Protein AF-A0A0E0FRI1-F1 (afdb_monomer)

Mean predicted aligned error: 16.9 Å

Sequence (372 aa):
MPLLLCRRRRRLLLLLLLVAASHGASNDTYDTSMCLQETTTCGDVSISYPFYFSDKTGYINGSSNSYCGYPGLAIDCDDGKAPILQLNGAEKYKVNYINVGSITNVSLVDQEVVDDSSGCPRVDHNVTFAQGSWLFFPAGMSLDYLVFFLGCSFPNLFLPPENIDPITCSFIGLIGPSYVLPKDQVPPGSWSQFCQKIYEVPVVKYQSMDPKGDAWRKGGYGQVLRQGFPLSVNDSRRPPNCTQCEESKGRCGFSQDGEFIGCLCPNGRVRSVRCSASDLTTGKPFVSRFALYLQRPKGAPPISACNIARREVAGKWPPSSDDSSDRLFQQAFSTSFQQTPSSSLWQASSDGEEKGQASVLPLATKTANTSL

Radius of gyration: 36.81 Å; Cα contacts (8 Å, |Δi|>4): 542; chains: 1; bounding box: 82×71×117 Å

Organism: Oryza nivara (NCBI:txid4536)

Nearest PDB structures (foldseek):
  9c3c-assembly1_g  TM=1.149E-01  e=7.091E+00  Oryctolagus cuniculus

pLDDT: mean 73.16, std 25.93, range [24.34, 97.12]

InterPro domains:
  IPR025287 Wall-associated receptor kinase, galacturonan-binding domain [PF13947] (37-108)
  IPR032872 Wall-associated receptor kinase, C-terminal [PF14380] (185-267)

Foldseek 3Di:
DPPVVVVVVVVVVVVVVVVVVPPPPPCQFADLQLACPDWDDQPNETDHALAGAQVSAQDGQNFGRKGFHFPQRHWHGDHPDFIWGDFPVDFIWGWPYWDDDPWTKTFTFGVQLVPDPQLAGDDDAERDHDVPDQKDADPPAAKWKKKKQFQFDDDPVDDDPPLFDFAPDDDPPHHHGMAIDTPVPDDDDPSVVGGPDMYIYIFHDDDDDDSSDNCNSPNVCSVRSVNGDMITGNCVPPDQLQVQAVVQVWTFMAHPVRHTRFTQASCRGTHRRYDDPVRPDNDDPCPPPPPPPPPDDPDDDDDDDDDDDDDDDDDDDDDDDDDDDDDDDVPDPDDDDDDDDDDDDDDDDDDDDDDDDDDDDDDDDDDDDDDD

Solvent-accessible surface area (backbone atoms only — not comparable to full-atom values): 23433 Å² total; per-residue (Å²): 134,69,70,64,59,54,56,51,52,52,50,51,52,51,50,53,51,51,57,62,64,61,60,66,75,73,78,47,54,46,70,56,82,35,41,64,87,58,76,44,72,37,65,95,29,63,44,41,68,55,37,31,53,60,85,34,50,39,64,50,89,90,33,63,60,14,35,36,31,48,61,78,37,42,32,44,65,56,92,90,38,74,28,31,34,49,41,58,86,71,49,56,20,34,53,72,41,58,45,83,62,100,68,36,34,39,28,37,22,58,40,59,46,69,71,40,82,82,49,50,48,56,82,91,63,58,87,59,70,42,91,88,53,34,61,44,76,57,87,90,61,73,66,38,42,41,32,39,38,36,21,28,56,69,56,97,90,46,78,73,67,86,92,63,72,55,35,75,63,84,58,90,96,52,62,60,55,29,39,66,37,51,57,93,70,57,76,93,73,69,54,82,81,35,22,77,42,76,34,58,37,71,21,50,65,68,81,89,69,62,63,76,38,68,59,33,26,60,21,47,55,39,65,51,51,69,71,8,29,69,32,30,57,53,65,88,73,56,51,73,49,42,53,46,4,44,76,47,68,19,41,38,25,21,34,76,88,57,45,82,64,26,12,41,21,71,53,23,39,51,27,82,36,45,42,51,80,82,31,64,54,76,76,72,84,81,73,75,80,75,73,79,79,78,74,75,77,90,84,77,81,85,82,75,86,80,90,76,86,85,82,84,81,89,84,82,88,87,83,90,83,84,91,87,93,75,92,88,79,93,78,82,87,77,90,84,83,84,89,88,89,85,91,79,91,84,86,85,85,82,88,84,88,80,86,87,84,88,84,83,88,81,92,84,83,90,81,88,83,84,89,132

Structure (mmCIF, N/CA/C/O backbone):
data_AF-A0A0E0FRI1-F1
#
_entry.id   AF-A0A0E0FRI1-F1
#
loop_
_atom_site.group_PDB
_atom_site.id
_atom_site.type_symbol
_atom_site.label_atom_id
_atom_site.label_alt_id
_atom_site.label_comp_id
_atom_site.label_asym_id
_atom_site.label_entity_id
_atom_site.label_seq_id
_atom_site.pdbx_PDB_ins_code
_atom_site.Cartn_x
_atom_site.Cartn_y
_atom_site.Cartn_z
_atom_site.occupancy
_atom_site.B_iso_or_equiv
_atom_site.auth_seq_id
_atom_site.auth_comp_id
_atom_site.auth_asym_id
_atom_site.auth_atom_id
_atom_site.pdbx_PDB_model_num
ATOM 1 N N . MET A 1 1 ? 59.464 -24.545 -49.730 1.00 50.00 1 MET A N 1
ATOM 2 C CA . MET A 1 1 ? 58.785 -23.874 -48.593 1.00 50.00 1 MET A CA 1
ATOM 3 C C . MET A 1 1 ? 57.539 -23.011 -48.952 1.00 50.00 1 MET A C 1
ATOM 5 O O . MET A 1 1 ? 57.302 -22.041 -48.246 1.00 50.00 1 MET A O 1
ATOM 9 N N . PRO A 1 2 ? 56.660 -23.330 -49.934 1.00 50.22 2 PRO A N 1
ATOM 10 C CA . PRO A 1 2 ? 55.430 -22.533 -50.151 1.00 50.22 2 PRO A CA 1
ATOM 11 C C . PRO A 1 2 ? 54.157 -23.112 -49.489 1.00 50.22 2 PRO A C 1
ATOM 13 O O . PRO A 1 2 ? 53.202 -22.384 -49.223 1.00 50.22 2 PRO A O 1
ATOM 16 N N . LEU A 1 3 ? 54.133 -24.409 -49.154 1.00 44.06 3 LEU A N 1
ATOM 17 C CA . LEU A 1 3 ? 52.933 -25.093 -48.636 1.00 44.06 3 LEU A CA 1
ATOM 18 C C . LEU A 1 3 ? 52.617 -24.785 -47.157 1.00 44.06 3 LEU A C 1
ATOM 20 O O . LEU A 1 3 ? 51.465 -24.876 -46.732 1.00 44.06 3 LEU A O 1
ATOM 24 N N . LEU A 1 4 ? 53.618 -24.369 -46.372 1.00 47.00 4 LEU A N 1
ATOM 25 C CA . LEU A 1 4 ? 53.456 -24.029 -44.951 1.00 47.00 4 LEU A CA 1
ATOM 26 C C . LEU A 1 4 ? 52.779 -22.664 -44.744 1.00 47.00 4 LEU A C 1
ATOM 28 O O . LEU A 1 4 ? 51.980 -22.507 -43.820 1.00 47.00 4 LEU A O 1
ATOM 32 N N . LEU A 1 5 ? 53.024 -21.703 -45.641 1.00 48.66 5 LEU A N 1
ATOM 33 C CA . LEU A 1 5 ? 52.415 -20.367 -45.602 1.00 48.66 5 LEU A CA 1
ATOM 34 C C . LEU A 1 5 ? 50.912 -20.417 -45.926 1.00 48.66 5 LEU A C 1
ATOM 36 O O . LEU A 1 5 ? 50.117 -19.722 -45.294 1.00 48.66 5 LEU A O 1
ATOM 40 N N . CYS A 1 6 ? 50.506 -21.307 -46.836 1.00 48.62 6 CYS A N 1
ATOM 41 C CA . CYS A 1 6 ? 49.106 -21.477 -47.233 1.00 48.62 6 CYS A CA 1
ATOM 42 C C . CYS A 1 6 ? 48.256 -22.121 -46.116 1.00 48.62 6 CYS A C 1
ATOM 44 O O . CYS A 1 6 ? 47.144 -21.676 -45.824 1.00 48.62 6 CYS A O 1
ATOM 46 N N . ARG A 1 7 ? 48.819 -23.106 -45.396 1.00 54.81 7 ARG A N 1
ATOM 47 C CA . ARG A 1 7 ? 48.184 -23.730 -44.217 1.00 54.81 7 ARG A CA 1
ATOM 48 C C . ARG A 1 7 ? 48.037 -22.752 -43.044 1.00 54.81 7 ARG A C 1
ATOM 50 O O . ARG A 1 7 ? 47.020 -22.791 -42.352 1.00 54.81 7 ARG A O 1
ATOM 57 N N . ARG A 1 8 ? 49.013 -21.855 -42.843 1.00 54.03 8 ARG A N 1
ATOM 58 C CA . ARG A 1 8 ? 48.976 -20.810 -41.802 1.00 54.03 8 ARG A CA 1
ATOM 59 C C . ARG A 1 8 ? 47.919 -19.743 -42.097 1.00 54.03 8 ARG A C 1
ATOM 61 O O . ARG A 1 8 ? 47.149 -19.413 -41.204 1.00 54.03 8 ARG A O 1
ATOM 68 N N . ARG A 1 9 ? 47.811 -19.282 -43.352 1.00 56.50 9 ARG A N 1
ATOM 69 C CA . ARG A 1 9 ? 46.761 -18.341 -43.792 1.00 56.50 9 ARG A CA 1
ATOM 70 C C . ARG A 1 9 ? 45.357 -18.925 -43.647 1.00 56.50 9 ARG A C 1
ATOM 72 O O . ARG A 1 9 ? 44.471 -18.242 -43.151 1.00 56.50 9 ARG A O 1
ATOM 79 N N . ARG A 1 10 ? 45.166 -20.200 -44.009 1.00 57.91 10 ARG A N 1
ATOM 80 C CA . ARG A 1 10 ? 43.874 -20.894 -43.871 1.00 57.91 10 ARG A CA 1
ATOM 81 C C . ARG A 1 10 ? 43.460 -21.070 -42.406 1.00 57.91 10 ARG A C 1
ATOM 83 O O . ARG A 1 10 ? 42.294 -20.883 -42.093 1.00 57.91 10 ARG A O 1
ATOM 90 N N . ARG A 1 11 ? 44.408 -21.359 -41.503 1.00 59.19 11 ARG A N 1
ATOM 91 C CA . ARG A 1 11 ? 44.155 -21.392 -40.050 1.00 59.19 11 ARG A CA 1
ATOM 92 C C . ARG A 1 11 ? 43.825 -20.010 -39.482 1.00 59.19 11 ARG A C 1
ATOM 94 O O . ARG A 1 11 ? 42.908 -19.918 -38.680 1.00 59.19 11 ARG A O 1
ATOM 101 N N . LEU A 1 12 ? 44.512 -18.953 -39.926 1.00 63.72 12 LEU A N 1
ATOM 102 C CA . LEU A 1 12 ? 44.218 -17.577 -39.503 1.00 63.72 12 LEU A CA 1
ATOM 103 C C . LEU A 1 12 ? 42.824 -17.117 -39.960 1.00 63.72 12 LEU A C 1
ATOM 105 O O . LEU A 1 12 ? 42.102 -16.506 -39.186 1.00 63.72 12 LEU A O 1
ATOM 109 N N . LEU A 1 13 ? 42.434 -17.447 -41.195 1.00 63.28 13 LEU A N 1
ATOM 110 C CA . LEU A 1 13 ? 41.099 -17.165 -41.735 1.00 63.28 13 LEU A CA 1
ATOM 111 C C . LEU A 1 13 ? 40.000 -17.938 -40.997 1.00 63.28 13 LEU A C 1
ATOM 113 O O . LEU A 1 13 ? 38.961 -17.360 -40.708 1.00 63.28 13 LEU A O 1
ATOM 117 N N . LEU A 1 14 ? 40.233 -19.210 -40.648 1.00 61.91 14 LEU A N 1
ATOM 118 C CA . LEU A 1 14 ? 39.306 -19.983 -39.813 1.00 61.91 14 LEU A CA 1
ATOM 119 C C . LEU A 1 14 ? 39.193 -19.415 -38.391 1.00 61.91 14 LEU A C 1
ATOM 121 O O . LEU A 1 14 ? 38.09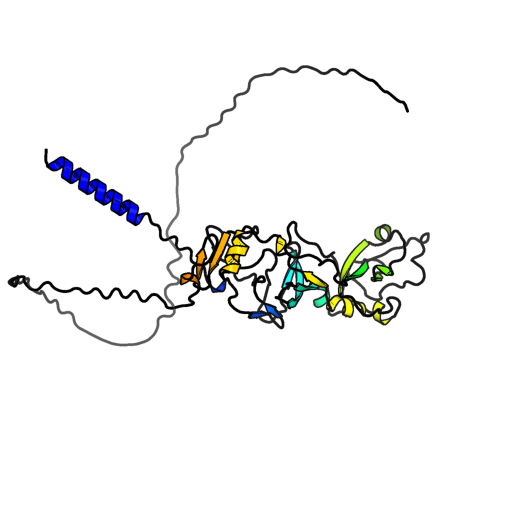0 -19.344 -37.871 1.00 61.91 14 LEU A O 1
ATOM 125 N N . LEU A 1 15 ? 40.299 -18.975 -37.783 1.00 59.75 15 LEU A N 1
ATOM 126 C CA . LEU A 1 15 ? 40.288 -18.300 -36.480 1.00 59.75 15 LEU A CA 1
ATOM 127 C C . LEU A 1 15 ? 39.533 -16.964 -36.540 1.00 59.75 15 LEU A C 1
ATOM 129 O O . LEU A 1 15 ? 38.719 -16.698 -35.669 1.00 59.75 15 LEU A O 1
ATOM 133 N N . LEU A 1 16 ? 39.728 -16.158 -37.587 1.00 59.78 16 LEU A N 1
ATOM 134 C CA . LEU A 1 16 ? 38.986 -14.907 -37.787 1.00 59.78 16 LEU A CA 1
ATOM 135 C C . LEU A 1 16 ? 37.489 -15.146 -38.048 1.00 59.78 16 LEU A C 1
ATOM 137 O O . LEU A 1 16 ? 36.662 -14.394 -37.545 1.00 59.78 16 LEU A O 1
ATOM 141 N N . LEU A 1 17 ? 37.127 -16.210 -38.77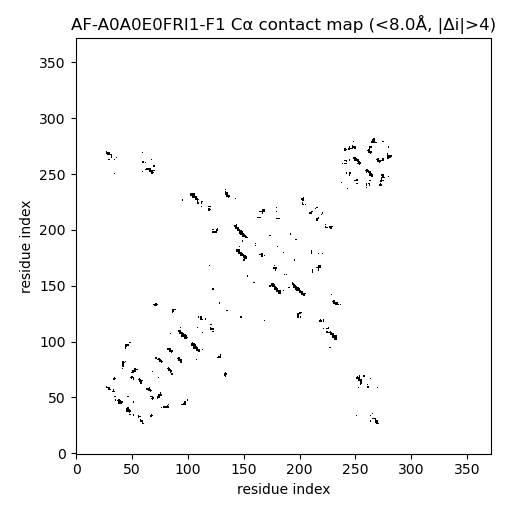4 1.00 57.16 17 LEU A N 1
ATOM 142 C CA . LEU A 1 17 ? 35.733 -16.632 -38.969 1.00 57.16 17 LEU A CA 1
ATOM 143 C C . LEU A 1 17 ? 35.096 -17.156 -37.673 1.00 57.16 17 LEU A C 1
ATOM 145 O O . LEU A 1 17 ? 33.928 -16.878 -37.423 1.00 57.16 17 LEU A O 1
ATOM 149 N N . LEU A 1 18 ? 35.856 -17.860 -36.829 1.00 54.97 18 LEU A N 1
ATOM 150 C CA . LEU A 1 18 ? 35.402 -18.312 -35.509 1.00 54.97 18 LEU A CA 1
ATOM 151 C C . LEU A 1 18 ? 35.226 -17.138 -34.529 1.00 54.97 18 LEU A C 1
ATOM 153 O O . LEU A 1 18 ? 34.271 -17.142 -33.764 1.00 54.97 18 LEU A O 1
ATOM 157 N N . VAL A 1 19 ? 36.079 -16.108 -34.598 1.00 56.28 19 VAL A N 1
ATOM 158 C CA . VAL A 1 19 ? 35.942 -14.870 -33.800 1.00 56.28 19 VAL A CA 1
ATOM 159 C C . VAL A 1 19 ? 34.794 -13.983 -34.313 1.00 56.28 19 VAL A C 1
ATOM 161 O O . VAL A 1 19 ? 34.107 -13.320 -33.537 1.00 56.28 19 VAL A O 1
ATOM 164 N N . ALA A 1 20 ? 34.518 -13.994 -35.620 1.00 51.81 20 ALA A N 1
ATOM 165 C CA . ALA A 1 20 ? 33.332 -13.340 -36.175 1.00 51.81 20 ALA A CA 1
ATOM 166 C C . ALA A 1 20 ? 32.034 -14.076 -35.785 1.00 51.81 20 ALA A C 1
ATOM 168 O O . ALA A 1 20 ? 31.030 -13.429 -35.506 1.00 51.81 20 ALA A O 1
ATOM 169 N N . ALA A 1 21 ? 32.067 -15.411 -35.692 1.00 44.97 21 ALA A N 1
ATOM 170 C CA . ALA A 1 21 ? 30.943 -16.229 -35.231 1.00 44.97 21 ALA A CA 1
ATOM 171 C C . ALA A 1 21 ? 30.756 -16.228 -33.699 1.00 44.97 21 ALA A C 1
ATOM 173 O O . ALA A 1 21 ? 29.693 -16.614 -33.223 1.00 44.97 21 ALA A O 1
ATOM 174 N N . SER A 1 22 ? 31.753 -15.780 -32.925 1.00 39.81 22 SER A N 1
ATOM 175 C CA . SER A 1 22 ? 31.656 -15.638 -31.465 1.00 39.81 22 SER A CA 1
ATOM 176 C C . SER A 1 22 ? 31.088 -14.294 -31.011 1.00 39.81 22 SER A C 1
ATOM 178 O O . SER A 1 22 ? 30.989 -14.056 -29.808 1.00 39.81 22 SER A O 1
ATOM 180 N N . HIS A 1 23 ? 30.680 -13.419 -31.935 1.00 43.00 23 HIS A N 1
ATOM 181 C CA . HIS A 1 23 ? 29.746 -12.348 -31.600 1.00 43.00 23 HIS A CA 1
ATOM 182 C C . HIS A 1 23 ? 28.373 -12.994 -31.460 1.00 43.00 23 HIS A C 1
ATOM 184 O O . HIS A 1 23 ? 27.545 -12.934 -32.368 1.00 43.00 23 HIS A O 1
ATOM 190 N N . GLY A 1 24 ? 28.171 -13.682 -30.333 1.00 37.09 24 GLY A N 1
ATOM 191 C CA . GLY A 1 24 ? 26.845 -14.081 -29.910 1.00 37.09 24 GLY A CA 1
ATOM 192 C C . GLY A 1 24 ? 25.979 -12.836 -29.983 1.00 37.09 24 GLY A C 1
ATOM 193 O O . GLY A 1 24 ? 26.239 -11.856 -29.287 1.00 37.09 24 GLY A O 1
ATOM 194 N N . ALA A 1 25 ? 24.999 -12.843 -30.882 1.00 40.66 25 ALA A N 1
ATOM 195 C CA . ALA A 1 25 ? 23.860 -11.969 -30.733 1.00 40.66 25 ALA A CA 1
ATOM 196 C C . ALA A 1 25 ? 23.246 -12.391 -29.400 1.00 40.66 25 ALA A C 1
ATOM 198 O O . ALA A 1 25 ? 22.553 -13.408 -29.340 1.00 40.66 25 ALA A O 1
ATOM 199 N N . SER A 1 26 ? 23.602 -11.697 -28.315 1.00 47.50 26 SER A N 1
ATOM 200 C CA . SER A 1 26 ? 22.835 -11.799 -27.090 1.00 47.50 26 SER A CA 1
ATOM 201 C C . SER A 1 26 ? 21.436 -11.389 -27.516 1.00 47.50 26 SER A C 1
ATOM 203 O O . SER A 1 26 ? 21.198 -10.280 -28.006 1.00 47.50 26 SER A O 1
ATOM 205 N N . ASN A 1 27 ? 20.533 -12.363 -27.524 1.00 54.16 27 ASN A N 1
ATOM 206 C CA . ASN A 1 27 ? 19.145 -12.122 -27.852 1.00 54.16 27 ASN A CA 1
ATOM 207 C C . ASN A 1 27 ? 18.535 -11.485 -26.601 1.00 54.16 27 ASN A C 1
ATOM 209 O O . ASN A 1 27 ? 17.724 -12.093 -25.912 1.00 54.16 27 ASN A O 1
ATOM 213 N N . ASP A 1 28 ? 19.034 -10.291 -26.269 1.00 77.12 28 ASP A N 1
ATOM 214 C CA . ASP A 1 28 ? 18.640 -9.463 -25.137 1.00 77.12 28 ASP A CA 1
ATOM 215 C C . ASP A 1 28 ? 17.300 -8.840 -25.511 1.00 77.12 28 ASP A C 1
ATOM 217 O O . ASP A 1 28 ? 17.172 -7.642 -25.757 1.00 77.12 28 ASP A O 1
ATOM 221 N N . THR A 1 29 ? 16.311 -9.700 -25.695 1.00 88.69 29 THR A N 1
ATOM 222 C CA . THR A 1 29 ? 14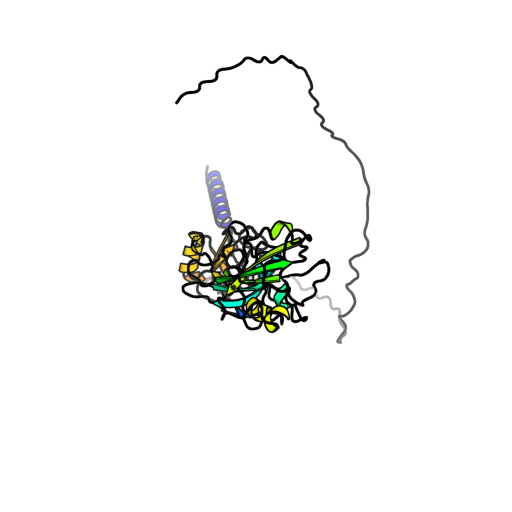.936 -9.358 -26.011 1.00 88.69 29 THR A CA 1
ATOM 223 C C . THR A 1 29 ? 14.060 -9.859 -24.886 1.00 88.69 29 THR A C 1
ATOM 225 O O . THR A 1 29 ? 14.317 -10.927 -24.336 1.00 88.69 29 THR A O 1
ATOM 228 N N . TYR A 1 30 ? 13.020 -9.109 -24.569 1.00 91.50 30 TYR A N 1
ATOM 229 C CA . TYR A 1 30 ? 12.029 -9.482 -23.571 1.00 91.50 30 TYR A CA 1
ATOM 230 C C . TYR A 1 30 ? 10.634 -9.402 -24.192 1.00 91.50 30 TYR A C 1
ATOM 232 O O . TYR A 1 30 ? 10.444 -8.770 -25.237 1.00 91.50 30 TYR A O 1
ATOM 240 N N . ASP A 1 31 ? 9.656 -10.045 -23.561 1.00 91.38 31 ASP A N 1
ATOM 241 C CA . ASP A 1 31 ? 8.264 -9.866 -23.954 1.00 91.38 31 ASP A CA 1
ATOM 242 C C . ASP A 1 31 ? 7.806 -8.455 -23.564 1.00 91.38 31 ASP A C 1
ATOM 244 O O . ASP A 1 31 ? 7.713 -8.120 -22.383 1.00 91.38 31 ASP A O 1
ATOM 248 N N . THR A 1 32 ? 7.497 -7.615 -24.556 1.00 90.25 32 THR A N 1
ATOM 249 C CA . THR A 1 32 ? 7.058 -6.235 -24.315 1.00 90.25 32 THR A CA 1
ATOM 250 C C . THR A 1 32 ? 5.785 -6.152 -23.486 1.00 90.25 32 THR A C 1
ATOM 252 O O . THR A 1 32 ? 5.547 -5.106 -22.887 1.00 90.25 32 THR A O 1
ATOM 255 N N . SER A 1 33 ? 4.988 -7.228 -23.433 1.00 90.25 33 SER A N 1
ATOM 256 C CA . SER A 1 33 ? 3.798 -7.307 -22.586 1.00 90.25 33 SER A CA 1
ATOM 257 C C . SER A 1 33 ? 4.132 -7.125 -21.100 1.00 90.25 33 SER A C 1
ATOM 259 O O . SER A 1 33 ? 3.318 -6.554 -20.378 1.00 90.25 33 SER A O 1
ATOM 261 N N . MET A 1 34 ? 5.348 -7.498 -20.669 1.00 92.81 34 MET A N 1
ATOM 262 C CA . MET A 1 34 ? 5.828 -7.352 -19.289 1.00 92.81 34 MET A CA 1
ATOM 263 C C . MET A 1 34 ? 5.856 -5.896 -18.818 1.00 92.81 34 MET A C 1
ATOM 265 O O . MET A 1 34 ? 5.704 -5.613 -17.633 1.00 92.81 34 MET A O 1
ATOM 269 N N . CYS A 1 35 ? 6.076 -4.962 -19.744 1.00 93.50 35 CYS A N 1
ATOM 270 C CA . CYS A 1 35 ? 6.164 -3.540 -19.456 1.00 93.50 35 CYS A CA 1
ATOM 271 C C . CYS A 1 35 ? 4.882 -2.822 -19.862 1.00 93.50 35 CYS A C 1
ATOM 273 O O . CYS A 1 35 ? 4.518 -2.796 -21.038 1.00 93.50 35 CYS A O 1
ATOM 275 N N . LEU A 1 36 ? 4.259 -2.120 -18.915 1.00 91.88 36 LEU A N 1
ATOM 276 C CA . LEU A 1 36 ? 3.157 -1.210 -19.221 1.00 91.88 36 LEU A CA 1
ATOM 277 C C . LEU A 1 36 ? 3.657 -0.026 -20.044 1.00 91.88 36 LEU A C 1
ATOM 279 O O . LEU A 1 36 ? 4.193 0.930 -19.494 1.00 91.88 36 LEU A O 1
ATOM 283 N N . GLN A 1 37 ? 3.499 -0.093 -21.368 1.00 86.75 37 GLN A N 1
ATOM 284 C CA . GLN A 1 37 ? 3.854 1.011 -22.265 1.00 86.75 37 GLN A CA 1
ATOM 285 C C . GLN A 1 37 ? 2.913 2.201 -22.090 1.00 86.75 37 GLN A C 1
ATOM 287 O O . GLN A 1 37 ? 3.372 3.343 -22.088 1.00 86.75 37 GLN A O 1
ATOM 292 N N . GLU A 1 38 ? 1.636 1.917 -21.856 1.00 89.19 38 GLU A N 1
ATOM 293 C CA . GLU A 1 38 ? 0.575 2.885 -21.607 1.00 89.19 38 GLU A CA 1
ATOM 294 C C . GLU A 1 38 ? -0.193 2.505 -20.338 1.00 89.19 38 GLU A C 1
ATOM 296 O O . GLU A 1 38 ? -0.126 1.369 -19.857 1.00 89.19 38 GLU A O 1
ATOM 301 N N . THR A 1 39 ? -0.916 3.475 -19.784 1.00 92.56 39 THR A N 1
ATOM 302 C CA . THR A 1 39 ? -1.776 3.269 -18.617 1.00 92.56 39 THR A CA 1
ATOM 303 C C . THR A 1 39 ? -2.863 2.243 -18.934 1.00 92.56 39 THR A C 1
ATOM 305 O O . THR A 1 39 ? -3.549 2.357 -19.945 1.00 92.56 39 THR A O 1
ATOM 308 N N . THR A 1 40 ? -3.036 1.254 -18.060 1.00 92.38 40 THR A N 1
ATOM 309 C CA . THR A 1 40 ? -4.040 0.187 -18.193 1.00 92.38 40 THR A CA 1
ATOM 310 C C . THR A 1 40 ? -4.911 0.146 -16.945 1.00 92.38 40 THR A C 1
ATOM 312 O O . THR A 1 40 ? -4.411 0.334 -15.842 1.00 92.38 40 THR A O 1
ATOM 315 N N . THR A 1 41 ? -6.210 -0.094 -17.086 1.00 92.06 41 THR A N 1
ATOM 316 C CA . THR A 1 41 ? -7.145 -0.126 -15.952 1.00 92.06 41 THR A CA 1
ATOM 317 C C . THR A 1 41 ? -7.211 -1.501 -15.292 1.00 92.06 41 THR A C 1
ATOM 319 O O . THR A 1 41 ? -7.268 -2.511 -15.988 1.00 92.06 41 THR A O 1
ATOM 322 N N . CYS A 1 42 ? -7.275 -1.521 -13.961 1.00 92.69 42 CYS A N 1
ATOM 323 C CA . CYS A 1 42 ? -7.640 -2.674 -13.144 1.00 92.69 42 CYS A CA 1
ATOM 324 C C . CYS A 1 42 ? -8.815 -2.291 -12.239 1.00 92.69 42 CYS A C 1
ATOM 326 O O . CYS A 1 42 ? -8.659 -1.468 -11.330 1.00 92.69 42 CYS A O 1
ATOM 328 N N . GLY A 1 43 ? -10.003 -2.828 -12.525 1.00 89.88 43 GLY A N 1
ATOM 329 C CA . GLY A 1 43 ? -11.245 -2.283 -11.976 1.00 89.88 43 GLY A CA 1
ATOM 330 C C . GLY A 1 43 ? -11.363 -0.791 -12.309 1.00 89.88 43 GLY A C 1
ATOM 331 O O . GLY A 1 43 ? -11.196 -0.395 -13.463 1.00 89.88 43 GLY A O 1
ATOM 332 N N . ASP A 1 44 ? -11.566 0.037 -11.285 1.00 89.81 44 ASP A N 1
ATOM 333 C CA . ASP A 1 44 ? -11.689 1.495 -11.423 1.00 89.81 44 ASP A CA 1
ATOM 334 C C . ASP A 1 44 ? -10.348 2.249 -11.310 1.00 89.81 44 ASP A C 1
ATOM 336 O O . ASP A 1 44 ? -10.314 3.480 -11.362 1.00 89.81 44 ASP A O 1
ATOM 340 N N . VAL A 1 45 ? -9.224 1.540 -11.142 1.00 93.94 45 VAL A N 1
ATOM 341 C CA . VAL A 1 45 ? -7.908 2.160 -10.928 1.00 93.94 45 VAL A CA 1
ATOM 342 C C . VAL A 1 45 ? -7.067 2.089 -12.195 1.00 93.94 45 VAL A C 1
ATOM 344 O O . VAL A 1 45 ? -6.880 1.036 -12.798 1.00 93.94 45 VAL A O 1
ATOM 347 N N . SER A 1 46 ? -6.507 3.230 -12.583 1.00 93.88 46 SER A N 1
ATOM 348 C CA . SER A 1 46 ? -5.532 3.326 -13.669 1.00 93.88 46 SER A CA 1
ATOM 349 C C . SER A 1 46 ? -4.131 2.952 -13.177 1.00 93.88 46 SER A C 1
ATOM 351 O O . SER A 1 46 ? -3.574 3.636 -12.320 1.00 93.88 46 SER A O 1
ATOM 353 N N . ILE A 1 47 ? -3.558 1.884 -13.732 1.00 95.19 47 ILE A N 1
ATOM 354 C CA . ILE A 1 47 ? -2.224 1.371 -13.411 1.00 95.19 47 ILE A CA 1
ATOM 355 C C . ILE A 1 47 ? -1.228 1.842 -14.469 1.00 95.19 47 ILE A C 1
ATOM 357 O O . ILE A 1 47 ? -1.428 1.665 -15.673 1.00 95.19 47 ILE A O 1
ATOM 361 N N . SER A 1 48 ? -0.130 2.434 -14.017 1.00 95.38 48 SER A N 1
ATOM 362 C CA . SER A 1 48 ? 0.977 2.862 -14.864 1.00 95.38 48 SER A CA 1
ATOM 363 C C . SER A 1 48 ? 2.300 2.738 -14.115 1.00 95.38 48 SER A C 1
ATOM 365 O O . SER A 1 48 ? 2.347 2.712 -12.884 1.00 95.38 48 SER A O 1
ATOM 367 N N . TYR A 1 49 ? 3.392 2.664 -14.873 1.00 95.38 49 TYR A N 1
ATOM 368 C CA . TYR A 1 49 ? 4.742 2.636 -14.315 1.00 95.38 49 TYR A CA 1
ATOM 369 C C . TYR A 1 49 ? 4.970 3.807 -13.340 1.00 95.38 49 TYR A C 1
ATOM 371 O O . TYR A 1 49 ? 4.618 4.938 -13.686 1.00 95.38 49 TYR A O 1
ATOM 379 N N . PRO A 1 50 ? 5.590 3.581 -12.168 1.00 95.75 50 PRO A N 1
ATOM 380 C CA . PRO A 1 50 ? 6.402 2.410 -11.809 1.00 95.75 50 PRO A CA 1
ATOM 381 C C . PRO A 1 50 ? 5.639 1.198 -11.251 1.00 95.75 50 PRO A C 1
ATOM 383 O O . PRO A 1 50 ? 6.278 0.197 -10.920 1.00 95.75 50 PRO A O 1
ATOM 386 N N . PHE A 1 51 ? 4.307 1.263 -11.164 1.00 97.12 51 PHE A N 1
ATOM 387 C CA . PHE A 1 51 ? 3.470 0.110 -10.833 1.00 97.12 51 PHE A CA 1
ATOM 388 C C . PHE A 1 51 ? 3.348 -0.823 -12.039 1.00 97.12 51 PHE A C 1
ATOM 390 O O . PHE A 1 51 ? 3.377 -0.385 -13.193 1.00 97.12 51 PHE A O 1
ATOM 397 N N . TYR A 1 52 ? 3.222 -2.116 -11.770 1.00 95.88 52 TYR A N 1
ATOM 398 C CA . TYR A 1 52 ? 3.159 -3.162 -12.789 1.00 95.88 52 TYR A CA 1
ATOM 399 C C . TYR A 1 52 ? 2.254 -4.296 -12.321 1.00 95.88 52 TYR A C 1
ATOM 401 O O . TYR A 1 52 ? 1.948 -4.388 -11.138 1.00 95.88 52 TYR A O 1
ATOM 409 N N . PHE A 1 53 ? 1.819 -5.154 -13.238 1.00 95.31 53 PHE A N 1
ATOM 410 C CA . PHE A 1 53 ? 0.975 -6.291 -12.885 1.00 95.31 53 PHE A CA 1
ATOM 411 C C . PHE A 1 53 ? 1.811 -7.481 -12.404 1.00 95.31 53 PHE A C 1
ATOM 413 O O . PHE A 1 53 ? 2.830 -7.806 -13.016 1.00 95.31 53 PHE A O 1
ATOM 420 N N . SER A 1 54 ? 1.394 -8.114 -11.307 1.00 94.25 54 SER A N 1
ATOM 421 C CA . SER A 1 54 ? 2.117 -9.219 -10.657 1.00 94.25 54 SER A CA 1
ATOM 422 C C . SER A 1 54 ? 2.252 -10.468 -11.537 1.00 94.25 54 SER A C 1
ATOM 424 O O . SER A 1 54 ? 3.212 -11.221 -11.384 1.00 94.25 54 SER A O 1
ATOM 426 N N . ASP A 1 55 ? 1.327 -10.676 -12.472 1.00 92.12 55 ASP A N 1
ATOM 427 C CA . ASP A 1 55 ? 1.298 -11.788 -13.425 1.00 92.12 55 ASP A CA 1
ATOM 428 C C . ASP A 1 55 ? 2.186 -11.544 -14.661 1.00 92.12 55 ASP A C 1
ATOM 430 O O . ASP A 1 55 ? 2.556 -12.484 -15.368 1.00 92.12 55 ASP A O 1
ATOM 434 N N . LYS A 1 56 ? 2.606 -10.296 -14.900 1.00 92.38 56 LYS A N 1
ATOM 435 C CA . LYS A 1 56 ? 3.425 -9.887 -16.051 1.00 92.38 56 LYS A CA 1
ATOM 436 C C . LYS A 1 56 ? 4.922 -9.980 -15.767 1.00 92.38 56 LYS A C 1
ATOM 438 O O . LYS A 1 56 ? 5.665 -8.999 -15.858 1.00 92.38 56 LYS A O 1
ATOM 443 N N . THR A 1 57 ? 5.371 -11.188 -15.437 1.00 93.75 57 THR A N 1
ATOM 444 C CA . THR A 1 57 ? 6.785 -11.505 -15.184 1.00 93.75 57 THR A CA 1
ATOM 445 C C . THR A 1 57 ? 7.389 -12.360 -16.298 1.00 93.75 57 THR A C 1
ATOM 447 O O . THR A 1 57 ? 6.685 -12.923 -17.133 1.00 93.75 57 THR A O 1
ATOM 450 N N . GLY A 1 58 ? 8.717 -12.448 -16.347 1.00 92.25 58 GLY A N 1
ATOM 451 C CA . GLY A 1 58 ? 9.408 -13.190 -17.397 1.00 92.25 58 GLY A CA 1
ATOM 452 C C . GLY A 1 58 ? 10.904 -13.329 -17.157 1.00 92.25 58 GLY A C 1
ATOM 453 O O . GLY A 1 58 ? 11.426 -12.948 -16.112 1.00 92.25 58 GLY A O 1
ATOM 454 N N . TYR A 1 59 ? 11.607 -13.919 -18.119 1.00 90.62 59 TYR A N 1
ATOM 455 C CA . TYR A 1 59 ? 13.051 -14.122 -18.028 1.00 90.62 59 TYR A CA 1
ATOM 456 C C . TYR A 1 59 ? 13.809 -12.937 -18.634 1.00 90.62 59 TYR A C 1
ATOM 458 O O . TYR A 1 59 ? 13.634 -12.630 -19.813 1.00 90.62 59 TYR A O 1
ATOM 466 N N . ILE A 1 60 ? 14.671 -12.290 -17.847 1.00 90.56 60 ILE A N 1
ATOM 467 C CA . ILE A 1 60 ? 15.495 -11.153 -18.279 1.00 90.56 60 ILE A CA 1
ATOM 468 C C . ILE A 1 60 ? 16.928 -11.377 -17.784 1.00 90.56 60 ILE A C 1
ATOM 470 O O . ILE A 1 60 ? 17.150 -11.612 -16.601 1.00 90.56 60 ILE A O 1
ATOM 474 N N . ASN A 1 61 ? 17.916 -11.295 -18.682 1.00 86.44 61 ASN A N 1
ATOM 475 C CA . ASN A 1 61 ? 19.353 -11.293 -18.357 1.00 86.44 61 ASN A CA 1
ATOM 476 C C . ASN A 1 61 ? 19.819 -12.369 -17.350 1.00 86.44 61 ASN A C 1
ATOM 478 O O . ASN A 1 61 ? 20.642 -12.089 -16.483 1.00 86.44 61 ASN A O 1
ATOM 482 N N . GLY A 1 62 ? 19.324 -13.606 -17.451 1.00 83.81 62 GLY A N 1
ATOM 483 C CA . GLY A 1 62 ? 19.732 -14.677 -16.528 1.00 83.81 62 GLY A CA 1
ATOM 484 C C . GLY A 1 62 ? 18.804 -14.890 -15.336 1.00 83.81 62 GLY A C 1
ATOM 485 O O . GLY A 1 62 ? 18.960 -15.885 -14.634 1.00 83.81 62 GLY A O 1
ATOM 486 N N . SER A 1 63 ? 17.838 -13.997 -15.113 1.00 88.62 63 SER A N 1
ATOM 487 C CA . SER A 1 63 ? 16.922 -14.045 -13.976 1.00 88.62 63 SER A CA 1
ATOM 488 C C . SER A 1 63 ? 15.509 -14.412 -14.429 1.00 88.62 63 SER A C 1
ATOM 490 O O . SER A 1 63 ? 14.911 -13.742 -15.272 1.00 88.62 63 SER A O 1
ATOM 492 N N . SER A 1 64 ? 14.964 -15.502 -13.884 1.00 90.62 64 SER A N 1
ATOM 493 C CA . SER A 1 64 ? 13.552 -15.870 -14.042 1.00 90.62 64 SER A CA 1
ATOM 494 C C . SER A 1 64 ? 12.647 -14.982 -13.189 1.00 90.62 64 SER A C 1
ATOM 496 O O . SER A 1 64 ? 13.090 -14.456 -12.172 1.00 90.62 64 SER A O 1
ATOM 498 N N . ASN A 1 65 ? 11.369 -14.866 -13.568 1.00 93.00 65 ASN A N 1
ATOM 499 C CA . ASN A 1 65 ? 10.348 -14.102 -12.834 1.00 93.00 65 ASN A CA 1
ATOM 500 C C . ASN A 1 65 ? 10.745 -12.638 -12.564 1.00 93.00 65 ASN A C 1
ATOM 502 O O . ASN A 1 65 ? 10.376 -12.041 -11.554 1.00 93.00 65 ASN A O 1
ATOM 506 N N . SER A 1 66 ? 11.522 -12.070 -13.475 1.00 95.75 66 SER A N 1
ATOM 507 C CA . SER A 1 66 ? 11.846 -10.654 -13.496 1.00 95.75 66 SER A CA 1
ATOM 508 C C . SER A 1 66 ? 10.632 -9.832 -13.912 1.00 95.75 66 SER A C 1
ATOM 510 O O . SER A 1 66 ? 9.759 -10.325 -14.629 1.00 95.75 66 SER A O 1
ATOM 512 N N . TYR A 1 67 ? 10.594 -8.566 -13.512 1.00 96.44 67 TYR A N 1
ATOM 513 C CA . TYR A 1 67 ? 9.459 -7.673 -13.747 1.00 96.44 67 TYR A CA 1
ATOM 514 C C . TYR A 1 67 ? 9.893 -6.274 -14.188 1.00 96.44 67 TYR A C 1
ATOM 516 O O . TYR A 1 67 ? 11.041 -5.867 -14.002 1.00 96.44 67 TYR A O 1
ATOM 524 N N . CYS A 1 68 ? 8.955 -5.538 -14.788 1.00 96.81 68 CYS A N 1
ATOM 525 C CA . CYS A 1 68 ? 9.160 -4.196 -15.328 1.00 96.81 68 CYS A CA 1
ATOM 526 C C . CYS A 1 68 ? 8.452 -3.132 -14.479 1.00 96.81 68 CYS A C 1
ATOM 528 O O . CYS A 1 68 ? 7.321 -2.741 -14.763 1.00 96.81 68 CYS A O 1
ATOM 530 N N . GLY A 1 69 ? 9.122 -2.658 -13.433 1.00 95.81 69 GLY A N 1
ATOM 531 C CA . GLY A 1 69 ? 8.567 -1.730 -12.449 1.00 95.81 69 GLY A CA 1
ATOM 532 C C . GLY A 1 69 ? 9.384 -1.742 -11.163 1.00 95.81 69 GLY A C 1
ATOM 533 O O . GLY A 1 69 ? 10.362 -2.482 -11.058 1.00 95.81 69 GLY A O 1
ATOM 534 N N . TYR A 1 70 ? 9.027 -0.915 -10.181 1.00 95.50 70 TYR A N 1
ATOM 535 C CA . TYR A 1 70 ? 9.813 -0.851 -8.944 1.00 95.50 70 TYR A CA 1
ATOM 536 C C . TYR A 1 70 ? 9.468 -1.990 -7.976 1.00 95.50 70 TYR A C 1
ATOM 538 O O . TYR A 1 70 ? 8.295 -2.336 -7.834 1.00 95.50 70 TYR A O 1
ATOM 546 N N . PRO A 1 71 ? 10.460 -2.555 -7.263 1.00 94.00 71 PRO A N 1
ATOM 547 C CA . PRO A 1 71 ? 10.224 -3.582 -6.251 1.00 94.00 71 PRO A CA 1
ATOM 548 C C . PRO A 1 71 ? 9.122 -3.203 -5.249 1.00 94.00 71 PRO A C 1
ATOM 550 O O . PRO A 1 71 ? 9.101 -2.094 -4.716 1.00 94.00 71 PRO A O 1
ATOM 553 N N . GLY A 1 72 ? 8.202 -4.136 -4.991 1.00 93.38 72 GLY A N 1
ATOM 554 C CA . GLY A 1 72 ? 7.074 -3.936 -4.072 1.00 93.38 72 GLY A CA 1
ATOM 555 C C . GLY A 1 72 ? 5.894 -3.126 -4.627 1.00 93.38 72 GLY A C 1
ATOM 556 O O . GLY A 1 72 ? 4.941 -2.898 -3.891 1.00 93.38 72 GLY A O 1
ATOM 557 N N . LEU A 1 73 ? 5.923 -2.703 -5.899 1.00 95.88 73 LEU A N 1
ATOM 558 C CA . LEU A 1 73 ? 4.807 -2.003 -6.564 1.00 95.88 73 LEU A CA 1
ATOM 559 C C . LEU A 1 73 ? 3.986 -2.907 -7.500 1.00 95.88 73 LEU A C 1
ATOM 561 O O . LEU A 1 73 ? 3.316 -2.415 -8.413 1.00 95.88 73 LEU A O 1
ATOM 565 N N . ALA A 1 74 ? 4.067 -4.223 -7.299 1.00 95.88 74 ALA A N 1
ATOM 566 C CA . ALA A 1 74 ? 3.256 -5.185 -8.030 1.00 95.88 74 ALA A CA 1
ATOM 567 C C . ALA A 1 74 ? 1.778 -5.029 -7.649 1.00 95.88 74 ALA A C 1
ATOM 569 O O . ALA A 1 74 ? 1.436 -4.959 -6.467 1.00 95.88 74 ALA A O 1
ATOM 570 N N . ILE A 1 75 ? 0.919 -5.008 -8.660 1.00 96.56 75 ILE A N 1
ATOM 571 C CA . ILE A 1 75 ? -0.532 -4.983 -8.542 1.00 96.56 75 ILE A CA 1
ATOM 572 C C . ILE A 1 75 ? -1.052 -6.338 -8.991 1.00 96.56 75 ILE A C 1
ATOM 574 O O . ILE A 1 75 ? -0.888 -6.722 -10.148 1.00 96.56 75 ILE A O 1
ATOM 578 N N . ASP A 1 76 ? -1.676 -7.046 -8.065 1.00 95.50 76 ASP A N 1
ATOM 579 C CA . ASP A 1 76 ? -2.456 -8.232 -8.362 1.00 95.50 76 ASP A CA 1
ATOM 580 C C . ASP A 1 76 ? -3.831 -7.800 -8.874 1.00 95.50 76 ASP A C 1
ATOM 582 O O . ASP A 1 76 ? -4.570 -7.071 -8.201 1.00 95.50 76 ASP A O 1
ATOM 586 N N . CYS A 1 77 ? -4.115 -8.175 -10.116 1.00 93.44 77 CYS A N 1
ATOM 587 C CA . CYS A 1 77 ? -5.307 -7.775 -10.841 1.00 93.44 77 CYS A CA 1
ATOM 588 C C . CYS A 1 77 ? -5.992 -9.009 -11.417 1.00 93.44 77 CYS A C 1
ATOM 590 O O . CYS A 1 77 ? -5.745 -9.405 -12.552 1.00 93.44 77 CYS A O 1
ATOM 592 N N . ASP A 1 78 ? -6.876 -9.600 -10.624 1.00 84.81 78 ASP A N 1
ATOM 593 C CA . ASP A 1 78 ? -7.818 -10.593 -11.123 1.00 84.81 78 ASP A CA 1
ATOM 594 C C . ASP A 1 78 ? -8.894 -9.887 -11.961 1.00 84.81 78 ASP A C 1
ATOM 596 O O . ASP A 1 78 ? -9.550 -8.958 -11.476 1.00 84.81 78 ASP A O 1
ATOM 600 N N . ASP A 1 79 ? -9.119 -10.351 -13.193 1.00 69.44 79 ASP A N 1
ATOM 601 C CA . ASP A 1 79 ? -10.142 -9.808 -14.092 1.00 69.44 79 ASP A CA 1
ATOM 602 C C . ASP A 1 79 ? -11.506 -9.677 -13.382 1.00 69.44 79 ASP A C 1
ATOM 604 O O . ASP A 1 79 ? -12.129 -10.658 -12.966 1.00 69.44 79 ASP A O 1
ATOM 608 N N . GLY A 1 80 ? -11.977 -8.434 -13.232 1.00 65.31 80 GLY A N 1
ATOM 609 C CA . GLY A 1 80 ? -13.257 -8.100 -12.596 1.00 65.31 80 GLY A CA 1
ATOM 610 C C . GLY A 1 80 ? -13.228 -7.922 -11.072 1.00 65.31 80 GLY A C 1
ATOM 611 O O . GLY A 1 80 ? -14.271 -7.603 -10.498 1.00 65.31 80 GLY A O 1
ATOM 612 N N . LYS A 1 81 ? -12.076 -8.084 -10.407 1.00 81.25 81 LYS A N 1
ATOM 613 C CA . LYS A 1 81 ? -11.904 -7.798 -8.971 1.00 81.25 81 LYS A CA 1
ATOM 614 C C . LYS A 1 81 ? -11.167 -6.479 -8.730 1.00 81.25 81 LYS A C 1
ATOM 616 O O . LYS A 1 81 ? -10.643 -5.845 -9.643 1.00 81.25 81 LYS A O 1
ATOM 621 N N . ALA A 1 82 ? -11.172 -6.041 -7.472 1.00 89.25 82 ALA A N 1
ATOM 622 C CA . ALA A 1 82 ? -10.452 -4.847 -7.056 1.00 89.25 82 ALA A CA 1
ATOM 623 C C . ALA A 1 82 ? -8.925 -5.081 -7.094 1.00 89.25 82 ALA A C 1
ATOM 625 O O . ALA A 1 82 ? -8.484 -6.160 -6.701 1.00 89.25 82 ALA A O 1
ATOM 626 N N . PRO A 1 83 ? -8.124 -4.085 -7.517 1.00 95.75 83 PRO A N 1
ATOM 627 C CA . PRO A 1 83 ? -6.664 -4.184 -7.536 1.00 95.75 83 PRO A CA 1
ATOM 628 C C . PRO A 1 83 ? -6.100 -4.353 -6.126 1.00 95.75 83 PRO A C 1
ATOM 630 O O . PRO A 1 83 ? -6.436 -3.570 -5.231 1.00 95.75 83 PRO A O 1
ATOM 633 N N . ILE A 1 84 ? -5.200 -5.321 -5.948 1.00 96.50 84 ILE A N 1
ATOM 634 C CA . ILE A 1 84 ? -4.553 -5.620 -4.667 1.00 96.50 84 ILE A CA 1
ATOM 635 C C . ILE A 1 84 ? -3.053 -5.327 -4.747 1.00 96.50 84 ILE A C 1
ATOM 637 O O . ILE A 1 84 ? -2.376 -5.713 -5.695 1.00 96.50 84 ILE A O 1
ATOM 641 N N . LEU A 1 85 ? -2.517 -4.672 -3.721 1.00 97.12 85 LEU A N 1
ATOM 642 C CA . LEU A 1 85 ? -1.085 -4.492 -3.498 1.00 97.12 85 LEU A CA 1
ATOM 643 C C . LEU A 1 85 ? -0.699 -5.179 -2.187 1.00 97.12 85 LEU A C 1
ATOM 645 O O . LEU A 1 85 ? -1.421 -5.080 -1.195 1.00 97.12 85 LEU A O 1
ATOM 649 N N . GLN A 1 86 ? 0.443 -5.866 -2.173 1.00 95.75 86 GLN A N 1
ATOM 650 C CA . GLN A 1 86 ? 0.944 -6.527 -0.968 1.00 95.75 86 GLN A CA 1
ATOM 651 C C . GLN A 1 86 ? 2.000 -5.675 -0.263 1.00 95.75 86 GLN A C 1
ATOM 653 O O . GLN A 1 86 ? 2.978 -5.252 -0.881 1.00 95.75 86 GLN A O 1
ATOM 658 N N . LEU A 1 87 ? 1.836 -5.467 1.044 1.00 95.44 87 LEU A N 1
ATOM 659 C CA . LEU A 1 87 ? 2.874 -4.898 1.904 1.00 95.44 87 LEU A CA 1
ATOM 660 C C . LEU A 1 87 ? 3.513 -5.996 2.753 1.00 95.44 87 LEU A C 1
ATOM 662 O O . LEU A 1 87 ? 2.901 -7.012 3.076 1.00 95.44 87 LEU A O 1
ATOM 666 N N . ASN A 1 88 ? 4.789 -5.797 3.088 1.00 90.88 88 ASN A N 1
ATOM 667 C CA . ASN A 1 88 ? 5.583 -6.735 3.888 1.00 90.88 88 ASN A CA 1
ATOM 668 C C . ASN A 1 88 ? 5.605 -8.192 3.355 1.00 90.88 88 ASN A C 1
ATOM 670 O O . ASN A 1 88 ? 5.900 -9.124 4.095 1.00 90.88 88 ASN A O 1
ATOM 674 N N . GLY A 1 89 ? 5.298 -8.390 2.067 1.00 85.31 89 GLY A N 1
ATOM 675 C CA . GLY A 1 89 ? 5.332 -9.689 1.386 1.00 85.31 89 GLY A CA 1
ATOM 676 C C . GLY A 1 89 ? 4.167 -10.640 1.683 1.00 85.31 89 GLY A C 1
ATOM 677 O O . GLY A 1 89 ? 4.206 -11.769 1.203 1.00 85.31 89 GLY A O 1
ATOM 678 N N . ALA A 1 90 ? 3.159 -10.224 2.455 1.00 88.88 90 ALA A N 1
ATOM 679 C CA . ALA A 1 90 ? 2.032 -11.094 2.809 1.00 88.88 90 ALA A CA 1
ATOM 680 C C . ALA A 1 90 ? 0.700 -10.346 2.943 1.00 88.88 90 ALA A C 1
ATOM 682 O O . ALA A 1 90 ? -0.321 -10.835 2.458 1.00 88.88 90 ALA A O 1
ATOM 683 N N . GLU A 1 91 ? 0.716 -9.166 3.566 1.00 94.62 91 GLU A N 1
ATOM 684 C CA . GLU A 1 91 ? -0.502 -8.430 3.907 1.00 94.62 91 GLU A CA 1
ATOM 685 C C . GLU A 1 91 ? -1.106 -7.772 2.669 1.00 94.62 91 GLU A C 1
ATOM 687 O O . GLU A 1 91 ? -0.405 -7.095 1.908 1.00 94.62 91 GLU A O 1
ATOM 692 N N . LYS A 1 92 ? -2.406 -7.981 2.454 1.00 95.19 92 LYS A N 1
ATOM 693 C CA . LYS A 1 92 ? -3.107 -7.561 1.239 1.00 95.19 92 LYS A CA 1
ATOM 694 C C . LYS A 1 92 ? -3.859 -6.265 1.475 1.00 95.19 92 LYS A C 1
ATOM 696 O O . LYS A 1 92 ? -4.630 -6.136 2.417 1.00 95.19 92 LYS A O 1
ATOM 701 N N . TYR A 1 93 ? -3.689 -5.330 0.552 1.00 96.88 93 TYR A N 1
ATOM 702 C CA . TYR A 1 93 ? -4.383 -4.056 0.583 1.00 96.88 93 TYR A CA 1
ATOM 703 C C . TYR A 1 93 ? -5.063 -3.802 -0.752 1.00 96.88 93 TYR A C 1
ATOM 705 O O . TYR A 1 93 ? -4.424 -3.843 -1.805 1.00 96.88 93 TYR A O 1
ATOM 713 N N . LYS A 1 94 ? -6.348 -3.465 -0.712 1.00 96.31 94 LYS A N 1
ATOM 714 C CA . LYS A 1 94 ? -7.045 -2.912 -1.865 1.00 96.31 94 LYS A CA 1
ATOM 715 C C . LYS A 1 94 ? -6.461 -1.546 -2.207 1.00 96.31 94 LYS A C 1
ATOM 717 O O . LYS A 1 94 ? -6.340 -0.669 -1.350 1.00 96.31 94 LYS A O 1
ATOM 722 N N . VAL A 1 95 ? -6.185 -1.329 -3.486 1.00 97.06 95 VAL A N 1
ATOM 723 C CA . VAL A 1 95 ? -5.789 -0.023 -4.008 1.00 97.06 95 VAL A CA 1
ATOM 724 C C . VAL A 1 95 ? -7.032 0.822 -4.291 1.00 97.06 95 VAL A C 1
ATOM 726 O O . VAL A 1 95 ? -7.887 0.445 -5.090 1.00 97.06 95 VAL A O 1
ATOM 729 N N . ASN A 1 96 ? -7.129 1.986 -3.647 1.00 94.56 96 ASN A N 1
ATOM 730 C CA . ASN A 1 96 ? -8.191 2.964 -3.903 1.00 94.56 96 ASN A CA 1
ATOM 731 C C . ASN A 1 96 ? -7.868 3.842 -5.114 1.00 94.56 96 ASN A C 1
ATOM 733 O O . ASN A 1 96 ? -8.721 4.072 -5.966 1.00 94.56 96 ASN A O 1
ATOM 737 N N . TYR A 1 97 ? -6.640 4.360 -5.179 1.00 94.25 97 TYR A N 1
ATOM 738 C CA . TYR A 1 97 ? -6.157 5.143 -6.311 1.00 94.25 97 TYR A CA 1
ATOM 739 C C . TYR A 1 97 ? -4.633 5.109 -6.395 1.00 94.25 97 TYR A C 1
ATOM 741 O O . TYR A 1 97 ? -3.938 4.919 -5.393 1.00 94.25 97 TYR A O 1
ATOM 749 N N . ILE A 1 98 ? -4.129 5.380 -7.597 1.00 96.00 98 ILE A N 1
ATOM 750 C CA . ILE A 1 98 ? -2.718 5.635 -7.877 1.00 96.00 98 ILE A CA 1
ATOM 751 C C . ILE A 1 98 ? -2.623 6.997 -8.558 1.00 96.00 98 ILE A C 1
ATOM 753 O O . ILE A 1 98 ? -3.364 7.287 -9.496 1.00 96.00 98 ILE A O 1
ATOM 757 N N . ASN A 1 99 ? -1.709 7.838 -8.085 1.00 93.69 99 ASN A N 1
ATOM 758 C CA . ASN A 1 99 ? -1.359 9.092 -8.733 1.00 93.69 99 ASN A CA 1
ATOM 759 C C . ASN A 1 99 ? 0.116 9.037 -9.129 1.00 93.69 99 ASN A C 1
ATOM 761 O O . ASN A 1 99 ? 0.987 8.969 -8.262 1.00 93.69 99 ASN A O 1
ATOM 765 N N . VAL A 1 100 ? 0.379 9.053 -10.436 1.00 92.44 100 VAL A N 1
ATOM 766 C CA . VAL A 1 100 ? 1.730 9.138 -10.995 1.00 92.44 100 VAL A CA 1
ATOM 767 C C . VAL A 1 100 ? 1.943 10.557 -11.513 1.00 92.44 100 VAL A C 1
ATOM 769 O O . VAL A 1 100 ? 1.249 11.014 -12.419 1.00 92.44 100 VAL A O 1
ATOM 772 N N . GLY A 1 101 ? 2.914 11.256 -10.934 1.00 87.31 101 GLY A N 1
ATOM 773 C CA . GLY A 1 101 ? 3.234 12.645 -11.250 1.00 87.31 101 GLY A CA 1
ATOM 774 C C . GLY A 1 101 ? 4.575 13.041 -10.642 1.00 87.31 101 GLY A C 1
ATOM 775 O O . GLY A 1 101 ? 5.444 12.191 -10.461 1.00 87.31 101 GLY A O 1
ATOM 776 N N . SER A 1 102 ? 4.744 14.318 -10.283 1.00 85.12 102 SER A N 1
ATOM 777 C CA . SER A 1 102 ? 5.970 14.795 -9.616 1.00 85.12 102 SER A CA 1
ATOM 778 C C . SER A 1 102 ? 6.242 14.076 -8.293 1.00 85.12 102 SER A C 1
ATOM 780 O O . SER A 1 102 ? 7.394 13.890 -7.921 1.00 85.12 102 SER A O 1
ATOM 782 N N . ILE A 1 103 ? 5.180 13.677 -7.589 1.00 85.94 103 ILE A N 1
ATOM 783 C CA . ILE A 1 103 ? 5.240 12.799 -6.422 1.00 85.94 103 ILE A CA 1
ATOM 784 C C . ILE A 1 103 ? 4.294 11.643 -6.715 1.00 85.94 103 ILE A C 1
ATOM 786 O O . ILE A 1 103 ? 3.103 11.859 -6.936 1.00 85.94 103 ILE A O 1
ATOM 790 N N . THR A 1 104 ? 4.834 10.428 -6.751 1.00 93.00 104 THR A N 1
ATOM 791 C CA . THR A 1 104 ? 4.035 9.230 -7.010 1.00 93.00 104 THR A CA 1
ATOM 792 C C . THR A 1 104 ? 3.470 8.694 -5.701 1.00 93.00 104 THR A C 1
ATOM 794 O O . THR A 1 104 ? 4.236 8.378 -4.790 1.00 93.00 104 THR A O 1
ATOM 797 N N . ASN A 1 105 ? 2.143 8.572 -5.626 1.00 93.31 105 ASN A N 1
ATOM 798 C CA . ASN A 1 105 ? 1.415 8.158 -4.427 1.00 93.31 105 ASN A CA 1
ATOM 799 C C . ASN A 1 105 ? 0.408 7.045 -4.727 1.00 93.31 105 ASN A C 1
ATOM 801 O O . ASN A 1 105 ? -0.168 6.987 -5.814 1.00 93.31 105 ASN A O 1
ATOM 805 N N . VAL A 1 106 ? 0.141 6.215 -3.724 1.00 95.81 106 VAL A N 1
ATOM 806 C CA . VAL A 1 106 ? -0.876 5.158 -3.755 1.00 95.81 106 VAL A CA 1
ATOM 807 C C . VAL A 1 106 ? -1.702 5.207 -2.479 1.00 95.81 106 VAL A C 1
ATOM 809 O O . VAL A 1 106 ? -1.147 5.386 -1.400 1.00 95.81 106 VAL A O 1
ATOM 812 N N . SER A 1 107 ? -3.021 5.066 -2.586 1.00 95.44 107 SER A N 1
ATOM 813 C CA . SER A 1 107 ? -3.902 4.914 -1.425 1.00 95.44 107 SER A CA 1
ATOM 814 C C . SER A 1 107 ? -4.323 3.466 -1.264 1.00 95.44 107 SER A C 1
ATOM 816 O O . SER A 1 107 ? -4.787 2.843 -2.220 1.00 95.44 107 SER A O 1
ATOM 818 N N . LEU A 1 108 ? -4.159 2.964 -0.045 1.00 97.00 108 LEU A N 1
ATOM 819 C CA . LEU A 1 108 ? -4.388 1.578 0.324 1.00 97.00 108 LEU A CA 1
ATOM 820 C C . LEU A 1 108 ? -5.474 1.476 1.391 1.00 97.00 108 LEU A C 1
ATOM 822 O O . LEU A 1 108 ? -5.551 2.310 2.292 1.00 97.00 108 LEU A O 1
ATOM 826 N N . VAL A 1 109 ? -6.294 0.438 1.289 1.00 95.94 109 VAL A N 1
ATOM 827 C CA . VAL A 1 109 ? -7.259 0.020 2.306 1.00 95.94 109 VAL A CA 1
ATOM 828 C C . VAL A 1 109 ? -6.959 -1.428 2.629 1.00 95.94 109 VAL A C 1
ATOM 830 O O . VAL A 1 109 ? -6.804 -2.242 1.726 1.00 95.94 109 VAL A O 1
ATOM 833 N N . ASP A 1 110 ? -6.865 -1.729 3.912 1.00 95.56 110 ASP A N 1
ATOM 834 C CA . ASP A 1 110 ? -6.715 -3.088 4.424 1.00 95.56 110 ASP A CA 1
ATOM 835 C C . ASP A 1 110 ? -7.836 -3.995 3.865 1.00 95.56 110 ASP A C 1
ATOM 837 O O . ASP A 1 110 ? -9.010 -3.605 3.854 1.00 95.56 110 ASP A O 1
ATOM 841 N N . GLN A 1 111 ? -7.477 -5.152 3.300 1.00 92.50 111 GLN A N 1
ATOM 842 C CA . GLN A 1 111 ? -8.423 -6.009 2.580 1.00 92.50 111 GLN A CA 1
ATOM 843 C C . GLN A 1 111 ? -9.525 -6.541 3.510 1.00 92.50 111 GLN A C 1
ATOM 845 O O . GLN A 1 111 ? -10.690 -6.610 3.115 1.00 92.50 111 GLN A O 1
ATOM 850 N N . GLU A 1 112 ? -9.198 -6.802 4.772 1.00 89.69 112 GLU A N 1
ATOM 851 C CA . GLU A 1 112 ? -10.112 -7.262 5.814 1.00 89.69 112 GLU A CA 1
ATOM 852 C C . GLU A 1 112 ? -11.207 -6.219 6.113 1.00 89.69 112 GLU A C 1
ATOM 854 O O . GLU A 1 112 ? -12.339 -6.565 6.463 1.00 89.69 112 GLU A O 1
ATOM 859 N N . VAL A 1 113 ? -10.915 -4.929 5.912 1.00 91.94 113 VAL A N 1
ATOM 860 C CA . VAL A 1 113 ? -11.896 -3.833 6.024 1.00 91.94 113 VAL A CA 1
ATOM 861 C C . VAL A 1 113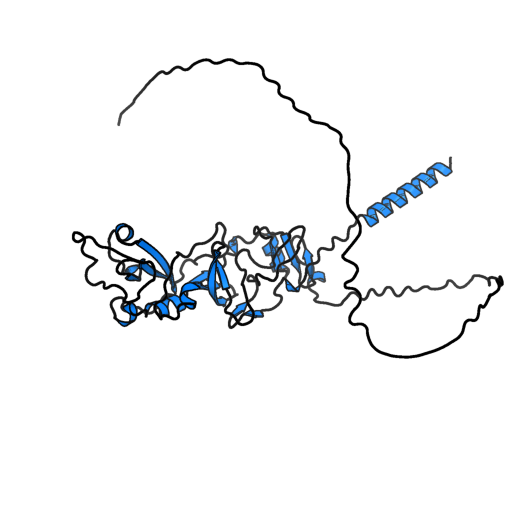 ? -12.857 -3.813 4.835 1.00 91.94 113 VAL A C 1
ATOM 863 O O . VAL A 1 113 ? -14.028 -3.443 4.985 1.00 91.94 113 VAL A O 1
ATOM 866 N N . VAL A 1 114 ? -12.365 -4.157 3.644 1.00 88.06 114 VAL A N 1
ATOM 867 C CA . VAL A 1 114 ? -13.158 -4.184 2.407 1.00 88.06 114 VAL A CA 1
ATOM 868 C C . VAL A 1 114 ? -14.122 -5.364 2.412 1.00 88.06 114 VAL A C 1
ATOM 870 O O . VAL A 1 114 ? -15.285 -5.194 2.047 1.00 88.06 114 VAL A O 1
ATOM 873 N N . ASP A 1 115 ? -13.649 -6.525 2.859 1.00 84.31 115 ASP A N 1
ATOM 874 C CA . ASP A 1 115 ? -14.416 -7.772 2.867 1.00 84.31 115 ASP A CA 1
ATOM 875 C C . ASP A 1 115 ? -15.442 -7.837 4.016 1.00 84.31 115 ASP A C 1
ATOM 877 O O . ASP A 1 115 ? -16.335 -8.694 4.018 1.00 84.31 115 ASP A O 1
ATOM 881 N N . ASP A 1 116 ? -15.378 -6.905 4.976 1.00 82.62 116 ASP A N 1
ATOM 882 C CA . ASP A 1 116 ? -16.366 -6.809 6.046 1.00 82.62 116 ASP A CA 1
ATOM 883 C C . ASP A 1 116 ? -17.745 -6.366 5.527 1.00 82.62 116 ASP A C 1
ATOM 885 O O . ASP A 1 116 ? -18.017 -5.192 5.251 1.00 82.62 116 ASP A O 1
ATOM 889 N N . SER A 1 117 ? -18.653 -7.339 5.487 1.00 76.62 117 SER A N 1
ATOM 890 C CA . SER A 1 117 ? -20.079 -7.148 5.209 1.00 76.62 117 SER A CA 1
ATOM 891 C C . SER A 1 117 ? -20.915 -6.894 6.468 1.00 76.62 117 SER A C 1
ATOM 893 O O . SER A 1 117 ? -22.097 -6.567 6.356 1.00 76.62 117 SER A O 1
ATOM 895 N N . SER A 1 118 ? -20.327 -7.025 7.666 1.00 78.69 118 SER A N 1
ATOM 896 C CA . SER A 1 118 ? -21.040 -6.862 8.939 1.00 78.69 118 SER A CA 1
ATOM 897 C C . SER A 1 118 ? -21.327 -5.396 9.287 1.00 78.69 118 SER A C 1
ATOM 899 O O . SER A 1 118 ? -22.193 -5.112 10.114 1.00 78.69 118 SER A O 1
ATOM 901 N N . GLY A 1 119 ? -20.611 -4.462 8.650 1.00 81.75 119 GLY A N 1
ATOM 902 C CA . GLY A 1 119 ? -20.655 -3.037 8.970 1.00 81.75 119 GLY A CA 1
ATOM 903 C C . GLY A 1 119 ? -19.735 -2.657 10.132 1.00 81.75 119 GLY A C 1
ATOM 904 O O . GLY A 1 119 ? -19.630 -1.475 10.446 1.00 81.75 119 GLY A O 1
ATOM 905 N N . CYS A 1 120 ? -19.036 -3.631 10.715 1.00 88.25 120 CYS A N 1
ATOM 906 C CA . CYS A 1 120 ? -18.107 -3.517 11.830 1.00 88.25 120 CYS A CA 1
ATOM 907 C C . CYS A 1 120 ? -16.718 -4.020 11.397 1.00 88.25 120 CYS A C 1
ATOM 909 O O . CYS A 1 120 ? -16.280 -5.081 11.850 1.00 88.25 120 CYS A O 1
ATOM 911 N N . PRO A 1 121 ? -16.013 -3.286 10.519 1.00 90.75 121 PRO A N 1
ATOM 912 C CA . PRO A 1 121 ? -14.740 -3.750 9.993 1.00 90.75 121 PRO A CA 1
ATOM 913 C C . PRO A 1 121 ? -13.711 -3.907 11.105 1.00 90.75 121 PRO A C 1
ATOM 915 O O . PRO A 1 121 ? -13.636 -3.107 12.035 1.00 90.75 121 PRO A O 1
ATOM 918 N N . ARG A 1 122 ? -12.892 -4.944 11.000 1.00 87.94 122 ARG A N 1
ATOM 919 C CA . ARG A 1 122 ? -11.837 -5.243 11.961 1.00 87.94 122 ARG A CA 1
ATOM 920 C C . ARG A 1 122 ? -10.496 -5.197 11.253 1.00 87.94 122 ARG A C 1
ATOM 922 O O . ARG A 1 122 ? -10.389 -5.658 10.128 1.00 87.94 122 ARG A O 1
ATOM 929 N N . VAL A 1 123 ? -9.490 -4.712 11.969 1.00 91.19 123 VAL A N 1
ATOM 930 C CA . VAL A 1 123 ? -8.080 -4.881 11.608 1.00 91.19 123 VAL A CA 1
ATOM 931 C C . VAL A 1 123 ? -7.436 -5.895 12.550 1.00 91.19 123 VAL A C 1
ATOM 933 O O . VAL A 1 123 ? -7.832 -6.024 13.719 1.00 91.19 123 VAL A O 1
ATOM 936 N N . ASP A 1 124 ? -6.463 -6.644 12.050 1.00 91.62 124 ASP A N 1
ATOM 937 C CA . ASP A 1 124 ? -5.758 -7.680 12.808 1.00 91.62 124 ASP A CA 1
ATOM 938 C C . ASP A 1 124 ? -4.229 -7.620 12.678 1.00 91.62 124 ASP A C 1
ATOM 940 O O . ASP A 1 124 ? -3.523 -8.491 13.202 1.00 91.62 124 ASP A O 1
ATOM 944 N N . HIS A 1 125 ? -3.720 -6.555 12.067 1.00 94.00 125 HIS A N 1
ATOM 945 C CA . HIS A 1 125 ? -2.303 -6.279 11.934 1.00 94.00 125 HIS A CA 1
ATOM 946 C C . HIS A 1 125 ? -2.034 -4.767 11.887 1.00 94.00 125 HIS A C 1
ATOM 948 O O . HIS A 1 125 ? -2.927 -3.943 11.687 1.00 94.00 125 HIS A O 1
ATOM 954 N N . ASN A 1 126 ? -0.775 -4.399 12.127 1.00 94.94 126 ASN A N 1
ATOM 955 C CA . ASN A 1 126 ? -0.295 -3.039 11.900 1.00 94.94 126 ASN A CA 1
ATOM 956 C C . ASN A 1 126 ? 0.207 -2.926 10.462 1.00 94.94 126 ASN A C 1
ATOM 958 O O . ASN A 1 126 ? 0.777 -3.879 9.926 1.00 94.94 126 ASN A O 1
ATOM 962 N N . VAL A 1 127 ? 0.121 -1.731 9.882 1.00 94.38 127 VAL A N 1
ATOM 963 C CA . VAL A 1 127 ? 0.752 -1.467 8.585 1.00 94.38 127 VAL A CA 1
ATOM 964 C C . VAL A 1 127 ? 2.268 -1.462 8.764 1.00 94.38 127 VAL A C 1
ATOM 966 O O . VAL A 1 127 ? 2.824 -0.637 9.492 1.00 94.38 127 VAL A O 1
ATOM 969 N N . THR A 1 128 ? 2.945 -2.397 8.102 1.00 93.69 128 THR A N 1
ATOM 970 C CA . THR A 1 128 ? 4.399 -2.572 8.188 1.00 93.69 128 THR A CA 1
ATOM 971 C C . THR A 1 128 ? 5.023 -2.668 6.802 1.00 93.69 128 THR A C 1
ATOM 973 O O . THR A 1 128 ? 4.366 -3.006 5.819 1.00 93.69 128 THR A O 1
ATOM 976 N N . PHE A 1 129 ? 6.314 -2.346 6.716 1.00 92.31 129 PHE A N 1
ATOM 977 C CA . PHE A 1 129 ? 7.068 -2.372 5.467 1.00 92.31 129 PHE A CA 1
ATOM 978 C C . PHE A 1 129 ? 8.228 -3.350 5.570 1.00 92.31 129 PHE A C 1
ATOM 980 O O . PHE A 1 129 ? 8.935 -3.375 6.579 1.00 92.31 129 PHE A O 1
ATOM 987 N N . ALA A 1 130 ? 8.472 -4.082 4.484 1.00 89.75 130 ALA A N 1
ATOM 988 C CA . ALA A 1 130 ? 9.684 -4.873 4.350 1.00 89.75 130 ALA A CA 1
ATOM 989 C C . ALA A 1 130 ? 10.927 -3.967 4.383 1.00 89.75 130 ALA A C 1
ATOM 991 O O . ALA A 1 130 ? 10.889 -2.787 4.002 1.00 89.75 130 ALA A O 1
ATOM 992 N N . GLN A 1 131 ? 12.058 -4.528 4.811 1.00 87.00 131 GLN A N 1
ATOM 993 C CA . GLN A 1 131 ? 13.331 -3.818 4.780 1.00 87.00 131 GLN A CA 1
ATOM 994 C C . GLN A 1 131 ? 13.641 -3.358 3.347 1.00 87.00 131 GLN A C 1
ATOM 996 O O . GLN A 1 131 ? 13.613 -4.147 2.411 1.00 87.00 131 GLN A O 1
ATOM 1001 N N . GLY A 1 132 ? 13.936 -2.067 3.174 1.00 86.25 132 GLY A N 1
ATOM 1002 C CA . GLY A 1 132 ? 14.226 -1.506 1.851 1.00 86.25 132 GLY A CA 1
ATOM 1003 C C . GLY A 1 132 ? 12.996 -1.225 0.980 1.00 86.25 132 GLY A C 1
ATOM 1004 O O . GLY A 1 132 ? 13.174 -0.943 -0.201 1.00 86.25 132 GLY A O 1
ATOM 1005 N N . SER A 1 133 ? 11.784 -1.254 1.548 1.00 90.94 133 SER A N 1
ATOM 1006 C CA . SER A 1 133 ? 10.541 -0.892 0.855 1.00 90.94 133 SER A CA 1
ATOM 1007 C C . SER A 1 133 ? 10.653 0.418 0.070 1.00 90.94 133 SER A C 1
ATOM 1009 O O . SER A 1 133 ? 11.167 1.429 0.563 1.00 90.94 133 SER A O 1
ATOM 1011 N N . TRP A 1 134 ? 10.109 0.395 -1.147 1.00 92.19 134 TRP A N 1
ATOM 1012 C CA . TRP A 1 134 ? 9.927 1.576 -1.985 1.00 92.19 134 TRP A CA 1
ATOM 1013 C C . TRP A 1 134 ? 8.712 2.396 -1.567 1.00 92.19 134 TRP A C 1
ATOM 1015 O O . TRP A 1 134 ? 8.601 3.541 -1.976 1.00 92.19 134 TRP A O 1
ATOM 1025 N N . LEU A 1 135 ? 7.813 1.856 -0.748 1.00 94.50 135 LEU A N 1
ATOM 1026 C CA . LEU A 1 135 ? 6.681 2.590 -0.192 1.00 94.50 135 LEU A CA 1
ATOM 1027 C C . LEU A 1 135 ? 6.985 3.050 1.232 1.00 94.50 135 LEU A C 1
ATOM 1029 O O . LEU A 1 135 ? 7.560 2.299 2.024 1.00 94.50 135 LEU A O 1
ATOM 1033 N N . PHE A 1 136 ? 6.589 4.281 1.549 1.00 92.94 136 PHE A N 1
ATOM 1034 C CA . PHE A 1 136 ? 6.751 4.879 2.872 1.00 92.94 136 PHE A CA 1
ATOM 1035 C C . PHE A 1 136 ? 5.641 5.891 3.169 1.00 92.94 136 PHE A C 1
ATOM 1037 O O . PHE A 1 136 ? 4.965 6.376 2.259 1.00 92.94 136 PHE A O 1
ATOM 1044 N N . PHE A 1 137 ? 5.488 6.244 4.447 1.00 91.25 137 PHE A N 1
ATOM 1045 C CA . PHE A 1 137 ? 4.635 7.359 4.854 1.00 91.25 137 PHE A CA 1
ATOM 1046 C C . PHE A 1 137 ? 5.339 8.696 4.571 1.00 91.25 137 PHE A C 1
ATOM 1048 O O . PHE A 1 137 ? 6.376 8.975 5.182 1.00 91.25 137 PHE A O 1
ATOM 1055 N N . PRO A 1 138 ? 4.814 9.537 3.666 1.00 81.25 138 PRO A N 1
ATOM 1056 C CA . PRO A 1 138 ? 5.429 10.819 3.348 1.00 81.25 138 PRO A CA 1
ATOM 1057 C C . PRO A 1 138 ? 5.398 11.787 4.533 1.00 81.25 138 PRO A C 1
ATOM 1059 O O . PRO A 1 138 ? 4.366 11.999 5.173 1.00 81.25 138 PRO A O 1
ATOM 1062 N N . ALA A 1 139 ? 6.538 12.431 4.794 1.00 76.38 139 ALA A N 1
ATOM 1063 C CA . ALA A 1 139 ? 6.640 13.468 5.813 1.00 76.38 139 ALA A CA 1
ATOM 1064 C C . ALA A 1 139 ? 5.764 14.678 5.446 1.00 76.38 139 ALA A C 1
ATOM 1066 O O . ALA A 1 139 ? 5.782 15.151 4.311 1.00 76.38 139 ALA A O 1
ATOM 1067 N N . GLY A 1 140 ? 5.005 15.192 6.416 1.00 73.25 140 GLY A N 1
ATOM 1068 C CA . GLY A 1 140 ? 4.123 16.348 6.223 1.00 73.25 140 GLY A CA 1
ATOM 1069 C C . GLY A 1 140 ? 2.752 16.023 5.625 1.00 73.25 140 GLY A C 1
ATOM 1070 O O . GLY A 1 140 ? 1.939 16.930 5.451 1.00 73.25 140 GLY A O 1
ATOM 1071 N N . MET A 1 141 ? 2.453 14.751 5.348 1.00 76.50 141 MET A N 1
ATOM 1072 C CA . MET A 1 141 ? 1.096 14.343 5.003 1.00 76.50 141 MET A CA 1
ATOM 1073 C C . MET A 1 141 ? 0.225 14.256 6.259 1.00 76.50 141 MET A C 1
ATOM 1075 O O . MET A 1 141 ? 0.668 13.812 7.316 1.00 76.50 141 MET A O 1
ATOM 1079 N N . SER A 1 142 ? -1.021 14.713 6.144 1.00 77.31 142 SER A N 1
ATOM 1080 C CA . SER A 1 142 ? -1.993 14.662 7.237 1.00 77.31 142 SER A CA 1
ATOM 1081 C C . SER A 1 142 ? -2.554 13.246 7.372 1.00 77.31 142 SER A C 1
ATOM 1083 O O . SER A 1 142 ? -3.539 12.903 6.716 1.00 77.31 142 SER A O 1
ATOM 1085 N N . LEU A 1 143 ? -1.890 12.435 8.191 1.00 88.25 143 LEU A N 1
ATOM 1086 C CA . LEU A 1 143 ? -2.352 11.115 8.605 1.00 88.25 143 LEU A CA 1
ATOM 1087 C C . LEU A 1 143 ? -2.848 11.187 10.043 1.00 88.25 143 LEU A C 1
ATOM 1089 O O . LEU A 1 143 ? -2.142 11.699 10.914 1.00 88.25 143 LEU A O 1
ATOM 1093 N N . ASP A 1 144 ? -4.028 10.627 10.265 1.00 92.12 144 ASP A N 1
ATOM 1094 C CA . ASP A 1 144 ? -4.523 10.314 11.597 1.00 92.12 144 ASP A CA 1
ATOM 1095 C C . ASP A 1 144 ? -4.380 8.805 11.828 1.00 92.12 144 ASP A C 1
ATOM 1097 O O . ASP A 1 144 ? -4.061 8.038 10.916 1.00 92.12 144 ASP A O 1
ATOM 1101 N N . TYR A 1 145 ? -4.597 8.366 13.064 1.00 94.06 145 TYR A N 1
ATOM 1102 C CA . TYR A 1 145 ? -4.472 6.960 13.434 1.00 94.06 145 TYR A CA 1
ATOM 1103 C C . TYR A 1 145 ? -5.674 6.525 14.255 1.00 94.06 145 TYR A C 1
ATOM 1105 O O . TYR A 1 145 ? -6.123 7.251 15.148 1.00 94.06 145 TYR A O 1
ATOM 1113 N N . LEU A 1 146 ? -6.160 5.320 13.971 1.00 95.06 146 LEU A N 1
ATOM 1114 C CA . LEU A 1 146 ? -7.116 4.620 14.817 1.00 95.06 146 LEU A CA 1
ATOM 1115 C C . LEU A 1 146 ? -6.389 3.521 15.579 1.00 95.06 146 LEU A C 1
ATOM 1117 O O . LEU A 1 146 ? -5.596 2.770 15.012 1.00 95.06 146 LEU A O 1
ATOM 1121 N N . VAL A 1 147 ? -6.683 3.424 16.870 1.00 95.50 147 VAL A N 1
ATOM 1122 C CA . VAL A 1 147 ? -6.149 2.393 17.749 1.00 95.50 147 VAL A CA 1
ATOM 1123 C C . VAL A 1 147 ? -7.271 1.430 18.105 1.00 95.50 147 VAL A C 1
ATOM 1125 O O . VAL A 1 147 ? -8.301 1.820 18.661 1.00 95.50 147 VAL A O 1
ATOM 1128 N N . PHE A 1 148 ? -7.064 0.167 17.758 1.00 95.62 148 PHE A N 1
ATOM 1129 C CA . PHE A 1 148 ? -7.952 -0.946 18.045 1.00 95.62 148 PHE A CA 1
ATOM 1130 C C . PHE A 1 148 ? -7.457 -1.652 19.295 1.00 95.62 148 PHE A C 1
ATOM 1132 O O . PHE A 1 148 ? -6.365 -2.213 19.299 1.00 95.62 148 PHE A O 1
ATOM 1139 N N . PHE A 1 149 ? -8.279 -1.666 20.336 1.00 94.06 149 PHE A N 1
ATOM 1140 C CA . PHE A 1 149 ? -8.062 -2.444 21.548 1.00 94.06 149 PHE A CA 1
ATOM 1141 C C . PHE A 1 149 ? -9.068 -3.587 21.560 1.00 94.06 149 PHE A C 1
ATOM 1143 O O . PHE A 1 149 ? -10.263 -3.367 21.746 1.00 94.06 149 PHE A O 1
ATOM 1150 N N . LEU A 1 150 ? -8.607 -4.806 21.306 1.00 94.06 150 LEU A N 1
ATOM 1151 C CA . LEU A 1 150 ? -9.483 -5.943 21.058 1.00 94.06 150 LEU A CA 1
ATOM 1152 C C . LEU A 1 150 ? -9.469 -6.931 22.227 1.00 94.06 150 LEU A C 1
ATOM 1154 O O . LEU A 1 150 ? -8.400 -7.327 22.699 1.00 94.06 150 LEU A O 1
ATOM 1158 N N . GLY A 1 151 ? -10.661 -7.363 22.649 1.00 92.75 151 GLY A N 1
ATOM 1159 C CA . GLY A 1 151 ? -10.845 -8.376 23.695 1.00 92.75 151 GLY A CA 1
ATOM 1160 C C . GLY A 1 151 ? -10.226 -7.972 25.035 1.00 92.75 151 GLY A C 1
ATOM 1161 O O . GLY A 1 151 ? -9.326 -8.647 25.534 1.00 92.75 151 GLY A O 1
ATOM 1162 N N . CYS A 1 152 ? -10.653 -6.838 25.582 1.00 91.44 152 CYS A N 1
ATOM 1163 C CA . CYS A 1 152 ? -10.132 -6.280 26.823 1.00 91.44 152 CYS A CA 1
ATOM 1164 C C . CYS A 1 152 ? -10.837 -6.840 28.062 1.00 91.44 152 CYS A C 1
ATOM 1166 O O . CYS A 1 152 ? -12.044 -7.066 28.062 1.00 91.44 152 CYS A O 1
ATOM 1168 N N . SER A 1 153 ? -10.084 -7.008 29.146 1.00 89.38 153 SER A N 1
ATOM 1169 C CA . SER A 1 153 ? -10.580 -7.438 30.450 1.00 89.38 153 SER A CA 1
ATOM 1170 C C . SER A 1 153 ? -9.932 -6.606 31.549 1.00 89.38 153 SER A C 1
ATOM 1172 O O . SER A 1 153 ? -8.744 -6.749 31.834 1.00 89.38 153 SER A O 1
ATOM 1174 N N . PHE A 1 154 ? -10.729 -5.760 32.197 1.00 82.31 154 PHE A N 1
ATOM 1175 C CA . PHE A 1 154 ? -10.291 -4.939 33.321 1.00 82.31 154 PHE A CA 1
ATOM 1176 C C . PHE A 1 154 ? -10.635 -5.654 34.635 1.00 82.31 154 PHE A C 1
ATOM 1178 O O . PHE A 1 154 ? -11.815 -5.887 34.905 1.00 82.31 154 PHE A O 1
ATOM 1185 N N . PRO A 1 155 ? -9.642 -6.048 35.453 1.00 76.00 155 PRO A N 1
ATOM 1186 C CA . PRO A 1 155 ? -9.906 -6.572 36.788 1.00 76.00 155 PRO A CA 1
ATOM 1187 C C . PRO A 1 155 ? -10.629 -5.517 37.629 1.00 76.00 155 PRO A C 1
ATOM 1189 O O . PRO A 1 155 ? -10.347 -4.337 37.481 1.00 76.00 155 PRO A O 1
ATOM 1192 N N . ASN A 1 156 ? -11.467 -5.927 38.584 1.00 65.75 156 ASN A N 1
ATOM 1193 C CA . ASN A 1 156 ? -12.274 -5.021 39.426 1.00 65.75 156 ASN A CA 1
ATOM 1194 C C . ASN A 1 156 ? -11.484 -3.916 40.175 1.00 65.75 156 ASN A C 1
ATOM 1196 O O . ASN A 1 156 ? -12.090 -2.985 40.694 1.00 65.75 156 ASN A O 1
ATOM 1200 N N . LEU A 1 157 ? -10.153 -4.024 40.267 1.00 61.06 157 LEU A N 1
ATOM 1201 C CA . LEU A 1 157 ? -9.257 -3.021 40.864 1.00 61.06 157 LEU A CA 1
ATOM 1202 C C . LEU A 1 157 ? -8.814 -1.922 39.879 1.00 61.06 157 LEU A C 1
ATOM 1204 O O . LEU A 1 157 ? -8.247 -0.919 40.304 1.00 61.06 157 LEU A O 1
ATOM 1208 N N . PHE A 1 158 ? -9.059 -2.107 38.583 1.00 62.59 158 PHE A N 1
ATOM 1209 C CA . PHE A 1 158 ? -8.763 -1.155 37.521 1.00 62.59 158 PHE A CA 1
ATOM 1210 C C . PHE A 1 158 ? -10.078 -0.745 36.870 1.00 62.59 158 PHE A C 1
ATOM 1212 O O . PHE A 1 158 ? -10.762 -1.561 36.254 1.00 62.59 158 PHE A O 1
ATOM 1219 N N . LEU A 1 159 ? -10.447 0.526 37.019 1.00 61.09 159 LEU A N 1
ATOM 1220 C CA . LEU A 1 159 ? -11.599 1.055 36.305 1.00 61.09 159 LEU A CA 1
ATOM 1221 C C . LEU A 1 159 ? -11.236 1.186 34.819 1.00 61.09 159 LEU A C 1
ATOM 1223 O O . LEU A 1 159 ? -10.138 1.664 34.509 1.00 61.09 159 LEU A O 1
ATOM 1227 N N . PRO A 1 160 ? -12.124 0.775 33.893 1.00 62.97 160 PRO A N 1
ATOM 1228 C CA . PRO A 1 160 ? -11.976 1.174 32.504 1.00 62.97 160 PRO A CA 1
ATOM 1229 C C . PRO A 1 160 ? -11.929 2.708 32.441 1.00 62.97 160 PRO A C 1
ATOM 1231 O O . PRO A 1 160 ? -12.536 3.370 33.290 1.00 62.97 160 PRO A O 1
ATOM 1234 N N . PRO A 1 161 ? -11.216 3.295 31.469 1.00 67.81 161 PRO A N 1
ATOM 1235 C CA . PRO A 1 161 ? -11.121 4.745 31.374 1.00 67.81 161 PRO A CA 1
ATOM 1236 C C . PRO A 1 161 ? -12.502 5.399 31.331 1.00 67.81 161 PRO A C 1
ATOM 1238 O O . PRO A 1 161 ? -13.369 4.991 30.556 1.00 67.81 161 PRO A O 1
ATOM 1241 N N . GLU A 1 162 ? -12.713 6.397 32.191 1.00 67.38 162 GLU A N 1
ATOM 1242 C CA . GLU A 1 162 ? -14.017 7.039 32.331 1.00 67.38 162 GLU A CA 1
ATOM 1243 C C . GLU A 1 162 ? -14.487 7.646 31.000 1.00 67.38 162 GLU A C 1
ATOM 1245 O O . GLU A 1 162 ? -13.725 8.295 30.279 1.00 67.38 162 GLU A O 1
ATOM 1250 N N . ASN A 1 163 ? -15.783 7.495 30.710 1.00 70.19 163 ASN A N 1
ATOM 1251 C CA . ASN A 1 163 ? -16.459 8.030 29.522 1.00 70.19 163 ASN A CA 1
ATOM 1252 C C . ASN A 1 163 ? -16.027 7.417 28.180 1.00 70.19 163 ASN A C 1
ATOM 1254 O O . ASN A 1 163 ? -16.113 8.102 27.154 1.00 70.19 163 ASN A O 1
ATOM 1258 N N . ILE A 1 164 ? -15.563 6.165 28.171 1.00 78.69 164 ILE A N 1
ATOM 1259 C CA . ILE A 1 164 ? -15.328 5.403 26.943 1.00 78.69 164 ILE A CA 1
ATOM 1260 C C . ILE A 1 164 ? -16.080 4.084 27.014 1.00 78.69 164 ILE A C 1
ATOM 1262 O O . ILE A 1 164 ? -15.744 3.179 27.778 1.00 78.69 164 ILE A O 1
ATOM 1266 N N . ASP A 1 165 ? -17.080 3.974 26.153 1.00 86.81 165 ASP A N 1
ATOM 1267 C CA . ASP A 1 165 ? -17.834 2.748 25.998 1.00 86.81 165 ASP A CA 1
ATOM 1268 C C . ASP A 1 165 ? -17.230 1.855 24.907 1.00 86.81 165 ASP A C 1
ATOM 1270 O O . ASP A 1 165 ? -16.697 2.355 23.910 1.00 86.81 165 ASP A O 1
ATOM 1274 N N . PRO A 1 166 ? -17.352 0.524 25.040 1.00 90.62 166 PRO A N 1
ATOM 1275 C CA . PRO A 1 166 ? -16.898 -0.389 24.007 1.00 90.62 166 PRO A CA 1
ATOM 1276 C C . PRO A 1 166 ? -17.741 -0.278 22.739 1.00 90.62 166 PRO A C 1
ATOM 1278 O O . PRO A 1 166 ? -18.927 0.087 22.768 1.00 90.62 166 PRO A O 1
ATOM 1281 N N . ILE A 1 167 ? -17.136 -0.664 21.618 1.00 92.19 167 ILE A N 1
ATOM 1282 C CA . ILE A 1 167 ? -17.887 -0.899 20.390 1.00 92.19 167 ILE A CA 1
ATOM 1283 C C . ILE A 1 167 ? -18.887 -2.034 20.625 1.00 92.19 167 ILE A C 1
ATOM 1285 O O . ILE A 1 167 ? -18.647 -2.971 21.384 1.00 92.19 167 ILE A O 1
ATOM 1289 N N . THR A 1 168 ? -20.021 -1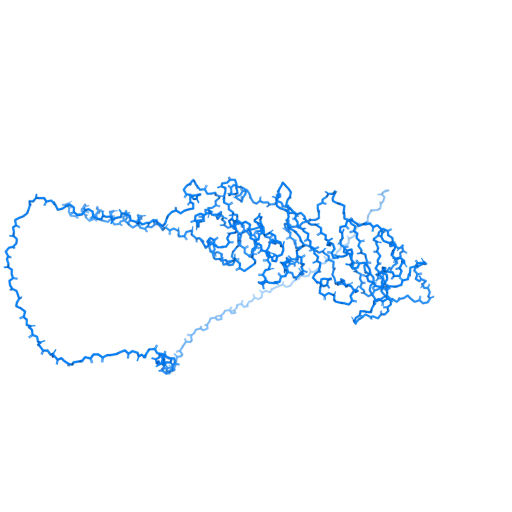.945 19.948 1.00 89.75 168 THR A N 1
ATOM 1290 C CA . THR A 1 168 ? -21.091 -2.954 20.001 1.00 89.75 168 THR A CA 1
ATOM 1291 C C . THR A 1 168 ? -20.857 -4.114 19.030 1.00 89.75 168 THR A C 1
ATOM 1293 O O . THR A 1 168 ? -21.612 -5.083 19.021 1.00 89.75 168 THR A O 1
ATOM 1296 N N . CYS A 1 169 ? -19.797 -4.021 18.227 1.00 86.44 169 CYS A N 1
ATOM 1297 C CA . CYS A 1 169 ? -19.362 -5.056 17.304 1.00 86.44 169 CYS A CA 1
ATOM 1298 C C . CYS A 1 169 ? -18.884 -6.300 18.065 1.00 86.44 169 CYS A C 1
ATOM 1300 O O . CYS A 1 169 ? -18.110 -6.196 19.018 1.00 86.44 169 CYS A O 1
ATOM 1302 N N . SER A 1 170 ? -19.311 -7.481 17.616 1.00 82.00 170 SER A N 1
ATOM 1303 C CA . SER A 1 170 ? -18.833 -8.759 18.144 1.00 82.00 170 SER A CA 1
ATOM 1304 C C . SER A 1 170 ? -17.823 -9.368 17.182 1.00 82.00 170 SER A C 1
ATOM 1306 O O . SER A 1 170 ? -18.098 -9.510 15.992 1.00 82.00 170 SER A O 1
ATOM 1308 N N . PHE A 1 171 ? -16.655 -9.740 17.699 1.00 83.69 171 PHE A N 1
ATOM 1309 C CA . PHE A 1 171 ? -15.591 -10.343 16.911 1.00 83.69 171 PHE A CA 1
ATOM 1310 C C . PHE A 1 171 ? -15.349 -11.781 17.361 1.00 83.69 171 PHE A C 1
ATOM 1312 O O . PHE A 1 171 ? -15.080 -12.045 18.534 1.00 83.69 171 PHE A O 1
ATOM 1319 N N . ILE A 1 172 ? -15.410 -12.714 16.412 1.00 80.31 172 ILE A N 1
ATOM 1320 C CA . ILE A 1 172 ? -15.192 -14.139 16.674 1.00 80.31 172 ILE A CA 1
ATOM 1321 C C . ILE A 1 172 ? -13.786 -14.351 17.258 1.00 80.31 172 ILE A C 1
ATOM 1323 O O . ILE A 1 172 ? -12.799 -13.782 16.781 1.00 80.31 172 ILE A O 1
ATOM 1327 N N . GLY A 1 173 ? -13.706 -15.180 18.302 1.00 81.56 173 GLY A N 1
ATOM 1328 C CA . GLY A 1 173 ? -12.447 -15.559 18.947 1.00 81.56 173 GLY A CA 1
ATOM 1329 C C . GLY A 1 173 ? -11.863 -14.511 19.897 1.00 81.56 173 GLY A C 1
ATOM 1330 O O . GLY A 1 173 ? -10.756 -14.712 20.387 1.00 81.56 173 GLY A O 1
ATOM 1331 N N . LEU A 1 174 ? -12.577 -13.416 20.172 1.00 84.94 174 LEU A N 1
ATOM 1332 C CA . LEU A 1 174 ? -12.196 -12.431 21.182 1.00 84.94 174 LEU A CA 1
ATOM 1333 C C . LEU A 1 174 ? -13.132 -12.518 22.387 1.00 84.94 174 LEU A C 1
ATOM 1335 O O . LEU A 1 174 ? -14.346 -12.654 22.248 1.00 84.94 174 LEU A O 1
ATOM 1339 N N . ILE A 1 175 ? -12.546 -12.439 23.580 1.00 83.94 175 ILE A N 1
ATOM 1340 C CA . ILE A 1 175 ? -13.274 -12.467 24.853 1.00 83.94 175 ILE A CA 1
ATOM 1341 C C . ILE A 1 175 ? -13.168 -11.082 25.480 1.00 83.94 175 ILE A C 1
ATOM 1343 O O . ILE A 1 175 ? -12.065 -10.577 25.677 1.00 83.94 175 ILE A O 1
ATOM 1347 N N . GLY A 1 176 ? -14.313 -10.493 25.815 1.00 88.06 176 GLY A N 1
ATOM 1348 C CA . GLY A 1 176 ? -14.395 -9.178 26.444 1.00 88.06 176 GLY A CA 1
ATOM 1349 C C . GLY A 1 176 ? -14.656 -8.024 25.464 1.00 88.06 176 GLY A C 1
ATOM 1350 O O . GLY A 1 176 ? -14.636 -8.214 24.244 1.00 88.06 176 GLY A O 1
ATOM 1351 N N . PRO A 1 177 ? -14.959 -6.827 25.996 1.00 90.69 177 PRO A N 1
ATOM 1352 C CA . PRO A 1 177 ? -15.211 -5.622 25.210 1.00 90.69 177 PRO A CA 1
ATOM 1353 C C . PRO A 1 177 ? -14.042 -5.244 24.296 1.00 90.69 177 PRO A C 1
ATOM 1355 O O . PRO A 1 177 ? -12.880 -5.448 24.634 1.00 90.69 177 PRO A O 1
ATOM 1358 N N . SER A 1 178 ? -14.353 -4.634 23.154 1.00 92.69 178 SER A N 1
ATOM 1359 C CA . SER A 1 178 ? -13.357 -4.031 22.262 1.00 92.69 178 SER A CA 1
ATOM 1360 C C . SER A 1 178 ? -13.607 -2.531 22.119 1.00 92.69 178 SER A C 1
ATOM 1362 O O . SER A 1 178 ? -14.734 -2.066 22.285 1.00 92.69 178 SER A O 1
ATOM 1364 N N . TYR A 1 179 ? -12.565 -1.771 21.806 1.00 92.50 179 TYR A N 1
ATOM 1365 C CA . TYR A 1 179 ? -12.602 -0.316 21.683 1.00 92.50 179 TYR A CA 1
ATOM 1366 C C . TYR A 1 179 ? -11.869 0.110 20.414 1.00 92.50 179 TYR A C 1
ATOM 1368 O O . TYR A 1 179 ? -10.848 -0.474 20.057 1.00 92.50 179 TYR A O 1
ATOM 1376 N N . VAL A 1 180 ? -12.386 1.140 19.747 1.00 93.81 180 VAL A N 1
ATOM 1377 C CA . VAL A 1 180 ? -11.748 1.766 18.583 1.00 93.81 180 VAL A CA 1
ATOM 1378 C C . VAL A 1 180 ? -11.717 3.255 18.845 1.00 93.81 180 VAL A C 1
ATOM 1380 O O . VAL A 1 180 ? -12.775 3.876 18.960 1.00 93.81 180 VAL A O 1
ATOM 1383 N N . LEU A 1 181 ? -10.520 3.815 18.980 1.00 92.75 181 LEU A N 1
ATOM 1384 C CA . LEU A 1 181 ? -10.328 5.202 19.388 1.00 92.75 181 LEU A CA 1
ATOM 1385 C C . LEU A 1 181 ? -9.376 5.924 18.431 1.00 92.75 181 LEU A C 1
ATOM 1387 O O . LEU A 1 181 ? -8.383 5.332 18.006 1.00 92.75 181 LEU A O 1
ATOM 1391 N N . PRO A 1 182 ? -9.622 7.205 18.126 1.00 93.25 182 PRO A N 1
ATOM 1392 C CA . PRO A 1 182 ? -8.603 8.077 17.557 1.00 93.25 182 PRO A CA 1
ATOM 1393 C C . PRO A 1 182 ? -7.380 8.125 18.480 1.00 93.25 182 PRO A C 1
ATOM 1395 O O . PRO A 1 182 ? -7.532 8.217 19.699 1.00 93.25 182 PRO A O 1
ATOM 1398 N N . LYS A 1 183 ? -6.168 8.050 17.920 1.00 92.31 183 LYS A N 1
ATOM 1399 C CA . LYS A 1 183 ? -4.912 7.968 18.690 1.00 92.31 183 LYS A CA 1
ATOM 1400 C C . LYS A 1 183 ? -4.727 9.120 19.681 1.00 92.31 183 LYS A C 1
ATOM 1402 O O . LYS A 1 183 ? -4.236 8.907 20.784 1.00 92.31 183 LYS A O 1
ATOM 1407 N N . ASP A 1 184 ? -5.128 10.325 19.300 1.00 89.69 184 ASP A N 1
ATOM 1408 C CA . ASP A 1 184 ? -5.080 11.537 20.123 1.00 89.69 184 ASP A CA 1
ATOM 1409 C C . ASP A 1 184 ? -6.116 11.553 21.260 1.00 89.69 184 ASP A C 1
ATOM 1411 O O . ASP A 1 184 ? -5.988 12.331 22.203 1.00 89.69 184 ASP A O 1
ATOM 1415 N N . GLN A 1 185 ? -7.116 10.673 21.198 1.00 89.38 185 GLN A N 1
ATOM 1416 C CA . GLN A 1 185 ? -8.169 10.517 22.202 1.00 89.38 185 GLN A CA 1
ATOM 1417 C C . GLN A 1 185 ? -7.995 9.257 23.056 1.00 89.38 185 GLN A C 1
ATOM 1419 O O . GLN A 1 185 ? -8.859 8.952 23.880 1.00 89.38 185 GLN A O 1
ATOM 1424 N N . VAL A 1 186 ? -6.891 8.520 22.886 1.00 89.94 186 VAL A N 1
ATOM 1425 C CA . VAL A 1 186 ? -6.566 7.362 23.724 1.00 89.94 186 VAL A CA 1
ATOM 1426 C C . VAL A 1 186 ? -6.199 7.843 25.135 1.00 89.94 186 VAL A C 1
ATOM 1428 O O . VAL A 1 186 ? -5.210 8.559 25.302 1.00 89.94 186 VAL A O 1
ATOM 1431 N N . PRO A 1 187 ? -6.945 7.438 26.178 1.00 87.06 187 PRO A N 1
ATOM 1432 C CA . PRO A 1 187 ? -6.606 7.767 27.556 1.00 87.06 187 PRO A CA 1
ATOM 1433 C C . PRO A 1 187 ? -5.288 7.128 27.992 1.00 87.06 187 PRO A C 1
ATOM 1435 O O . PRO A 1 187 ? -4.975 6.008 27.566 1.00 87.06 187 PRO A O 1
ATOM 1438 N N . PRO A 1 188 ? -4.562 7.768 28.924 1.00 83.62 188 PRO A N 1
ATOM 1439 C CA . PRO A 1 188 ? -3.399 7.154 29.544 1.00 83.62 188 PRO A CA 1
ATOM 1440 C C . PRO A 1 188 ? -3.805 5.871 30.278 1.00 83.62 188 PRO A C 1
ATOM 1442 O O . PRO A 1 188 ? -4.786 5.845 31.020 1.00 83.62 188 PRO A O 1
ATOM 1445 N N . GLY A 1 189 ? -3.034 4.804 30.090 1.00 80.19 189 GLY A N 1
ATOM 1446 C CA . GLY A 1 189 ? -3.282 3.533 30.761 1.00 80.19 189 GLY A CA 1
ATOM 1447 C C . GLY A 1 189 ? -2.473 2.382 30.178 1.00 80.19 189 GLY A C 1
ATOM 1448 O O . GLY A 1 189 ? -1.964 2.453 29.059 1.00 80.19 189 GLY A O 1
ATOM 1449 N N . SER A 1 190 ? -2.380 1.293 30.940 1.00 84.31 190 SER A N 1
ATOM 1450 C CA . SER A 1 190 ? -1.668 0.072 30.548 1.00 84.31 190 SER A CA 1
ATOM 1451 C C . SER A 1 190 ? -2.533 -0.839 29.671 1.00 84.31 190 SER A C 1
ATOM 1453 O O . SER A 1 190 ? -2.700 -2.017 29.972 1.00 84.31 190 SER A O 1
ATOM 1455 N N . TRP A 1 191 ? -3.107 -0.310 28.586 1.00 88.00 191 TRP A N 1
ATOM 1456 C CA . TRP A 1 191 ? -4.012 -1.051 27.695 1.00 88.00 191 TRP A CA 1
ATOM 1457 C C . TRP A 1 191 ? -3.437 -2.392 27.218 1.00 88.00 191 TRP A C 1
ATOM 1459 O O . TRP A 1 191 ? -4.160 -3.381 27.144 1.00 88.00 191 TRP A O 1
ATOM 1469 N N . SER A 1 192 ? -2.126 -2.453 26.967 1.00 89.69 192 SER A N 1
ATOM 1470 C CA . SER A 1 192 ? -1.409 -3.673 26.561 1.00 89.69 192 SER A CA 1
ATOM 1471 C C . SER A 1 192 ? -1.422 -4.795 27.598 1.00 89.69 192 SER A C 1
ATOM 1473 O O . SER A 1 192 ? -1.201 -5.945 27.239 1.00 89.69 192 SER A O 1
ATOM 1475 N N . GLN A 1 193 ? -1.686 -4.487 28.869 1.00 89.06 193 GLN A N 1
ATOM 1476 C CA . GLN A 1 193 ? -1.820 -5.484 29.935 1.00 89.06 193 GLN A CA 1
ATOM 1477 C C . GLN A 1 193 ? -3.247 -6.031 30.045 1.00 89.06 193 GLN A C 1
ATOM 1479 O O . GLN A 1 193 ? -3.446 -7.106 30.606 1.00 89.06 193 GLN A O 1
ATOM 1484 N N . PHE A 1 194 ? -4.236 -5.293 29.535 1.00 89.31 194 PHE A N 1
ATOM 1485 C CA . PHE A 1 194 ? -5.655 -5.605 29.712 1.00 89.31 194 PHE A CA 1
ATOM 1486 C C . PHE A 1 194 ? -6.327 -6.103 28.435 1.00 89.31 194 PHE A C 1
ATOM 1488 O O . PHE A 1 194 ? -7.351 -6.775 28.520 1.00 89.31 194 PHE A O 1
ATOM 1495 N N . CYS A 1 195 ? -5.778 -5.791 27.264 1.00 91.81 195 CYS A N 1
ATOM 1496 C CA . CYS A 1 195 ? -6.338 -6.162 25.970 1.00 91.81 195 CYS A CA 1
ATOM 1497 C C . CYS A 1 195 ? -5.515 -7.253 25.297 1.00 91.81 195 CYS A C 1
ATOM 1499 O O . CYS A 1 195 ? -4.288 -7.202 25.287 1.00 91.81 195 CYS A O 1
ATOM 1501 N N . GLN A 1 196 ? -6.199 -8.230 24.701 1.00 93.19 196 GLN A N 1
ATOM 1502 C CA . GLN A 1 196 ? -5.553 -9.363 24.035 1.00 93.19 196 GLN A CA 1
ATOM 1503 C C . GLN A 1 196 ? -4.746 -8.940 22.809 1.00 93.19 196 GLN A C 1
ATOM 1505 O O . GLN A 1 196 ? -3.695 -9.514 22.532 1.00 93.19 196 GLN A O 1
ATOM 1510 N N . LYS A 1 197 ? -5.259 -7.968 22.047 1.00 94.06 197 LYS A N 1
ATOM 1511 C CA . LYS A 1 197 ? -4.609 -7.466 20.835 1.00 94.06 197 LYS A CA 1
ATOM 1512 C C . LYS A 1 197 ? -4.749 -5.954 20.750 1.00 94.06 197 LYS A C 1
ATOM 1514 O O . LYS A 1 197 ? -5.803 -5.412 21.088 1.00 94.06 197 LYS A O 1
ATOM 1519 N N . ILE A 1 198 ? -3.690 -5.297 20.285 1.00 94.94 198 ILE A N 1
ATOM 1520 C CA . ILE A 1 198 ? -3.667 -3.857 20.042 1.00 94.94 198 ILE A CA 1
ATOM 1521 C C . ILE A 1 198 ? -3.086 -3.608 18.663 1.00 94.94 198 ILE A C 1
ATOM 1523 O O . ILE A 1 198 ? -1.982 -4.072 18.378 1.00 94.94 198 ILE A O 1
ATOM 1527 N N . TYR A 1 199 ? -3.821 -2.858 17.848 1.00 96.50 199 TYR A N 1
ATOM 1528 C CA . TYR A 1 199 ? -3.378 -2.453 16.521 1.00 96.50 199 TYR A CA 1
ATOM 1529 C C . TYR A 1 199 ? -3.512 -0.951 16.354 1.00 96.50 199 TYR A C 1
ATOM 1531 O O . TYR A 1 199 ? -4.504 -0.360 16.774 1.00 96.50 199 TYR A O 1
ATOM 1539 N N . GLU A 1 200 ? -2.510 -0.339 15.744 1.00 95.81 200 GLU A N 1
ATOM 1540 C CA . GLU A 1 200 ? -2.523 1.066 15.366 1.00 95.81 200 GLU A CA 1
ATOM 1541 C C . GLU A 1 200 ? -2.474 1.134 13.843 1.00 95.81 200 GLU A C 1
ATOM 1543 O O . GLU A 1 200 ? -1.495 0.706 13.226 1.00 95.81 200 GLU A O 1
ATOM 1548 N N . VAL A 1 201 ? -3.540 1.660 13.242 1.00 95.81 201 VAL A N 1
ATOM 1549 C CA . VAL A 1 201 ? -3.682 1.716 11.788 1.00 95.81 201 VAL A CA 1
ATOM 1550 C C . VAL A 1 201 ? -3.798 3.159 11.302 1.00 95.81 201 VAL A C 1
ATOM 1552 O O . VAL A 1 201 ? -4.533 3.956 11.897 1.00 95.81 201 VAL A O 1
ATOM 1555 N N . PRO A 1 202 ? -3.062 3.519 10.239 1.00 95.31 202 PRO A N 1
ATOM 1556 C CA . PRO A 1 202 ? -3.133 4.839 9.638 1.00 95.31 202 PRO A CA 1
ATOM 1557 C C . PRO A 1 202 ? -4.445 5.010 8.874 1.00 95.31 202 PRO A C 1
ATOM 1559 O O . PRO A 1 202 ? -4.948 4.084 8.237 1.00 95.31 202 PRO A O 1
ATOM 1562 N N . VAL A 1 203 ? -4.962 6.230 8.884 1.00 93.75 203 VAL A N 1
ATOM 1563 C CA . VAL A 1 203 ? -6.099 6.656 8.070 1.00 93.75 203 VAL A CA 1
ATOM 1564 C C . VAL A 1 203 ? -5.822 8.049 7.515 1.00 93.75 203 VAL A C 1
ATOM 1566 O O . VAL A 1 203 ? -5.073 8.839 8.099 1.00 93.75 203 VAL A O 1
ATOM 1569 N N . VAL A 1 204 ? -6.417 8.377 6.369 1.00 91.94 204 VAL A N 1
ATOM 1570 C CA . VAL A 1 204 ? -6.455 9.773 5.919 1.00 91.94 204 VAL A CA 1
ATOM 1571 C C . VAL A 1 204 ? -7.091 10.643 6.993 1.00 91.94 204 VAL A C 1
ATOM 1573 O O . VAL A 1 204 ? -8.015 10.216 7.688 1.00 91.94 204 VAL A O 1
ATOM 1576 N N . LYS A 1 205 ? -6.621 11.886 7.104 1.00 88.62 205 LYS A N 1
ATOM 1577 C CA . LYS A 1 205 ? -7.259 12.865 7.975 1.00 88.62 205 LYS A CA 1
ATOM 1578 C C . LYS A 1 205 ? -8.745 12.984 7.651 1.00 88.62 205 LYS A C 1
ATOM 1580 O O . LYS A 1 205 ? -9.118 13.273 6.513 1.00 88.62 205 LYS A O 1
ATOM 1585 N N . TYR A 1 206 ? -9.576 12.788 8.665 1.00 85.06 206 TYR A N 1
ATOM 1586 C CA . TYR A 1 206 ? -11.028 12.736 8.533 1.00 85.06 206 TYR A CA 1
ATOM 1587 C C . TYR A 1 206 ? -11.685 13.839 9.363 1.00 85.06 206 TYR A C 1
ATOM 1589 O O . TYR A 1 206 ? -11.088 14.426 10.267 1.00 85.06 206 TYR A O 1
ATOM 1597 N N . GLN A 1 207 ? -12.932 14.173 9.027 1.00 79.56 207 GLN A N 1
ATOM 1598 C CA . GLN A 1 207 ? -13.717 15.059 9.881 1.00 79.56 207 GLN A CA 1
ATOM 1599 C C . GLN A 1 207 ? -13.994 14.339 11.195 1.00 79.56 207 GLN A C 1
ATOM 1601 O O . GLN A 1 207 ? -14.482 13.211 11.173 1.00 79.56 207 GLN A O 1
ATOM 1606 N N . SER A 1 208 ? -13.680 14.995 12.313 1.00 70.81 208 SER A N 1
ATOM 1607 C CA . SER A 1 208 ? -13.834 14.413 13.644 1.00 70.81 208 SER A CA 1
ATOM 1608 C C . SER A 1 208 ? -15.259 13.885 13.832 1.00 70.81 208 SER A C 1
ATOM 1610 O O . SER A 1 208 ? -16.223 14.652 13.853 1.00 70.81 208 SER A O 1
ATOM 1612 N N . MET A 1 209 ? -15.381 12.562 13.913 1.00 75.00 209 MET A N 1
ATOM 1613 C CA . MET A 1 209 ? -16.587 11.890 14.378 1.00 75.00 209 MET A CA 1
ATOM 1614 C C . MET A 1 209 ? -16.441 11.680 15.877 1.00 75.00 209 MET A C 1
ATOM 1616 O O . MET A 1 209 ? -15.349 11.360 16.337 1.00 75.00 209 MET A O 1
ATOM 1620 N N . ASP A 1 210 ? -17.529 11.837 16.628 1.00 81.69 210 ASP A N 1
ATOM 1621 C CA . ASP A 1 210 ? -17.521 11.550 18.061 1.00 81.69 210 ASP A CA 1
ATOM 1622 C C . ASP A 1 210 ? -17.315 10.040 18.283 1.00 81.69 210 ASP A C 1
ATOM 1624 O O . ASP A 1 210 ? -18.231 9.259 17.992 1.00 81.69 210 ASP A O 1
ATOM 1628 N N . PRO A 1 211 ? -16.152 9.599 18.806 1.00 79.69 211 PRO A N 1
ATOM 1629 C CA . PRO A 1 211 ? -15.900 8.181 19.022 1.00 79.69 211 PRO A CA 1
ATOM 1630 C C . PRO A 1 211 ? -16.742 7.599 20.165 1.00 79.69 211 PRO A C 1
ATOM 1632 O O . PRO A 1 211 ? -16.830 6.379 20.307 1.00 79.69 211 PRO A O 1
ATOM 1635 N N . LYS A 1 212 ? -17.390 8.454 20.968 1.00 81.56 212 LYS A N 1
ATOM 1636 C CA . LYS A 1 212 ? -18.335 8.054 22.019 1.00 81.56 212 LYS A CA 1
ATOM 1637 C C . LYS A 1 212 ? -19.755 7.883 21.486 1.00 81.56 212 LYS A C 1
ATOM 1639 O O . LYS A 1 212 ? -20.579 7.247 22.140 1.00 81.56 212 LYS A O 1
ATOM 1644 N N . GLY A 1 213 ? -20.041 8.414 20.299 1.00 85.69 213 GLY A N 1
ATOM 1645 C CA . GLY A 1 213 ? -21.357 8.346 19.685 1.00 85.69 213 GLY A CA 1
ATOM 1646 C C . GLY A 1 213 ? -21.756 6.921 19.292 1.00 85.69 213 GLY A C 1
ATOM 1647 O O . GLY A 1 213 ? -20.943 6.118 18.826 1.00 85.69 213 GLY A O 1
ATOM 1648 N N . ASP A 1 214 ? -23.052 6.623 19.397 1.00 87.31 214 ASP A N 1
ATOM 1649 C CA . ASP A 1 214 ? -23.621 5.319 19.028 1.00 87.31 214 ASP A CA 1
ATOM 1650 C C . ASP A 1 214 ? -23.292 4.900 17.590 1.00 87.31 214 ASP A C 1
ATOM 1652 O O . ASP A 1 214 ? -23.075 3.719 17.323 1.00 87.31 214 ASP A O 1
ATOM 1656 N N . ALA A 1 215 ? -23.247 5.856 16.657 1.00 89.31 215 ALA A N 1
ATOM 1657 C CA . ALA A 1 215 ? -22.926 5.587 15.258 1.00 89.31 215 ALA A CA 1
ATOM 1658 C C . ALA A 1 215 ? -21.504 5.027 15.101 1.00 89.31 215 ALA A C 1
ATOM 1660 O O . ALA A 1 215 ? -21.308 4.045 14.387 1.00 89.31 215 ALA A O 1
ATOM 1661 N N . TRP A 1 216 ? -20.524 5.596 15.810 1.00 91.38 216 TRP A N 1
ATOM 1662 C CA . TRP A 1 216 ? -19.149 5.099 15.820 1.00 91.38 216 TRP A CA 1
ATOM 1663 C C . TRP A 1 216 ? -19.090 3.688 16.403 1.00 91.38 216 TRP A C 1
ATOM 1665 O O . TRP A 1 216 ? -18.596 2.760 15.763 1.00 91.38 216 TRP A O 1
ATOM 1675 N N . ARG A 1 217 ? -19.695 3.495 17.578 1.00 90.94 217 ARG A N 1
ATOM 1676 C CA . ARG A 1 217 ? -19.705 2.216 18.302 1.00 90.94 217 ARG A CA 1
ATOM 1677 C C . ARG A 1 217 ? -20.417 1.082 17.562 1.00 90.94 217 ARG A C 1
ATOM 1679 O O . ARG A 1 217 ? -20.135 -0.084 17.839 1.00 90.94 217 ARG A O 1
ATOM 1686 N N . LYS A 1 218 ? -21.328 1.395 16.641 1.00 90.38 218 LYS A N 1
ATOM 1687 C CA . LYS A 1 218 ? -22.019 0.435 15.761 1.00 90.38 218 LYS A CA 1
ATOM 1688 C C . LYS A 1 218 ? -21.281 0.177 14.439 1.00 90.38 218 LYS A C 1
ATOM 1690 O O . LYS A 1 218 ? -21.875 -0.382 13.526 1.00 90.38 218 LYS A O 1
ATOM 1695 N N . GLY A 1 219 ? -20.013 0.586 14.330 1.00 90.31 219 GLY A N 1
ATOM 1696 C CA . GLY A 1 219 ? -19.177 0.344 13.148 1.00 90.31 219 GLY A CA 1
ATOM 1697 C C . GLY A 1 219 ? -18.973 1.558 12.234 1.00 90.31 219 GLY A C 1
ATOM 1698 O O . GLY A 1 219 ? -18.357 1.441 11.176 1.00 90.31 219 GLY A O 1
ATOM 1699 N N . GLY A 1 220 ? -19.426 2.752 12.635 1.00 90.94 220 GLY A N 1
ATOM 1700 C CA . GLY A 1 220 ? -19.266 3.989 11.859 1.00 90.94 220 GLY A CA 1
ATOM 1701 C C . GLY A 1 220 ? -17.811 4.346 11.535 1.00 90.94 220 GLY A C 1
ATOM 1702 O O . GLY A 1 220 ? -17.543 4.877 10.457 1.00 90.94 220 GLY A O 1
ATOM 1703 N N . TYR A 1 221 ? -16.857 3.958 12.392 1.00 91.94 221 TYR A N 1
ATOM 1704 C CA . TYR A 1 221 ? -15.416 4.090 12.127 1.00 91.94 221 TYR A CA 1
ATOM 1705 C C . TYR A 1 221 ? -14.965 3.359 10.855 1.00 91.94 221 TYR A C 1
ATOM 1707 O O . TYR A 1 221 ? -13.963 3.722 10.243 1.00 91.94 221 TYR A O 1
ATOM 1715 N N . GLY A 1 222 ? -15.732 2.368 10.396 1.00 92.88 222 GLY A N 1
ATOM 1716 C CA . GLY A 1 222 ? -15.490 1.690 9.133 1.00 92.88 222 GLY A CA 1
ATOM 1717 C C . GLY A 1 222 ? -15.543 2.608 7.916 1.00 92.88 222 GLY A C 1
ATOM 1718 O O . GLY A 1 222 ? -14.890 2.334 6.915 1.00 92.88 222 GLY A O 1
ATOM 1719 N N . GLN A 1 223 ? -16.283 3.718 7.980 1.00 91.12 223 GLN A N 1
ATOM 1720 C CA . GLN A 1 223 ? -16.266 4.728 6.917 1.00 91.12 223 GLN A CA 1
ATOM 1721 C C . GLN A 1 223 ? -14.927 5.467 6.852 1.00 91.12 223 GLN A C 1
ATOM 1723 O O . GLN A 1 223 ? -14.520 5.886 5.774 1.00 91.12 223 GLN A O 1
ATOM 1728 N N . VAL A 1 224 ? -14.242 5.613 7.989 1.00 92.56 224 VAL A N 1
ATOM 1729 C CA . VAL A 1 224 ? -12.903 6.206 8.062 1.00 92.56 224 VAL A CA 1
ATOM 1730 C C . VAL A 1 224 ? -11.871 5.218 7.523 1.00 92.56 224 VAL A C 1
ATOM 1732 O O . VAL A 1 224 ? -11.097 5.573 6.640 1.00 92.56 224 VAL A O 1
ATOM 1735 N N . LEU A 1 225 ? -11.921 3.953 7.956 1.00 94.56 225 LEU A N 1
ATOM 1736 C CA . LEU A 1 225 ? -11.005 2.916 7.466 1.00 94.56 225 LEU A CA 1
ATOM 1737 C C . LEU A 1 225 ? -11.087 2.720 5.943 1.00 94.56 225 LEU A C 1
ATOM 1739 O O . LEU A 1 225 ? -10.059 2.604 5.284 1.00 94.56 225 LEU A O 1
ATOM 1743 N N . ARG A 1 226 ? -12.295 2.735 5.362 1.00 92.94 226 ARG A N 1
ATOM 1744 C CA . ARG A 1 226 ? -12.495 2.555 3.910 1.00 92.94 226 ARG A CA 1
ATOM 1745 C C . ARG A 1 226 ? -11.961 3.710 3.057 1.00 92.94 226 ARG A C 1
ATOM 1747 O O . ARG A 1 226 ? -11.744 3.520 1.862 1.00 92.94 226 ARG A O 1
ATOM 1754 N N . GLN A 1 227 ? -11.723 4.888 3.641 1.00 92.12 227 GLN A N 1
ATOM 1755 C CA . GLN A 1 227 ? -11.013 5.967 2.939 1.00 92.12 227 GLN A CA 1
ATOM 1756 C C . GLN A 1 227 ? -9.529 5.624 2.732 1.00 92.12 227 GLN A C 1
ATOM 1758 O O . GLN A 1 227 ? -8.900 6.145 1.810 1.00 92.12 227 GLN A O 1
ATOM 1763 N N . GLY A 1 228 ? -8.999 4.704 3.541 1.00 94.25 228 GLY A N 1
ATOM 1764 C CA . GLY A 1 228 ? -7.650 4.180 3.429 1.00 94.25 228 GLY A CA 1
ATOM 1765 C C . GLY A 1 228 ? -6.589 5.142 3.933 1.00 94.25 228 GLY A C 1
ATOM 1766 O O . GLY A 1 228 ? -6.870 6.122 4.627 1.00 94.25 228 GLY A O 1
ATOM 1767 N N . PHE A 1 229 ? -5.350 4.857 3.556 1.00 95.25 229 PHE A N 1
ATOM 1768 C CA . PHE A 1 229 ? -4.193 5.678 3.866 1.00 95.25 229 PHE A CA 1
ATOM 1769 C C . PHE A 1 229 ? -3.270 5.794 2.643 1.00 95.25 229 PHE A C 1
ATOM 1771 O O . PHE A 1 229 ? -3.056 4.820 1.919 1.00 95.25 229 PHE A O 1
ATOM 1778 N N . PRO A 1 230 ? -2.747 6.993 2.362 1.00 94.12 230 PRO A N 1
ATOM 1779 C CA . PRO A 1 230 ? -1.788 7.225 1.292 1.00 94.12 230 PRO A CA 1
ATOM 1780 C C . PRO A 1 230 ? -0.356 6.856 1.695 1.00 94.12 230 PRO A C 1
ATOM 1782 O O . PRO A 1 230 ? 0.095 7.124 2.809 1.00 94.12 230 PRO A O 1
ATOM 1785 N N . LEU A 1 231 ? 0.382 6.319 0.731 1.00 95.50 231 LEU A N 1
ATOM 1786 C CA . LEU A 1 231 ? 1.821 6.101 0.758 1.00 95.50 231 LEU A CA 1
ATOM 1787 C C . LEU A 1 231 ? 2.462 6.793 -0.441 1.00 95.50 231 LEU A C 1
ATOM 1789 O O . LEU A 1 231 ? 1.834 6.946 -1.491 1.00 95.50 231 LEU A O 1
ATOM 1793 N N . SER A 1 232 ? 3.727 7.167 -0.295 1.00 94.00 232 SER A N 1
ATOM 1794 C CA . SER A 1 232 ? 4.543 7.697 -1.386 1.00 94.00 232 SER A CA 1
ATOM 1795 C C . SER A 1 232 ? 5.576 6.676 -1.833 1.00 94.00 232 SER A C 1
ATOM 1797 O O . SER A 1 232 ? 6.066 5.874 -1.036 1.00 94.00 232 SER A O 1
ATOM 1799 N N . VAL A 1 233 ? 5.931 6.736 -3.114 1.00 94.31 233 VAL A N 1
ATOM 1800 C CA . VAL A 1 233 ? 7.042 5.971 -3.679 1.00 94.31 233 VAL A CA 1
ATOM 1801 C C . VAL A 1 233 ? 8.352 6.713 -3.409 1.00 94.31 233 VAL A C 1
ATOM 1803 O O . VAL A 1 233 ? 8.510 7.878 -3.763 1.00 94.31 233 VAL A O 1
ATOM 1806 N N . ASN A 1 234 ? 9.301 6.033 -2.773 1.00 89.94 234 ASN A N 1
ATOM 1807 C CA . ASN A 1 234 ? 10.649 6.497 -2.488 1.00 89.94 234 ASN A CA 1
ATOM 1808 C C . ASN A 1 234 ? 11.561 6.216 -3.684 1.00 89.94 234 ASN A C 1
ATOM 1810 O O . ASN A 1 234 ? 12.243 5.193 -3.741 1.00 89.94 234 ASN A O 1
ATOM 1814 N N . ASP A 1 235 ? 11.602 7.145 -4.632 1.00 82.75 235 ASP A N 1
ATOM 1815 C CA . ASP A 1 235 ? 12.489 7.056 -5.791 1.00 82.75 235 ASP A CA 1
ATOM 1816 C C . ASP A 1 235 ? 13.945 7.453 -5.475 1.00 82.75 235 ASP A C 1
ATOM 1818 O O . ASP A 1 235 ? 14.824 7.291 -6.320 1.00 82.75 235 ASP A O 1
ATOM 1822 N N . SER A 1 236 ? 14.252 7.897 -4.249 1.00 83.56 236 SER A N 1
ATOM 1823 C CA . SER A 1 236 ? 15.623 8.254 -3.848 1.00 83.56 236 SER A CA 1
ATOM 1824 C C . SER A 1 236 ? 16.558 7.043 -3.788 1.00 83.56 236 SER A C 1
ATOM 1826 O O . SER A 1 236 ? 17.776 7.193 -3.850 1.00 83.56 236 SER A O 1
ATOM 1828 N N . ARG A 1 237 ? 16.001 5.831 -3.676 1.00 79.00 237 ARG A N 1
ATOM 1829 C CA . ARG A 1 237 ? 16.753 4.567 -3.742 1.00 79.00 237 ARG A CA 1
ATOM 1830 C C . ARG A 1 237 ? 16.921 4.045 -5.167 1.00 79.00 237 ARG A C 1
ATOM 1832 O O . ARG A 1 237 ? 17.520 2.986 -5.351 1.00 79.00 237 ARG A O 1
ATOM 1839 N N . ARG A 1 238 ? 16.407 4.764 -6.170 1.00 90.44 238 ARG A N 1
ATOM 1840 C CA . ARG A 1 238 ? 16.497 4.351 -7.567 1.00 90.44 238 ARG A CA 1
ATOM 1841 C C . ARG A 1 238 ? 17.961 4.173 -7.978 1.00 90.44 238 ARG A C 1
ATOM 1843 O O . ARG A 1 238 ? 18.742 5.121 -7.867 1.00 90.44 238 ARG A O 1
ATOM 1850 N N . PRO A 1 239 ? 18.349 2.985 -8.481 1.00 92.94 239 PRO A N 1
ATOM 1851 C CA . PRO A 1 239 ? 19.708 2.758 -8.948 1.00 92.94 239 PRO A CA 1
ATOM 1852 C C . PRO A 1 239 ? 20.094 3.765 -10.044 1.00 92.94 239 PRO A C 1
ATOM 1854 O O . PRO A 1 239 ? 19.275 4.027 -10.928 1.00 92.94 239 PRO A O 1
ATOM 1857 N N . PRO A 1 240 ? 21.341 4.272 -10.082 1.00 94.19 240 PRO A N 1
ATOM 1858 C CA . PRO A 1 240 ? 21.778 5.212 -11.120 1.00 94.19 240 PRO A CA 1
ATOM 1859 C C . PRO A 1 240 ? 21.589 4.693 -12.552 1.00 94.19 240 PRO A C 1
ATOM 1861 O O . PRO A 1 240 ? 21.329 5.471 -13.470 1.00 94.19 240 PRO A O 1
ATOM 1864 N N . ASN A 1 241 ? 21.692 3.375 -12.753 1.00 95.31 241 ASN A N 1
ATOM 1865 C CA . ASN A 1 241 ? 21.425 2.746 -14.048 1.00 95.31 241 ASN A CA 1
ATOM 1866 C C . ASN A 1 241 ? 19.934 2.783 -14.411 1.00 95.31 241 ASN A C 1
ATOM 1868 O O . ASN A 1 241 ? 19.597 2.982 -15.572 1.00 95.31 241 ASN A O 1
ATOM 1872 N N . CYS A 1 242 ? 19.047 2.648 -13.423 1.00 96.38 242 CYS A N 1
ATOM 1873 C CA . CYS A 1 242 ? 17.610 2.782 -13.629 1.00 96.38 242 CYS A CA 1
ATOM 1874 C C . CYS A 1 242 ? 17.232 4.234 -13.971 1.00 96.38 242 CYS A C 1
ATOM 1876 O O . CYS A 1 242 ? 16.502 4.463 -14.931 1.00 96.38 242 CYS A O 1
ATOM 1878 N N . THR A 1 243 ? 17.818 5.224 -13.288 1.00 95.31 243 THR A N 1
ATOM 1879 C CA . THR A 1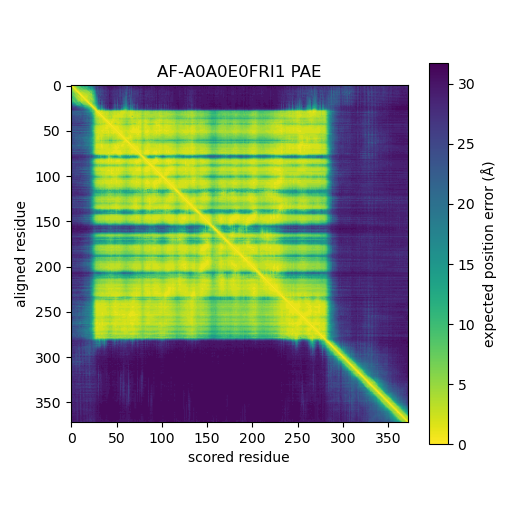 243 ? 17.629 6.645 -13.633 1.00 95.31 243 THR A CA 1
ATOM 1880 C C . THR A 1 243 ? 18.013 6.930 -15.092 1.00 95.31 243 THR A C 1
ATOM 1882 O O . THR A 1 243 ? 17.214 7.483 -15.843 1.00 95.31 243 THR A O 1
ATOM 1885 N N . GLN A 1 244 ? 19.189 6.473 -15.538 1.00 96.56 244 GLN A N 1
ATOM 1886 C CA . GLN A 1 244 ? 19.621 6.635 -16.937 1.00 96.56 244 GLN A CA 1
ATOM 1887 C C . GLN A 1 244 ? 18.710 5.903 -17.935 1.00 96.56 244 GLN A C 1
ATOM 1889 O O . GLN A 1 244 ? 18.503 6.372 -19.058 1.00 96.56 244 GLN A O 1
ATOM 1894 N N . CYS A 1 245 ? 18.160 4.752 -17.542 1.00 97.06 245 CYS A N 1
ATOM 1895 C CA . CYS A 1 245 ? 17.203 4.021 -18.359 1.00 97.06 245 CYS A CA 1
ATOM 1896 C C . CYS A 1 245 ? 15.939 4.849 -18.606 1.00 97.06 245 CYS A C 1
ATOM 1898 O O . CYS A 1 245 ? 15.532 5.033 -19.756 1.00 97.06 245 CYS A O 1
ATOM 1900 N N . GLU A 1 246 ? 15.356 5.406 -17.551 1.00 95.44 246 GLU A N 1
ATOM 1901 C CA . GLU A 1 246 ? 14.132 6.205 -17.632 1.00 95.44 246 GLU A CA 1
ATOM 1902 C C . GLU A 1 246 ? 14.336 7.524 -18.381 1.00 95.44 246 GLU A C 1
ATOM 1904 O O . GLU A 1 246 ? 13.498 7.909 -19.202 1.00 95.44 246 GLU A O 1
ATOM 1909 N N . GLU A 1 247 ? 15.485 8.182 -18.192 1.00 95.75 247 GLU A N 1
ATOM 1910 C CA . GLU A 1 247 ? 15.883 9.361 -18.976 1.00 95.75 247 GLU A CA 1
ATOM 1911 C C . GLU A 1 247 ? 15.917 9.054 -20.479 1.00 95.75 247 GLU A C 1
ATOM 1913 O O . GLU A 1 247 ? 15.509 9.873 -21.306 1.00 95.75 247 GLU A O 1
ATOM 1918 N N . SER A 1 248 ? 16.335 7.837 -20.836 1.00 95.69 248 SER A N 1
ATOM 1919 C CA . SER A 1 248 ? 16.334 7.346 -22.214 1.00 95.69 248 SER A CA 1
ATOM 1920 C C . SER A 1 248 ? 14.979 6.832 -22.709 1.00 95.69 248 SER A C 1
ATOM 1922 O O . SER A 1 248 ? 14.928 6.280 -23.802 1.00 95.69 248 SER A O 1
ATOM 1924 N N . LYS A 1 249 ? 13.888 7.025 -21.951 1.00 94.75 249 LYS A N 1
ATOM 1925 C CA . LYS A 1 249 ? 12.529 6.517 -22.239 1.00 94.75 249 LYS A CA 1
ATOM 1926 C C . LYS A 1 249 ? 12.382 4.990 -22.164 1.00 94.75 249 LYS A C 1
ATOM 1928 O O . LYS A 1 249 ? 11.416 4.443 -22.692 1.00 94.75 249 LYS A O 1
ATOM 1933 N N . GLY A 1 250 ? 13.322 4.309 -21.515 1.00 95.50 250 GLY A N 1
ATOM 1934 C CA . GLY A 1 250 ? 13.177 2.910 -21.123 1.00 95.50 250 GLY A CA 1
ATOM 1935 C C . GLY A 1 250 ? 12.461 2.762 -19.780 1.00 95.50 250 GLY A C 1
ATOM 1936 O O . GLY A 1 250 ? 12.137 3.746 -19.116 1.00 95.50 250 GLY A O 1
ATOM 1937 N N . ARG A 1 251 ? 12.223 1.514 -19.378 1.00 96.50 251 ARG A N 1
ATOM 1938 C CA . ARG A 1 251 ? 11.657 1.145 -18.074 1.00 96.50 251 ARG A CA 1
ATOM 1939 C C . ARG A 1 251 ? 12.593 0.176 -17.369 1.00 96.50 251 ARG A C 1
ATOM 1941 O O . ARG A 1 251 ? 13.250 -0.635 -18.020 1.00 96.50 251 ARG A O 1
ATOM 1948 N N . CYS A 1 252 ? 12.689 0.262 -16.052 1.00 96.69 252 CYS A N 1
ATOM 1949 C CA . CYS A 1 252 ? 13.647 -0.549 -15.314 1.00 96.69 252 CYS A CA 1
ATOM 1950 C C . CYS A 1 252 ? 13.136 -1.975 -15.103 1.00 96.69 252 CYS A C 1
ATOM 1952 O O . CYS A 1 252 ? 12.007 -2.178 -14.660 1.00 96.69 252 CYS A O 1
ATOM 1954 N N . GLY A 1 253 ? 13.992 -2.947 -15.415 1.00 96.44 253 GLY A N 1
ATOM 1955 C CA . GLY A 1 253 ? 13.792 -4.354 -15.106 1.00 96.44 253 GLY A CA 1
ATOM 1956 C C . GLY A 1 253 ? 14.496 -4.728 -13.807 1.00 96.44 253 GLY A C 1
ATOM 1957 O O . GLY A 1 253 ? 15.669 -4.382 -13.616 1.00 96.44 253 GLY A O 1
ATOM 1958 N N . PHE A 1 254 ? 13.794 -5.457 -12.946 1.00 96.31 254 PHE A N 1
ATOM 1959 C CA . PHE A 1 254 ? 14.322 -5.965 -11.682 1.00 96.31 254 PHE A CA 1
ATOM 1960 C C . PHE A 1 254 ? 14.124 -7.481 -11.560 1.00 96.31 254 PHE A C 1
ATOM 1962 O O . PHE A 1 254 ? 13.178 -8.034 -12.127 1.00 96.31 254 PHE A O 1
ATOM 1969 N N . SER A 1 255 ? 15.028 -8.140 -10.832 1.00 95.50 255 SER A N 1
ATOM 1970 C CA . SER A 1 255 ? 14.885 -9.541 -10.418 1.00 95.50 255 SER A CA 1
ATOM 1971 C C . SER A 1 255 ? 13.861 -9.683 -9.287 1.00 95.50 255 SER A C 1
ATOM 1973 O O . SER A 1 255 ? 13.443 -8.689 -8.692 1.00 95.50 255 SER A O 1
ATOM 1975 N N . GLN A 1 256 ? 13.506 -10.922 -8.930 1.00 92.00 256 GLN A N 1
ATOM 1976 C CA . GLN A 1 256 ? 12.655 -11.199 -7.761 1.00 92.00 256 GLN A CA 1
ATOM 1977 C C . GLN A 1 256 ? 13.221 -10.642 -6.447 1.00 92.00 256 GLN A C 1
ATOM 1979 O O . GLN A 1 256 ? 12.454 -10.236 -5.579 1.00 92.00 256 GLN A O 1
ATOM 1984 N N . ASP A 1 257 ? 14.548 -10.570 -6.329 1.00 90.69 257 ASP A N 1
ATOM 1985 C CA . ASP A 1 257 ? 15.243 -10.045 -5.149 1.00 90.69 257 ASP A CA 1
ATOM 1986 C C . ASP A 1 257 ? 15.321 -8.506 -5.138 1.00 90.69 257 ASP A C 1
ATOM 1988 O O . ASP A 1 257 ? 15.904 -7.903 -4.238 1.00 90.69 257 ASP A O 1
ATOM 1992 N N . GLY A 1 258 ? 14.740 -7.842 -6.144 1.00 91.69 258 GLY A N 1
ATOM 1993 C CA . GLY A 1 258 ? 14.748 -6.389 -6.266 1.00 91.69 258 GLY A CA 1
ATOM 1994 C C . GLY A 1 258 ? 16.070 -5.812 -6.772 1.00 91.69 258 GLY A C 1
ATOM 1995 O O . GLY A 1 258 ? 16.323 -4.618 -6.594 1.00 91.69 258 GLY A O 1
ATOM 1996 N N . GLU A 1 259 ? 16.904 -6.618 -7.432 1.00 93.75 259 GLU A N 1
ATOM 1997 C CA . GLU A 1 259 ? 18.144 -6.155 -8.055 1.00 93.75 259 GLU A CA 1
ATOM 1998 C C . GLU A 1 259 ? 17.885 -5.629 -9.465 1.00 93.75 259 GLU A C 1
ATOM 2000 O O . GLU A 1 259 ? 17.140 -6.228 -10.238 1.00 93.75 259 GLU A O 1
ATOM 2005 N N . PHE A 1 260 ? 18.507 -4.505 -9.828 1.00 95.38 260 PHE A N 1
ATOM 2006 C CA . PHE A 1 260 ? 18.406 -3.977 -11.187 1.00 95.38 260 PHE A CA 1
ATOM 2007 C C . PHE A 1 260 ? 19.161 -4.885 -12.160 1.00 95.38 260 PHE A C 1
ATOM 2009 O O . PHE A 1 260 ? 20.377 -5.045 -12.049 1.00 95.38 260 PHE A O 1
ATOM 2016 N N . ILE A 1 261 ? 18.453 -5.413 -13.155 1.00 95.12 261 ILE A N 1
ATOM 2017 C CA . ILE A 1 261 ? 19.006 -6.376 -14.119 1.00 95.12 261 ILE A CA 1
ATOM 2018 C C . ILE A 1 261 ? 19.089 -5.824 -15.542 1.00 95.12 261 ILE A C 1
ATOM 2020 O O . ILE A 1 261 ? 19.789 -6.396 -16.377 1.00 95.12 261 ILE A O 1
ATOM 2024 N N . GLY A 1 262 ? 18.409 -4.716 -15.847 1.00 95.12 262 GLY A N 1
ATOM 2025 C CA . GLY A 1 262 ? 18.501 -4.098 -17.164 1.00 95.12 262 GLY A CA 1
ATOM 2026 C C . GLY A 1 262 ? 17.469 -3.013 -17.443 1.00 95.12 262 GLY A C 1
ATOM 2027 O O . GLY A 1 262 ? 16.496 -2.817 -16.721 1.00 95.12 262 GLY A O 1
ATOM 2028 N N . CYS A 1 263 ? 17.703 -2.307 -18.540 1.00 96.94 263 CYS A N 1
ATOM 2029 C CA . CYS A 1 263 ? 16.828 -1.304 -19.114 1.00 96.94 263 CYS A CA 1
ATOM 2030 C C . CYS A 1 263 ? 15.977 -1.921 -20.226 1.00 96.94 263 CYS A C 1
ATOM 2032 O O . CYS A 1 263 ? 16.508 -2.352 -21.252 1.00 96.94 263 CYS A O 1
ATOM 2034 N N . LEU A 1 264 ? 14.666 -1.960 -20.021 1.00 96.00 264 LEU A N 1
ATOM 2035 C CA . LEU A 1 264 ? 13.683 -2.535 -20.929 1.00 96.00 264 LEU A CA 1
ATOM 2036 C C . LEU A 1 264 ? 13.185 -1.450 -21.884 1.00 96.00 264 LEU A C 1
ATOM 2038 O O . LEU A 1 264 ? 12.520 -0.493 -21.481 1.00 96.00 264 LEU A O 1
ATOM 2042 N N . CYS A 1 265 ? 13.548 -1.573 -23.159 1.00 95.50 265 CYS A N 1
ATOM 2043 C CA . CYS A 1 265 ? 13.248 -0.571 -24.174 1.00 95.50 265 CYS A CA 1
ATOM 2044 C C . CYS A 1 265 ? 11.910 -0.833 -24.879 1.00 95.50 265 CYS A C 1
ATOM 2046 O O . CYS A 1 265 ? 11.489 -1.990 -24.987 1.00 95.50 265 CYS A O 1
ATOM 2048 N N . PRO A 1 266 ? 11.250 0.208 -25.423 1.00 93.12 266 PRO A N 1
ATOM 2049 C CA . PRO A 1 266 ? 9.941 0.074 -26.073 1.00 93.12 266 PRO A CA 1
ATOM 2050 C C . PRO A 1 266 ? 9.897 -0.920 -27.242 1.00 93.12 266 PRO A C 1
ATOM 2052 O O . PRO A 1 266 ? 8.863 -1.525 -27.500 1.00 93.12 266 PRO A O 1
ATOM 2055 N N . ASN A 1 267 ? 11.013 -1.123 -27.949 1.00 91.19 267 ASN A N 1
ATOM 2056 C CA . ASN A 1 267 ? 11.101 -2.075 -29.061 1.00 91.19 267 ASN A CA 1
ATOM 2057 C C . ASN A 1 267 ? 11.304 -3.547 -28.641 1.00 91.19 267 ASN A C 1
ATOM 2059 O O . ASN A 1 267 ? 11.574 -4.381 -29.507 1.00 91.19 267 ASN A O 1
ATOM 2063 N N . GLY A 1 268 ? 11.246 -3.861 -27.345 1.00 92.31 268 GLY A N 1
ATOM 2064 C CA . GLY A 1 268 ? 11.438 -5.219 -26.831 1.00 92.31 268 GLY A CA 1
ATOM 2065 C C . GLY A 1 268 ? 12.892 -5.624 -26.614 1.00 92.31 268 GLY A C 1
ATOM 2066 O O . GLY A 1 268 ? 13.148 -6.789 -26.335 1.00 92.31 268 GLY A O 1
ATOM 2067 N N . ARG A 1 269 ? 13.859 -4.703 -26.728 1.00 93.50 269 ARG A N 1
ATOM 2068 C CA . ARG A 1 269 ? 15.265 -4.972 -26.385 1.00 93.50 269 ARG A CA 1
ATOM 2069 C C . ARG A 1 269 ? 15.574 -4.639 -24.933 1.00 93.50 269 ARG A C 1
ATOM 2071 O O . ARG A 1 269 ? 15.045 -3.678 -24.381 1.00 93.50 269 ARG A O 1
ATOM 2078 N N . VAL A 1 270 ? 16.503 -5.388 -24.360 1.00 94.81 270 VAL A N 1
ATOM 2079 C CA . VAL A 1 270 ? 17.106 -5.145 -23.055 1.00 94.81 270 VAL A CA 1
ATOM 2080 C C . VAL A 1 270 ? 18.483 -4.521 -23.272 1.00 94.81 270 VAL A C 1
ATOM 2082 O O . VAL A 1 270 ? 19.279 -4.971 -24.096 1.00 94.81 270 VAL A O 1
ATOM 2085 N N . ARG A 1 271 ? 18.768 -3.439 -22.553 1.00 94.25 271 ARG A N 1
ATOM 2086 C CA . ARG A 1 271 ? 20.078 -2.778 -22.512 1.00 94.25 271 ARG A CA 1
ATOM 2087 C C . ARG A 1 271 ? 20.610 -2.803 -21.090 1.00 94.25 271 ARG A C 1
ATOM 2089 O O . ARG A 1 271 ? 19.841 -2.875 -20.144 1.00 94.25 271 ARG A O 1
ATOM 2096 N N . SER A 1 272 ? 21.921 -2.695 -20.912 1.00 92.06 272 SER A N 1
ATOM 2097 C CA . SER A 1 272 ? 22.509 -2.684 -19.566 1.00 92.06 272 SER A CA 1
ATOM 2098 C C . SER A 1 272 ? 22.167 -1.423 -18.768 1.00 92.06 272 SER A C 1
ATOM 2100 O O . SER A 1 272 ? 22.012 -1.498 -17.557 1.00 92.06 272 SER A O 1
ATOM 2102 N N . VAL A 1 273 ? 22.058 -0.264 -19.430 1.00 91.81 273 VAL A N 1
ATOM 2103 C CA . VAL A 1 273 ? 21.898 1.035 -18.745 1.00 91.81 273 VAL A CA 1
ATOM 2104 C C . VAL A 1 273 ? 20.829 1.915 -19.384 1.00 91.81 273 VAL A C 1
ATOM 2106 O O . VAL A 1 273 ? 20.007 2.475 -18.676 1.00 91.81 273 VAL A O 1
ATOM 2109 N N . ARG A 1 274 ? 20.825 2.060 -20.714 1.00 95.75 274 ARG A N 1
ATOM 2110 C CA . ARG A 1 274 ? 19.942 3.006 -21.413 1.00 95.75 274 ARG A CA 1
ATOM 2111 C C . ARG A 1 274 ? 19.574 2.541 -22.813 1.00 95.75 274 ARG A C 1
ATOM 2113 O O . ARG A 1 274 ? 20.360 1.852 -23.465 1.00 95.75 274 ARG A O 1
ATOM 2120 N N . CYS A 1 275 ? 18.416 2.980 -23.282 1.00 95.06 275 CYS A N 1
ATOM 2121 C CA . CYS A 1 275 ? 17.948 2.789 -24.644 1.00 95.06 275 CYS A CA 1
ATOM 2122 C C . CYS A 1 275 ? 18.694 3.709 -25.618 1.00 95.06 275 CYS A C 1
ATOM 2124 O O . CYS A 1 275 ? 18.997 4.868 -25.327 1.00 95.06 275 CYS A O 1
ATOM 2126 N N . SER A 1 276 ? 19.010 3.177 -26.796 1.00 93.31 276 SER A N 1
ATOM 2127 C CA . SER A 1 276 ? 19.517 3.958 -27.927 1.00 93.31 276 SER A CA 1
ATOM 2128 C C . SER A 1 276 ? 18.362 4.509 -28.766 1.00 93.31 276 SER A C 1
ATOM 2130 O O . SER A 1 276 ? 17.237 4.029 -28.666 1.00 93.31 276 SER A O 1
ATOM 2132 N N . ALA A 1 277 ? 18.625 5.472 -29.655 1.00 90.62 277 ALA A N 1
ATOM 2133 C CA . ALA A 1 277 ? 17.589 6.028 -30.535 1.00 90.62 277 ALA A CA 1
ATOM 2134 C C . ALA A 1 277 ? 16.884 4.952 -31.390 1.00 90.62 277 ALA A C 1
ATOM 2136 O O . ALA A 1 277 ? 15.678 5.031 -31.606 1.00 90.62 277 ALA A O 1
ATOM 2137 N N . SER A 1 278 ? 17.609 3.909 -31.818 1.00 89.44 278 SER A N 1
ATOM 2138 C CA . SER A 1 278 ? 17.028 2.762 -32.532 1.00 89.44 278 SER A CA 1
ATOM 2139 C C . SER A 1 278 ? 16.135 1.874 -31.663 1.00 89.44 278 SER A C 1
ATOM 2141 O O . SER A 1 278 ? 15.377 1.068 -32.196 1.00 89.44 278 SER A O 1
ATOM 2143 N N . ASP A 1 279 ? 16.230 1.993 -30.337 1.00 89.88 279 ASP A N 1
ATOM 2144 C CA . ASP A 1 279 ? 15.417 1.218 -29.402 1.00 89.88 279 ASP A CA 1
ATOM 2145 C C . ASP A 1 279 ? 14.063 1.883 -29.091 1.00 89.88 279 ASP A C 1
ATOM 2147 O O . ASP A 1 279 ? 13.168 1.240 -28.545 1.00 89.88 279 ASP A O 1
ATOM 2151 N N . LEU A 1 280 ? 13.895 3.151 -29.484 1.00 86.12 280 LEU A N 1
ATOM 2152 C CA . LEU A 1 280 ? 12.684 3.944 -29.245 1.00 86.12 280 LEU A CA 1
ATOM 2153 C C . LEU A 1 280 ? 11.654 3.848 -30.370 1.00 86.12 280 LEU A C 1
ATOM 2155 O O . LEU A 1 280 ? 10.512 4.265 -30.203 1.00 86.12 280 LEU A O 1
ATOM 2159 N N . THR A 1 281 ? 12.033 3.313 -31.529 1.00 83.00 281 THR A N 1
ATOM 2160 C CA . THR A 1 281 ? 11.106 3.143 -32.646 1.00 83.00 281 THR A CA 1
ATOM 2161 C C . THR A 1 281 ? 10.274 1.880 -32.432 1.00 83.00 281 THR A C 1
ATOM 2163 O O . THR A 1 281 ? 10.757 0.768 -32.664 1.00 83.00 281 THR A O 1
ATOM 2166 N N . THR A 1 282 ? 9.020 2.036 -32.010 1.00 69.38 282 THR A N 1
ATOM 2167 C CA . THR A 1 282 ? 8.015 0.966 -31.973 1.00 69.38 282 THR A CA 1
ATOM 2168 C C . THR A 1 282 ? 7.611 0.573 -33.404 1.00 69.38 282 THR A C 1
ATOM 2170 O O . THR A 1 282 ? 6.619 1.034 -33.955 1.00 69.38 282 THR A O 1
ATOM 2173 N N . GLY A 1 283 ? 8.418 -0.298 -34.022 1.00 54.06 283 GLY A N 1
ATOM 2174 C CA . GLY A 1 283 ? 8.009 -1.184 -35.119 1.00 54.06 283 GLY A CA 1
ATOM 2175 C C . GLY A 1 283 ? 8.394 -0.787 -36.554 1.00 54.06 283 GLY A C 1
ATOM 2176 O O . GLY A 1 283 ? 7.990 0.241 -37.083 1.00 54.06 283 GLY A O 1
ATOM 2177 N N . LYS A 1 284 ? 9.084 -1.705 -37.244 1.00 33.88 284 LYS A N 1
ATOM 2178 C CA . LYS A 1 284 ? 8.475 -2.649 -38.209 1.00 33.88 284 LYS A CA 1
ATOM 2179 C C . LYS A 1 284 ? 9.169 -4.006 -38.019 1.00 33.88 284 LYS A C 1
ATOM 2181 O O . LYS A 1 284 ? 10.354 -3.998 -37.677 1.00 33.88 284 LYS A O 1
ATOM 2186 N N . PRO A 1 285 ? 8.505 -5.158 -38.251 1.00 39.66 285 PRO A N 1
ATOM 2187 C CA . PRO A 1 285 ? 9.240 -6.407 -38.404 1.00 39.66 285 PRO A CA 1
ATOM 2188 C C . PRO A 1 285 ? 10.288 -6.163 -39.486 1.00 39.66 285 PRO A C 1
ATOM 2190 O O . PRO A 1 285 ? 9.973 -5.628 -40.554 1.00 39.66 285 PRO A O 1
ATOM 2193 N N . PHE A 1 286 ? 11.546 -6.477 -39.183 1.00 41.34 286 PHE A N 1
ATOM 2194 C CA . PHE A 1 286 ? 12.618 -6.413 -40.160 1.00 41.34 286 PHE A CA 1
ATOM 2195 C C . PHE A 1 286 ? 12.309 -7.500 -41.192 1.00 41.34 286 PHE A C 1
ATOM 2197 O O . PHE A 1 286 ? 12.756 -8.638 -41.072 1.00 41.34 286 PHE A O 1
ATOM 2204 N N . VAL A 1 287 ? 11.477 -7.179 -42.189 1.00 41.00 287 VAL A N 1
ATOM 2205 C CA . VAL A 1 287 ? 11.406 -7.962 -43.416 1.00 41.00 287 VAL A CA 1
ATOM 2206 C C . VAL A 1 287 ? 12.788 -7.797 -44.011 1.00 41.00 287 VAL A C 1
ATOM 2208 O O . VAL A 1 287 ? 13.111 -6.773 -44.613 1.00 41.00 287 VAL A O 1
ATOM 2211 N N . SER A 1 288 ? 13.633 -8.773 -43.703 1.00 40.19 288 SER A N 1
ATOM 2212 C CA . SER A 1 288 ? 14.997 -8.876 -44.164 1.00 40.19 288 SER A CA 1
ATOM 2213 C C . SER A 1 288 ? 14.964 -8.762 -45.679 1.00 40.19 288 SER A C 1
ATOM 2215 O O . SER A 1 288 ? 14.606 -9.702 -46.387 1.00 40.19 288 SER A O 1
ATOM 2217 N N . ARG A 1 289 ? 15.271 -7.571 -46.195 1.00 40.81 289 ARG A N 1
ATOM 2218 C CA . ARG A 1 289 ? 15.303 -7.295 -47.629 1.00 40.81 289 ARG A CA 1
ATOM 2219 C C . ARG A 1 289 ? 16.600 -7.855 -48.212 1.00 40.81 289 ARG A C 1
ATOM 2221 O O . ARG A 1 289 ? 17.302 -7.167 -48.940 1.00 40.81 289 ARG A O 1
ATOM 2228 N N . PHE A 1 290 ? 16.919 -9.115 -47.917 1.00 41.81 290 PHE A N 1
ATOM 2229 C CA . PHE A 1 290 ? 17.839 -9.901 -48.727 1.00 41.81 290 PHE A CA 1
ATOM 2230 C C . PHE A 1 290 ? 17.072 -10.404 -49.950 1.00 41.81 290 PHE A C 1
ATOM 2232 O O . PHE A 1 290 ? 16.804 -11.590 -50.121 1.00 41.81 290 PHE A O 1
ATOM 2239 N N . ALA A 1 291 ? 16.726 -9.473 -50.840 1.00 40.50 291 ALA A N 1
ATOM 2240 C CA . ALA A 1 291 ? 16.610 -9.833 -52.240 1.00 40.50 291 ALA A CA 1
ATOM 2241 C C . ALA A 1 291 ? 18.035 -10.169 -52.698 1.00 40.50 291 ALA A C 1
ATOM 2243 O O . ALA A 1 291 ? 18.840 -9.274 -52.956 1.00 40.50 291 ALA A O 1
ATOM 2244 N N . LEU A 1 292 ? 18.365 -11.462 -52.710 1.00 38.94 292 LEU A N 1
ATOM 2245 C CA . LEU A 1 292 ? 19.555 -11.994 -53.363 1.00 38.94 292 LEU A CA 1
ATOM 2246 C C . LEU A 1 292 ? 19.526 -11.551 -54.831 1.00 38.94 292 LEU A C 1
ATOM 2248 O O . LEU A 1 292 ? 18.901 -12.184 -55.680 1.00 38.94 292 LEU A O 1
ATOM 2252 N N . TYR A 1 293 ? 20.204 -10.447 -55.132 1.00 35.03 293 TYR A N 1
ATOM 2253 C CA . TYR A 1 293 ? 20.568 -10.085 -56.491 1.00 35.03 293 TYR A CA 1
ATOM 2254 C C . TYR A 1 293 ? 21.627 -11.087 -56.963 1.00 35.03 293 TYR A C 1
ATOM 2256 O O . TYR A 1 293 ? 22.829 -10.852 -56.869 1.00 35.03 293 TYR A O 1
ATOM 2264 N N . LEU A 1 294 ? 21.184 -12.235 -57.477 1.00 39.69 294 LEU A N 1
ATOM 2265 C CA . LEU A 1 294 ? 22.019 -13.068 -58.337 1.00 39.69 294 LEU A CA 1
ATOM 2266 C C . LEU A 1 294 ? 22.101 -12.389 -59.708 1.00 39.69 294 LEU A C 1
ATOM 2268 O O . LEU A 1 294 ? 21.428 -12.768 -60.666 1.00 39.69 294 LEU A O 1
ATOM 2272 N N . GLN A 1 295 ? 22.934 -11.353 -59.807 1.00 36.91 295 GLN A N 1
ATOM 2273 C CA . GLN A 1 295 ? 23.429 -10.892 -61.098 1.00 36.91 295 GLN A CA 1
ATOM 2274 C C . GLN A 1 295 ? 24.302 -12.003 -61.685 1.00 36.91 295 GLN A C 1
ATOM 2276 O O . GLN A 1 295 ? 25.432 -12.227 -61.257 1.00 36.91 295 GLN A O 1
ATOM 2281 N N . ARG A 1 296 ? 23.754 -12.717 -62.675 1.00 31.52 296 ARG A N 1
ATOM 2282 C CA . ARG A 1 296 ? 24.535 -13.570 -63.576 1.00 31.52 296 ARG A CA 1
ATOM 2283 C C . ARG A 1 296 ? 25.630 -12.715 -64.232 1.00 31.52 296 ARG A C 1
ATOM 2285 O O . ARG A 1 296 ? 25.279 -11.757 -64.926 1.00 31.52 296 ARG A O 1
ATOM 2292 N N . PRO A 1 297 ? 26.922 -13.059 -64.107 1.00 35.31 297 PRO A N 1
ATOM 2293 C CA . PRO A 1 297 ? 27.926 -12.494 -64.992 1.00 35.31 297 PRO A CA 1
ATOM 2294 C C . PRO A 1 297 ? 27.659 -12.999 -66.418 1.00 35.31 297 PRO A C 1
ATOM 2296 O O . PRO A 1 297 ? 27.520 -14.199 -66.661 1.00 35.31 297 PRO A O 1
ATOM 2299 N N . LYS A 1 298 ? 27.530 -12.065 -67.367 1.00 41.22 298 LYS A N 1
ATOM 2300 C CA . LYS A 1 298 ? 27.477 -12.367 -68.801 1.00 41.22 298 LYS A CA 1
ATOM 2301 C C . LYS A 1 298 ? 28.831 -12.943 -69.220 1.00 41.22 298 LYS A C 1
ATOM 2303 O O . LYS A 1 298 ? 29.832 -12.241 -69.138 1.00 41.22 298 LYS A O 1
ATOM 2308 N N . GLY A 1 299 ? 28.837 -14.187 -69.694 1.00 50.59 299 GLY A N 1
ATOM 2309 C CA . GLY A 1 299 ? 30.000 -14.801 -70.339 1.00 50.59 299 GLY A CA 1
ATOM 2310 C C . GLY A 1 299 ? 30.415 -16.139 -69.733 1.00 50.59 299 GLY A C 1
ATOM 2311 O O . GLY A 1 299 ? 31.447 -16.224 -69.083 1.00 50.59 299 GLY A O 1
ATOM 2312 N N . ALA A 1 300 ? 29.635 -17.192 -69.981 1.00 34.97 300 ALA A N 1
ATOM 2313 C CA . ALA A 1 300 ? 30.103 -18.575 -69.895 1.00 34.97 300 ALA A CA 1
ATOM 2314 C C . ALA A 1 300 ? 29.385 -19.417 -70.974 1.00 34.97 300 ALA A C 1
ATOM 2316 O O . ALA A 1 300 ? 28.196 -19.180 -71.212 1.00 34.97 300 ALA A O 1
ATOM 2317 N N . PRO A 1 301 ?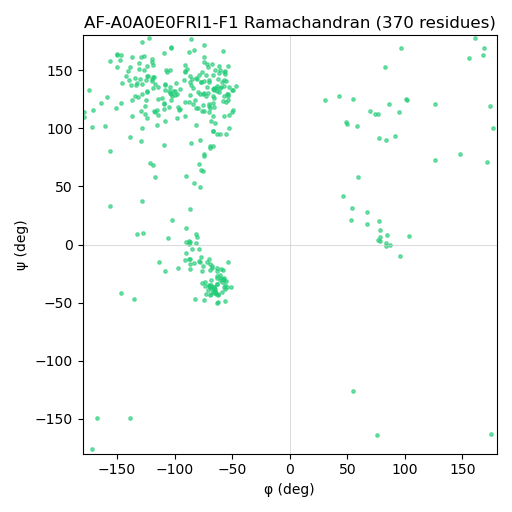 30.088 -20.334 -71.667 1.00 37.34 301 PRO A N 1
ATOM 2318 C CA . PRO A 1 301 ? 29.570 -21.063 -72.828 1.00 37.34 301 PRO A CA 1
ATOM 2319 C C . PRO A 1 301 ? 28.569 -22.162 -72.420 1.00 37.34 301 PRO A C 1
ATOM 2321 O O . PRO A 1 301 ? 28.546 -22.566 -71.254 1.00 37.34 301 PRO A O 1
ATOM 2324 N N . PRO A 1 302 ? 27.724 -22.655 -73.348 1.00 35.62 302 PRO A N 1
ATOM 2325 C CA . PRO A 1 302 ? 26.672 -23.605 -73.011 1.00 35.62 302 PRO A CA 1
ATOM 2326 C C . PRO A 1 302 ? 27.264 -24.975 -72.665 1.00 35.62 302 PRO A C 1
ATOM 2328 O O . PRO A 1 302 ? 28.070 -25.532 -73.409 1.00 35.62 302 PRO A O 1
ATOM 2331 N N . ILE A 1 303 ? 26.830 -25.533 -71.535 1.00 40.12 303 ILE A N 1
ATOM 2332 C CA . ILE A 1 303 ? 27.094 -26.925 -71.176 1.00 40.12 303 ILE A CA 1
ATOM 2333 C C . ILE A 1 303 ? 26.186 -27.799 -72.047 1.00 40.12 303 ILE A C 1
ATOM 2335 O O . ILE A 1 303 ? 24.961 -27.738 -71.952 1.00 40.12 303 ILE A O 1
ATOM 2339 N N . SER A 1 304 ? 26.822 -28.582 -72.918 1.00 35.03 304 SER A N 1
ATOM 2340 C CA . SER A 1 304 ? 26.217 -29.652 -73.707 1.00 35.03 304 SER A CA 1
ATOM 2341 C C . SER A 1 304 ? 25.505 -30.668 -72.814 1.00 35.03 304 SER A C 1
ATOM 2343 O O . SER A 1 304 ? 25.997 -31.041 -71.750 1.00 35.03 304 SER A O 1
ATOM 2345 N N . ALA A 1 305 ? 24.357 -31.131 -73.302 1.00 33.41 305 ALA A N 1
ATOM 2346 C CA . ALA A 1 305 ? 23.498 -32.138 -72.707 1.00 33.41 305 ALA A CA 1
ATOM 2347 C C . ALA A 1 305 ? 24.258 -33.412 -72.301 1.00 33.41 305 ALA A C 1
ATOM 2349 O O . ALA A 1 305 ? 24.985 -33.997 -73.102 1.00 33.41 305 ALA A O 1
ATOM 2350 N N . CYS A 1 306 ? 24.003 -33.879 -71.079 1.00 29.70 306 CYS A N 1
ATOM 2351 C CA . CYS A 1 306 ? 24.229 -35.261 -70.683 1.00 29.70 306 CYS A CA 1
ATOM 2352 C C . CYS A 1 306 ? 22.854 -35.861 -70.369 1.00 29.70 306 CYS A C 1
ATOM 2354 O O . CYS A 1 306 ? 22.243 -35.551 -69.347 1.00 29.70 306 CYS A O 1
ATOM 2356 N N . ASN A 1 307 ? 22.338 -36.654 -71.308 1.00 31.97 307 ASN A N 1
ATOM 2357 C CA . ASN A 1 307 ? 21.117 -37.434 -71.150 1.00 31.97 307 ASN A CA 1
ATOM 2358 C C . ASN A 1 307 ? 21.343 -38.521 -70.095 1.00 31.97 307 ASN A C 1
ATOM 2360 O O . ASN A 1 307 ? 22.199 -39.383 -70.284 1.00 31.97 307 ASN A O 1
ATOM 2364 N N . ILE A 1 308 ? 20.537 -38.535 -69.033 1.00 33.66 308 ILE A N 1
ATOM 2365 C CA . ILE A 1 308 ? 20.322 -39.734 -68.217 1.00 33.66 308 ILE A CA 1
ATOM 2366 C C . ILE A 1 308 ? 18.819 -39.995 -68.162 1.00 33.66 308 ILE A C 1
ATOM 2368 O O . ILE A 1 308 ? 18.015 -39.117 -67.855 1.00 33.66 308 ILE A O 1
ATOM 2372 N N . ALA A 1 309 ? 18.475 -41.214 -68.567 1.00 30.28 309 ALA A N 1
ATOM 2373 C CA . ALA A 1 309 ? 17.144 -41.688 -68.887 1.00 30.28 309 ALA A CA 1
ATOM 2374 C C . ALA A 1 309 ? 16.176 -41.663 -67.694 1.00 30.28 309 ALA A C 1
ATOM 2376 O O . ALA A 1 309 ? 16.486 -42.109 -66.590 1.00 30.28 309 ALA A O 1
ATOM 2377 N N . ARG A 1 310 ? 14.956 -41.202 -67.979 1.00 30.22 310 ARG A N 1
ATOM 2378 C CA . ARG A 1 310 ? 13.768 -41.310 -67.133 1.00 30.22 310 ARG A CA 1
ATOM 2379 C C . ARG A 1 310 ? 13.248 -42.755 -67.208 1.00 30.22 310 ARG A C 1
ATOM 2381 O O . ARG A 1 310 ? 12.894 -43.215 -68.290 1.00 30.22 310 ARG A O 1
ATOM 2388 N N . ARG A 1 311 ? 13.174 -43.466 -66.078 1.00 28.77 311 ARG A N 1
ATOM 2389 C CA . ARG A 1 311 ? 12.290 -44.635 -65.926 1.00 28.77 311 ARG A CA 1
ATOM 2390 C C . ARG A 1 311 ? 11.021 -44.172 -65.223 1.00 28.77 311 ARG A C 1
ATOM 2392 O O . ARG A 1 311 ? 11.053 -43.827 -64.047 1.00 28.77 311 ARG A O 1
ATOM 2399 N N . GLU A 1 312 ? 9.931 -44.133 -65.976 1.00 30.31 312 GLU A N 1
ATOM 2400 C CA . GLU A 1 312 ? 8.572 -44.018 -65.455 1.00 30.31 312 GLU A CA 1
ATOM 2401 C C . GLU A 1 312 ? 8.137 -45.393 -64.937 1.00 30.31 312 GLU A C 1
ATOM 2403 O O . GLU A 1 312 ? 8.260 -46.391 -65.647 1.00 30.31 312 GLU A O 1
ATOM 2408 N N . VAL A 1 313 ? 7.626 -45.454 -63.707 1.00 33.41 313 VAL A N 1
ATOM 2409 C CA . VAL A 1 313 ? 6.755 -46.552 -63.279 1.00 33.41 313 VAL A CA 1
ATOM 2410 C C . VAL A 1 313 ? 5.392 -45.941 -63.011 1.00 33.41 313 VAL A C 1
ATOM 2412 O O . VAL A 1 313 ? 5.214 -45.132 -62.102 1.00 33.41 313 VAL A O 1
ATOM 2415 N N . ALA A 1 314 ? 4.455 -46.308 -63.877 1.00 30.23 314 ALA A N 1
ATOM 2416 C CA . ALA A 1 314 ? 3.046 -46.004 -63.771 1.00 30.23 314 ALA A CA 1
ATOM 2417 C C . ALA A 1 314 ? 2.396 -46.885 -62.694 1.00 30.23 314 ALA A C 1
ATOM 2419 O O . ALA A 1 314 ? 2.516 -48.107 -62.723 1.00 30.23 314 ALA A O 1
ATOM 2420 N N . GLY A 1 315 ? 1.655 -46.256 -61.789 1.00 32.09 315 GLY A N 1
ATOM 2421 C CA . GLY A 1 315 ? 0.668 -46.887 -60.920 1.00 32.09 315 GLY A CA 1
ATOM 2422 C C . GLY A 1 315 ? -0.450 -45.875 -60.705 1.00 32.09 315 GLY A C 1
ATOM 2423 O O . GLY A 1 315 ? -0.186 -44.740 -60.319 1.00 32.09 315 GLY A O 1
ATOM 2424 N N . LYS A 1 316 ? -1.678 -46.243 -61.068 1.00 28.22 316 LYS A N 1
ATOM 2425 C CA . LYS A 1 316 ? -2.822 -45.342 -61.230 1.00 28.22 316 LYS A CA 1
ATOM 2426 C C . LYS A 1 316 ? -3.979 -45.795 -60.334 1.00 28.22 316 LYS A C 1
ATOM 2428 O O . LYS A 1 316 ? -4.230 -46.995 -60.283 1.00 28.22 316 LYS A O 1
ATOM 2433 N N . TRP A 1 317 ? -4.707 -44.788 -59.817 1.00 26.50 317 TRP A N 1
ATOM 2434 C CA . TRP A 1 317 ? -6.130 -44.740 -59.389 1.00 26.50 317 TRP A CA 1
ATOM 2435 C C . TRP A 1 317 ? -6.523 -45.252 -57.975 1.00 26.50 317 TRP A C 1
ATOM 2437 O O . TRP A 1 317 ? -5.894 -46.201 -57.520 1.00 26.50 317 TRP A O 1
ATOM 2447 N N . PRO A 1 318 ? -7.626 -44.764 -57.324 1.00 36.81 318 PRO A N 1
ATOM 2448 C CA . PRO A 1 318 ? -8.496 -43.581 -57.559 1.00 36.81 318 PRO A CA 1
ATOM 2449 C C . PRO A 1 318 ? -8.903 -42.829 -56.225 1.00 36.81 318 PRO A C 1
ATOM 2451 O O . PRO A 1 318 ? -8.039 -42.764 -55.358 1.00 36.81 318 PRO A O 1
ATOM 2454 N N . PRO A 1 319 ? -10.075 -42.148 -56.036 1.00 38.03 319 PRO A N 1
ATOM 2455 C CA . PRO A 1 319 ? -10.107 -40.741 -55.589 1.00 38.03 319 PRO A CA 1
ATOM 2456 C C . PRO A 1 319 ? -10.899 -40.460 -54.276 1.00 38.03 319 PRO A C 1
ATOM 2458 O O . PRO A 1 319 ? -11.546 -41.344 -53.732 1.00 38.03 319 PRO A O 1
ATOM 2461 N N . SER A 1 320 ? -10.879 -39.182 -53.851 1.00 28.16 320 SER A N 1
ATOM 2462 C CA . SER A 1 320 ? -11.854 -38.432 -53.012 1.00 28.16 320 SER A CA 1
ATOM 2463 C C . SER A 1 320 ? -12.272 -38.962 -51.628 1.00 28.16 320 SER A C 1
ATOM 2465 O O . SER A 1 320 ? -12.886 -40.015 -51.549 1.00 28.16 320 SER A O 1
ATOM 2467 N N . SER A 1 321 ? -12.123 -38.139 -50.580 1.00 27.95 321 SER A N 1
ATOM 2468 C CA . SER A 1 321 ? -13.212 -37.361 -49.935 1.00 27.95 321 SER A CA 1
ATOM 2469 C C . SER A 1 321 ? -12.889 -36.998 -48.474 1.00 27.95 321 SER A C 1
ATOM 2471 O O . SER A 1 321 ? -12.011 -37.593 -47.860 1.00 27.95 321 SER A O 1
ATOM 2473 N N . ASP A 1 322 ? -13.606 -35.989 -47.985 1.00 31.09 322 ASP A N 1
ATOM 2474 C CA . ASP A 1 322 ? -13.465 -35.236 -46.736 1.00 31.09 322 ASP A CA 1
ATOM 2475 C C . ASP A 1 322 ? -13.518 -36.012 -45.404 1.00 31.09 322 ASP A C 1
ATOM 2477 O O . ASP A 1 322 ? -14.012 -37.132 -45.320 1.00 31.09 322 ASP A O 1
ATOM 2481 N N . ASP A 1 323 ? -13.100 -35.268 -44.371 1.00 31.25 323 ASP A N 1
ATOM 2482 C CA . ASP A 1 323 ? -13.531 -35.295 -42.966 1.00 31.25 323 ASP A CA 1
ATOM 2483 C C . ASP A 1 323 ? -13.167 -36.509 -42.095 1.00 31.25 323 ASP A C 1
ATOM 2485 O O . ASP A 1 323 ? -13.672 -37.611 -42.282 1.00 31.25 323 ASP A O 1
ATOM 2489 N N . SER A 1 324 ? -12.325 -36.253 -41.080 1.00 29.72 324 SER A N 1
ATOM 2490 C CA . SER A 1 324 ? -12.282 -36.903 -39.751 1.00 29.72 324 SER A CA 1
ATOM 2491 C C . SER A 1 324 ? -10.846 -36.972 -39.208 1.00 29.72 324 SER A C 1
ATOM 2493 O O . SER A 1 324 ? -10.210 -38.025 -39.209 1.00 29.72 324 SER A O 1
ATOM 2495 N N . SER A 1 325 ? -10.345 -35.849 -38.688 1.00 29.64 325 SER A N 1
ATOM 2496 C CA . SER A 1 325 ? -9.109 -35.798 -37.890 1.00 29.64 325 SER A CA 1
ATOM 2497 C C . SER A 1 325 ? -9.418 -35.317 -36.477 1.00 29.64 325 SER A C 1
ATOM 2499 O O . SER A 1 325 ? -8.883 -34.314 -36.021 1.00 29.64 325 SER A O 1
ATOM 2501 N N . ASP A 1 326 ? -10.299 -36.038 -35.789 1.00 38.03 326 ASP A N 1
ATOM 2502 C CA . ASP A 1 326 ? -10.438 -35.943 -34.343 1.00 38.03 326 ASP A CA 1
ATOM 2503 C C . ASP A 1 326 ? -10.573 -37.364 -33.793 1.00 38.03 326 ASP A C 1
ATOM 2505 O O . ASP A 1 326 ? -11.435 -38.128 -34.225 1.00 38.03 326 ASP A O 1
ATOM 2509 N N . ARG A 1 327 ? -9.689 -37.716 -32.853 1.00 34.16 327 ARG A N 1
ATOM 2510 C CA . ARG A 1 327 ? -9.397 -39.070 -32.328 1.00 34.16 327 ARG A CA 1
ATOM 2511 C C . ARG A 1 327 ? -8.520 -39.943 -33.228 1.00 34.16 327 ARG A C 1
ATOM 2513 O O . ARG A 1 327 ? -9.026 -40.722 -34.021 1.00 34.16 327 ARG A O 1
ATOM 2520 N N . LEU A 1 328 ? -7.204 -39.875 -33.004 1.00 31.98 328 LEU A N 1
ATOM 2521 C CA . LEU A 1 328 ? -6.285 -41.028 -32.882 1.00 31.98 328 LEU A CA 1
ATOM 2522 C C . LEU A 1 328 ? -4.826 -40.537 -32.854 1.00 31.98 328 LEU A C 1
ATOM 2524 O O . LEU A 1 328 ? -4.096 -40.741 -33.805 1.00 31.98 328 LEU A O 1
ATOM 2528 N N . PHE A 1 329 ? -4.378 -39.884 -31.776 1.00 29.08 329 PHE A N 1
ATOM 2529 C CA . PHE A 1 329 ? -2.950 -39.893 -31.388 1.00 29.08 329 PHE A CA 1
ATOM 2530 C C . PHE A 1 329 ? -2.755 -39.617 -29.880 1.00 29.08 329 PHE A C 1
ATOM 2532 O O . PHE A 1 329 ? -1.741 -39.085 -29.447 1.00 29.08 329 PHE A O 1
ATOM 2539 N N . GLN A 1 330 ? -3.707 -40.060 -29.044 1.00 35.41 330 GLN A N 1
ATOM 2540 C CA . GLN A 1 330 ? -3.491 -40.300 -27.603 1.00 35.41 330 GLN A CA 1
ATOM 2541 C C . GLN A 1 330 ? -2.944 -41.721 -27.329 1.00 35.41 330 GLN A C 1
ATOM 2543 O O . GLN A 1 330 ? -3.182 -42.316 -26.285 1.00 35.41 330 GLN A O 1
ATOM 2548 N N . GLN A 1 331 ? -2.185 -42.288 -28.269 1.00 34.31 331 GLN A N 1
ATOM 2549 C CA . GLN A 1 331 ? -1.714 -43.676 -28.206 1.00 34.31 331 GLN A CA 1
ATOM 2550 C C . GLN A 1 331 ? -0.194 -43.804 -28.407 1.00 34.31 331 GLN A C 1
ATOM 2552 O O . GLN A 1 331 ? 0.279 -44.747 -29.028 1.00 34.31 331 GLN A O 1
ATOM 2557 N N . ALA A 1 332 ? 0.584 -42.856 -27.870 1.00 31.22 332 ALA A N 1
ATOM 2558 C CA . ALA A 1 332 ? 2.054 -42.925 -27.868 1.00 31.22 332 ALA A CA 1
ATOM 2559 C C . ALA A 1 332 ? 2.702 -42.741 -26.478 1.00 31.22 332 ALA A C 1
ATOM 2561 O O . ALA A 1 332 ? 3.920 -42.649 -26.375 1.00 31.22 332 ALA A O 1
ATOM 2562 N N . PHE A 1 333 ? 1.912 -42.735 -25.399 1.00 31.34 333 PHE A N 1
ATOM 2563 C CA . PHE A 1 333 ? 2.413 -42.738 -24.021 1.00 31.34 333 PHE A CA 1
ATOM 2564 C C . PHE A 1 333 ? 1.939 -43.991 -23.295 1.00 31.34 333 PHE A C 1
ATOM 2566 O O . PHE A 1 333 ? 1.085 -43.920 -22.421 1.00 31.34 333 PHE A O 1
ATOM 2573 N N . SER A 1 334 ? 2.447 -45.156 -23.697 1.00 27.70 334 SER A N 1
ATOM 2574 C CA . SER A 1 334 ? 2.504 -46.368 -22.871 1.00 27.70 334 SER A CA 1
ATOM 2575 C C . SER A 1 334 ? 3.280 -47.451 -23.615 1.00 27.70 334 SER A C 1
ATOM 2577 O O . SER A 1 334 ? 2.988 -47.739 -24.769 1.00 27.70 334 SER A O 1
ATOM 2579 N N . THR A 1 335 ? 4.211 -48.088 -22.905 1.00 25.70 335 THR A N 1
ATOM 2580 C CA . THR A 1 335 ? 4.961 -49.314 -23.250 1.00 25.70 335 THR A CA 1
ATOM 2581 C C . THR A 1 335 ? 6.208 -49.178 -24.136 1.00 25.70 335 THR A C 1
ATOM 2583 O O . THR A 1 335 ? 6.169 -49.343 -25.348 1.00 25.70 335 THR A O 1
ATOM 2586 N N . SER A 1 336 ? 7.370 -48.979 -23.502 1.00 26.95 336 SER A N 1
ATOM 2587 C CA . SER A 1 336 ? 8.458 -49.988 -23.464 1.00 26.95 336 SER A CA 1
ATOM 2588 C C . SER A 1 336 ? 9.570 -49.541 -22.489 1.00 26.95 336 SER A C 1
ATOM 2590 O O . SER A 1 336 ? 10.224 -48.532 -22.709 1.00 26.95 336 SER A O 1
ATOM 2592 N N . PHE A 1 337 ? 9.590 -50.113 -21.274 1.00 26.89 337 PHE A N 1
ATOM 2593 C CA . PHE A 1 337 ? 10.481 -51.202 -20.788 1.00 26.89 337 PHE A CA 1
ATOM 2594 C C . PHE A 1 337 ? 11.777 -50.661 -20.126 1.00 26.89 337 PHE A C 1
ATOM 2596 O O . PHE A 1 337 ? 12.674 -50.196 -20.815 1.00 26.89 337 PHE A O 1
ATOM 2603 N N . GLN A 1 338 ? 11.843 -50.466 -18.795 1.00 26.05 338 GLN A N 1
ATOM 2604 C CA . GLN A 1 338 ? 12.220 -51.433 -17.726 1.00 26.05 338 GLN A CA 1
ATOM 2605 C C . GLN A 1 338 ? 13.530 -52.217 -18.004 1.00 26.05 338 GLN A C 1
ATOM 2607 O O . GLN A 1 338 ? 13.565 -53.031 -18.915 1.00 26.05 338 GLN A O 1
ATOM 2612 N N . GLN A 1 339 ? 14.646 -51.874 -17.321 1.00 26.55 339 GLN A N 1
ATOM 2613 C CA . GLN A 1 339 ? 15.193 -52.477 -16.066 1.00 26.55 339 GLN A CA 1
ATOM 2614 C C . GLN A 1 339 ? 16.094 -53.717 -16.356 1.00 26.55 339 GLN A C 1
ATOM 2616 O O . GLN A 1 339 ? 15.641 -54.655 -16.992 1.00 26.55 339 GLN A O 1
ATOM 2621 N N . THR A 1 340 ? 17.386 -53.812 -15.991 1.00 26.39 340 THR A N 1
ATOM 2622 C CA . THR A 1 340 ? 17.998 -53.996 -14.641 1.00 26.39 340 THR A CA 1
ATOM 2623 C C . THR A 1 340 ? 19.567 -54.177 -14.776 1.00 26.39 340 THR A C 1
ATOM 2625 O O . THR A 1 340 ? 20.082 -53.764 -15.812 1.00 26.39 340 THR A O 1
ATOM 2628 N N . PRO A 1 341 ? 20.389 -54.686 -13.806 1.00 33.75 341 PRO A N 1
ATOM 2629 C CA . PRO A 1 341 ? 21.422 -53.897 -13.096 1.00 33.75 341 PRO A CA 1
ATOM 2630 C C . PRO A 1 341 ? 22.853 -54.523 -13.073 1.00 33.75 341 PRO A C 1
ATOM 2632 O O . PRO A 1 341 ? 23.026 -55.673 -13.450 1.00 33.75 341 PRO A O 1
ATOM 2635 N N . SER A 1 342 ? 23.871 -53.812 -12.547 1.00 24.84 342 SER A N 1
ATOM 2636 C CA . SER A 1 342 ? 24.925 -54.378 -11.656 1.00 24.84 342 SER A CA 1
ATOM 2637 C C . SER A 1 342 ? 26.059 -53.385 -11.319 1.00 24.84 342 SER A C 1
ATOM 2639 O O . SER A 1 342 ? 26.785 -52.935 -12.198 1.00 24.84 342 SER A O 1
ATOM 2641 N N . SER A 1 343 ? 26.190 -53.103 -10.016 1.00 24.88 343 SER A N 1
ATOM 2642 C CA . SER A 1 343 ? 27.403 -53.005 -9.169 1.00 24.88 343 SER A CA 1
ATOM 2643 C C . SER A 1 343 ? 28.771 -52.556 -9.725 1.00 24.88 343 SER A C 1
ATOM 2645 O O . SER A 1 343 ? 29.391 -53.283 -10.493 1.00 24.88 343 SER A O 1
ATOM 2647 N N . SER A 1 344 ? 29.332 -51.507 -9.106 1.00 27.12 344 SER A N 1
ATOM 2648 C CA . SER A 1 344 ? 30.621 -51.519 -8.364 1.00 27.12 344 SER A CA 1
ATOM 2649 C C . SER A 1 344 ? 30.871 -50.110 -7.789 1.00 27.12 344 SER A C 1
ATOM 2651 O O . SER A 1 344 ? 30.929 -49.147 -8.544 1.00 27.12 344 SER A O 1
ATOM 2653 N N . LEU A 1 345 ? 30.779 -49.925 -6.466 1.00 25.34 345 LEU A N 1
ATOM 2654 C CA . LEU A 1 345 ? 31.932 -49.830 -5.549 1.00 25.34 345 LEU A CA 1
ATOM 2655 C C . LEU A 1 345 ? 32.898 -48.692 -5.906 1.00 25.34 345 LEU A C 1
ATOM 2657 O O . LEU A 1 345 ? 33.708 -48.881 -6.796 1.00 25.34 345 LEU A O 1
ATOM 2661 N N . TRP A 1 346 ? 32.820 -47.572 -5.172 1.00 26.83 346 TRP A N 1
ATOM 2662 C CA . TRP A 1 346 ? 33.956 -46.888 -4.526 1.00 26.83 346 TRP A CA 1
ATOM 2663 C C . TRP A 1 346 ? 33.419 -45.977 -3.410 1.00 26.83 346 TRP A C 1
ATOM 2665 O O . TRP A 1 346 ? 32.883 -44.899 -3.653 1.00 26.83 346 TRP A O 1
ATOM 2675 N N . GLN A 1 347 ? 33.546 -46.461 -2.174 1.00 25.86 347 GLN A N 1
ATOM 2676 C CA . GLN A 1 347 ? 33.595 -45.647 -0.962 1.00 25.86 347 GLN A CA 1
ATOM 2677 C C . GLN A 1 347 ? 34.994 -45.034 -0.854 1.00 25.86 347 GLN A C 1
ATOM 2679 O O . GLN A 1 347 ? 35.985 -45.727 -1.077 1.00 25.86 347 GLN A O 1
ATOM 2684 N N . ALA A 1 348 ? 35.074 -43.773 -0.440 1.00 26.89 348 ALA A N 1
ATOM 2685 C CA . ALA A 1 348 ? 36.275 -43.210 0.160 1.00 26.89 348 ALA A CA 1
ATOM 2686 C C . ALA A 1 348 ? 35.874 -42.547 1.481 1.00 26.89 348 ALA A C 1
ATOM 2688 O O . ALA A 1 348 ? 35.305 -41.459 1.506 1.00 26.89 348 ALA A O 1
ATOM 2689 N N . SER A 1 349 ? 36.129 -43.284 2.561 1.00 24.34 349 SER A N 1
ATOM 2690 C CA . SER A 1 349 ? 36.287 -42.769 3.916 1.00 24.34 349 SER A CA 1
ATOM 2691 C C . SER A 1 349 ? 37.745 -42.328 4.090 1.00 24.34 349 SER A C 1
ATOM 2693 O O . SER A 1 349 ? 38.662 -42.978 3.581 1.00 24.34 349 SER A O 1
ATOM 2695 N N . SER A 1 350 ? 37.971 -41.237 4.811 1.00 27.25 350 SER A N 1
ATOM 2696 C CA . SER A 1 350 ? 39.224 -41.018 5.533 1.00 27.25 350 SER A CA 1
ATOM 2697 C C . SER A 1 350 ? 38.893 -40.415 6.885 1.00 27.25 350 SER A C 1
ATOM 2699 O O . SER A 1 350 ? 38.763 -39.203 7.029 1.00 27.25 350 SER A O 1
ATOM 2701 N N . ASP A 1 351 ? 38.751 -41.314 7.853 1.00 27.52 351 ASP A N 1
ATOM 2702 C CA . ASP A 1 351 ? 39.098 -41.054 9.241 1.00 27.52 351 ASP A CA 1
ATOM 2703 C C . ASP A 1 351 ? 40.625 -40.954 9.370 1.00 27.52 351 ASP A C 1
ATOM 2705 O O . ASP A 1 351 ? 41.378 -41.719 8.762 1.00 27.52 351 ASP A O 1
ATOM 2709 N N . GLY A 1 352 ? 41.064 -40.002 10.185 1.00 25.72 352 GLY A N 1
ATOM 2710 C CA . GLY A 1 352 ? 42.448 -39.779 10.579 1.00 25.72 352 GLY A CA 1
ATOM 2711 C C . GLY A 1 352 ? 42.462 -39.044 11.913 1.00 25.72 352 GLY A C 1
ATOM 2712 O O . GLY A 1 352 ? 42.578 -37.824 11.963 1.00 25.72 352 GLY A O 1
ATOM 2713 N N . GLU A 1 353 ? 42.276 -39.811 12.981 1.00 26.47 353 GLU A N 1
ATOM 2714 C CA . GLU A 1 353 ? 42.412 -39.423 14.382 1.00 26.47 353 GLU A CA 1
ATOM 2715 C C . GLU A 1 353 ? 43.875 -39.598 14.827 1.00 26.47 353 GLU A C 1
ATOM 2717 O O . GLU A 1 353 ? 44.421 -40.685 14.670 1.00 26.47 353 GLU A O 1
ATOM 2722 N N . GLU A 1 354 ? 44.494 -38.576 15.432 1.00 27.12 354 GLU A N 1
ATOM 2723 C CA . GLU A 1 354 ? 45.320 -38.768 16.638 1.00 27.12 354 GLU A CA 1
ATOM 2724 C C . GLU A 1 354 ? 45.612 -37.443 17.380 1.00 27.12 354 GLU A C 1
ATOM 2726 O O . GLU A 1 354 ? 46.202 -36.524 16.823 1.00 27.12 354 GLU A O 1
ATOM 2731 N N . LYS A 1 355 ? 45.188 -37.421 18.659 1.00 28.22 355 LYS A N 1
ATOM 2732 C CA . LYS A 1 355 ? 45.811 -36.864 19.891 1.00 28.22 355 LYS A CA 1
ATOM 2733 C C . LYS A 1 355 ? 46.478 -35.476 19.815 1.00 28.22 355 LYS A C 1
ATOM 2735 O O . LYS A 1 355 ? 47.405 -35.250 19.061 1.00 28.22 355 LYS A O 1
ATOM 2740 N N . GLY A 1 356 ? 46.181 -34.497 20.668 1.00 25.42 356 GLY A N 1
ATOM 2741 C CA . GLY A 1 356 ? 45.666 -34.522 22.034 1.00 25.42 356 GLY A CA 1
ATOM 2742 C C . GLY A 1 356 ? 46.606 -33.690 22.912 1.00 25.42 356 GLY A C 1
ATOM 2743 O O . GLY A 1 356 ? 47.780 -34.020 22.990 1.00 25.42 356 GLY A O 1
ATOM 2744 N N . GLN A 1 357 ? 46.112 -32.638 23.574 1.00 27.50 357 GLN A N 1
ATOM 2745 C CA . GLN A 1 357 ? 46.656 -32.156 24.853 1.00 27.50 357 GLN A CA 1
ATOM 2746 C C . GLN A 1 357 ? 45.752 -31.085 25.474 1.00 27.50 357 GLN A C 1
ATOM 2748 O O . GLN A 1 357 ? 45.559 -29.996 24.942 1.00 27.50 357 GLN A O 1
ATOM 2753 N N . ALA A 1 358 ? 45.204 -31.440 26.633 1.00 28.33 358 ALA A N 1
ATOM 2754 C CA . ALA A 1 358 ? 44.574 -30.546 27.587 1.00 28.33 358 ALA A CA 1
ATOM 2755 C C . ALA A 1 358 ? 45.639 -29.819 28.421 1.00 28.33 358 ALA A C 1
ATOM 2757 O O . ALA A 1 358 ? 46.643 -30.434 28.778 1.00 28.33 358 ALA A O 1
ATOM 2758 N N . SER A 1 359 ? 45.376 -28.565 28.801 1.00 28.39 359 SER A N 1
ATOM 2759 C CA . SER A 1 359 ? 45.651 -28.003 30.140 1.00 28.39 359 SER A CA 1
ATOM 2760 C C . SER A 1 359 ? 45.185 -26.536 30.189 1.00 28.39 359 SER A C 1
ATOM 2762 O O . SER A 1 359 ? 45.566 -25.748 29.336 1.00 28.39 359 SER A O 1
ATOM 2764 N N . VAL A 1 360 ? 44.169 -26.197 30.991 1.00 30.53 360 VAL A N 1
ATOM 2765 C CA . VAL A 1 360 ? 44.239 -25.739 32.402 1.00 30.53 360 VAL A CA 1
ATOM 2766 C C . VAL A 1 360 ? 44.236 -24.200 32.507 1.00 30.53 360 VAL A C 1
ATOM 2768 O O . VAL A 1 360 ? 45.159 -23.514 32.084 1.00 30.53 360 VAL A O 1
ATOM 2771 N N . LEU A 1 361 ? 43.146 -23.697 33.100 1.00 30.25 361 LEU A N 1
ATOM 2772 C CA . LEU A 1 361 ? 42.951 -22.376 33.722 1.00 30.25 361 LEU A CA 1
ATOM 2773 C C . LEU A 1 361 ? 44.033 -22.073 34.781 1.00 30.25 361 LEU A C 1
ATOM 2775 O O . LEU A 1 361 ? 44.522 -23.003 35.420 1.00 30.25 361 LEU A O 1
ATOM 2779 N N . PRO A 1 362 ? 44.350 -20.795 35.058 1.00 36.19 362 PRO A N 1
ATOM 2780 C CA . PRO A 1 362 ? 43.683 -20.078 36.167 1.00 36.19 362 PRO A CA 1
ATOM 2781 C C . PRO A 1 362 ? 43.414 -18.590 35.825 1.00 36.19 362 PRO A C 1
ATOM 2783 O O . PRO A 1 362 ? 44.067 -18.014 34.967 1.00 36.19 362 PRO A O 1
ATOM 2786 N N . LEU A 1 363 ? 42.327 -17.942 36.261 1.00 28.08 363 LEU A N 1
ATOM 2787 C CA . LEU A 1 363 ? 41.998 -17.386 37.588 1.00 28.08 363 LEU A CA 1
ATOM 2788 C C . LEU A 1 363 ? 43.082 -16.487 38.231 1.00 28.08 363 LEU A C 1
ATOM 2790 O O . LEU A 1 363 ? 44.035 -17.008 38.796 1.00 28.08 363 LEU A O 1
ATOM 2794 N N . ALA A 1 364 ? 42.869 -15.159 38.209 1.00 29.42 364 ALA A N 1
ATOM 2795 C CA . ALA 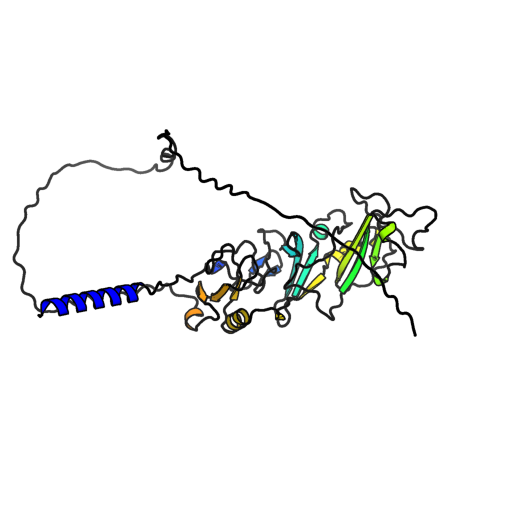A 1 364 ? 43.302 -14.151 39.208 1.00 29.42 364 ALA A CA 1
ATOM 2796 C C . ALA A 1 364 ? 42.904 -12.729 38.721 1.00 29.42 364 ALA A C 1
ATOM 2798 O O . ALA A 1 364 ? 43.41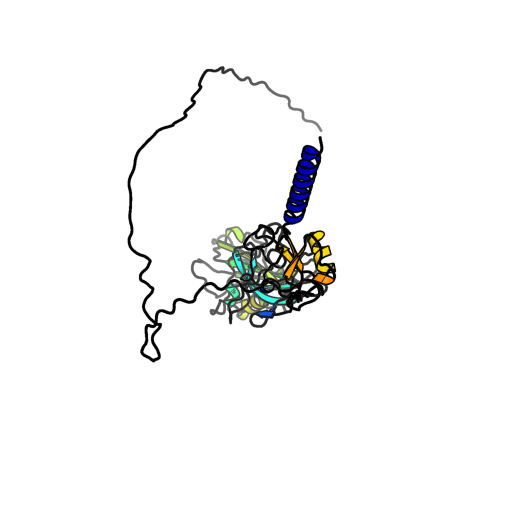8 -12.243 37.724 1.00 29.42 364 ALA A O 1
ATOM 2799 N N . THR A 1 365 ? 41.807 -12.146 39.220 1.00 29.38 365 THR A N 1
ATOM 2800 C CA . THR A 1 365 ? 41.723 -11.121 40.294 1.00 29.38 365 THR A CA 1
ATOM 2801 C C . THR A 1 365 ? 42.094 -9.670 39.930 1.00 29.38 365 THR A C 1
ATOM 2803 O O . THR A 1 365 ? 43.263 -9.325 39.848 1.00 29.38 365 THR A O 1
ATOM 2806 N N . LYS A 1 366 ? 41.047 -8.822 39.952 1.00 29.67 366 LYS A N 1
ATOM 2807 C CA . LYS A 1 366 ? 40.850 -7.675 40.873 1.00 29.67 366 LYS A CA 1
ATOM 2808 C C . LYS A 1 366 ? 41.684 -6.398 40.652 1.00 29.67 366 LYS A C 1
ATOM 2810 O O . LYS A 1 366 ? 42.815 -6.341 41.107 1.00 29.67 366 LYS A O 1
ATOM 2815 N N . THR A 1 367 ? 41.003 -5.316 40.251 1.00 32.44 367 THR A N 1
ATOM 2816 C CA . THR A 1 367 ? 41.055 -4.038 40.994 1.00 32.44 367 THR A CA 1
ATOM 2817 C C . THR A 1 367 ? 39.854 -3.145 40.690 1.00 32.44 367 THR A C 1
ATOM 2819 O O . THR A 1 367 ? 39.536 -2.851 39.543 1.00 32.44 367 THR A O 1
ATOM 2822 N N . ALA A 1 368 ? 39.194 -2.725 41.767 1.00 35.38 368 ALA A N 1
ATOM 2823 C CA . ALA A 1 368 ? 38.292 -1.590 41.813 1.00 35.38 368 ALA A CA 1
ATOM 2824 C C . ALA A 1 368 ? 39.089 -0.282 41.687 1.00 35.38 368 ALA A C 1
ATOM 2826 O O . ALA A 1 368 ? 40.232 -0.232 42.137 1.00 35.38 368 ALA A O 1
ATOM 2827 N N . ASN A 1 369 ? 38.460 0.773 41.168 1.00 34.16 369 ASN A N 1
ATOM 2828 C CA . ASN A 1 369 ? 38.734 2.135 41.613 1.00 34.16 369 ASN A CA 1
ATOM 2829 C C . ASN A 1 369 ? 37.486 3.012 41.448 1.00 34.16 369 ASN A C 1
ATOM 2831 O O . ASN A 1 369 ? 36.963 3.207 40.356 1.00 34.16 369 ASN A O 1
ATOM 2835 N N . THR A 1 370 ? 37.026 3.488 42.598 1.00 39.06 370 THR A N 1
ATOM 2836 C CA . THR A 1 370 ? 36.092 4.586 42.852 1.00 39.06 370 THR A CA 1
ATOM 2837 C C . THR A 1 370 ? 36.818 5.938 42.827 1.00 39.06 370 THR A C 1
ATOM 2839 O O . THR A 1 370 ? 38.039 5.973 42.973 1.00 39.06 370 THR A O 1
ATOM 2842 N N . SER A 1 371 ? 36.025 7.020 42.790 1.00 39.59 371 SER A N 1
ATOM 2843 C CA . SER A 1 371 ? 36.323 8.474 42.825 1.00 39.59 371 SER A CA 1
ATOM 2844 C C . SER A 1 371 ? 36.259 9.122 41.434 1.00 39.59 371 SER A C 1
ATOM 2846 O O . SER A 1 371 ? 36.875 8.617 40.505 1.00 39.59 371 SER A O 1
ATOM 2848 N N . LEU A 1 372 ? 35.482 10.182 41.187 1.00 39.41 372 LEU A N 1
ATOM 2849 C CA . LEU A 1 372 ? 34.882 11.219 42.039 1.00 39.41 372 LEU A CA 1
ATOM 2850 C C . LEU A 1 372 ? 33.533 11.664 41.453 1.00 39.41 372 LEU A C 1
ATOM 2852 O O . LEU A 1 372 ? 33.405 11.600 40.209 1.00 39.41 372 LEU A O 1
#

Secondary structure (DSSP, 8-state):
--HHHHHHHHHHHHHHHHHHHT------B--GGGS-SS-EEETTEEE-TT-EETT--EEETTEEEEEES-TT-EEE--TTSPPEEEETTTEEEEEEEEE-SSS-EEEEEEHHHHH--SS-----S-----TT-SEE--TT--EEEEEEEEEE---TTSPPPTT-PPPS---TT--S--EEEEGGGPPSS-HHHHEEEEEEEEEE------TTSHHIIIIITHHHHTT-EEEEE-GGG--HHHHHHHHTT-EEEE-TTS-EEEEE-TTSBEESS---GGGS---------------PPS---------------------------SS--S-SSS--------------------------------------